Protein AF-A0A5C6DS64-F1 (afdb_monomer_lite)

pLDDT: mean 71.55, std 22.58, range [22.11, 98.44]

Structure (mmCIF, N/CA/C/O backbone):
data_AF-A0A5C6DS64-F1
#
_entry.id   AF-A0A5C6DS64-F1
#
loop_
_atom_site.group_PDB
_atom_site.id
_atom_site.type_symbol
_atom_site.label_atom_id
_atom_site.label_alt_id
_atom_site.label_comp_id
_atom_site.label_asym_id
_atom_site.label_entity_id
_atom_site.label_seq_id
_atom_site.pdbx_PDB_ins_code
_atom_site.Cartn_x
_atom_site.Cartn_y
_atom_site.Cartn_z
_atom_site.occupancy
_atom_site.B_iso_or_equiv
_atom_site.auth_seq_id
_atom_site.auth_comp_id
_atom_site.auth_asym_id
_atom_site.auth_atom_id
_atom_site.pdbx_PDB_model_num
ATOM 1 N N . MET A 1 1 ? 24.646 8.287 17.705 1.00 26.81 1 MET A N 1
ATOM 2 C CA . MET A 1 1 ? 24.052 6.933 17.695 1.00 26.81 1 MET A CA 1
ATOM 3 C C . MET A 1 1 ? 22.758 7.045 16.895 1.00 26.81 1 MET A C 1
ATOM 5 O O . MET A 1 1 ? 21.777 7.562 17.410 1.00 26.81 1 MET A O 1
ATOM 9 N N . LEU A 1 2 ? 22.841 6.797 15.583 1.00 22.11 2 LEU A N 1
ATOM 10 C CA . LEU A 1 2 ? 21.836 7.204 14.590 1.00 22.11 2 LEU A CA 1
ATOM 11 C C . LEU A 1 2 ? 20.547 6.375 14.724 1.00 22.11 2 LEU A C 1
ATOM 13 O O . LEU A 1 2 ? 20.576 5.158 14.557 1.00 22.11 2 LEU A O 1
ATOM 17 N N . LYS A 1 3 ? 19.440 7.054 15.051 1.00 24.09 3 LYS A N 1
ATOM 18 C CA . LYS A 1 3 ? 18.074 6.518 15.118 1.00 24.09 3 LYS A CA 1
ATOM 19 C C . LYS A 1 3 ? 17.528 6.384 13.687 1.00 24.09 3 LYS A C 1
ATOM 21 O O . LYS A 1 3 ? 17.493 7.371 12.959 1.00 24.09 3 LYS A O 1
ATOM 26 N N . GLN A 1 4 ? 17.140 5.172 13.287 1.00 25.50 4 GLN A N 1
ATOM 27 C CA . GLN A 1 4 ? 16.399 4.922 12.047 1.00 25.50 4 GLN A CA 1
ATOM 28 C C . GLN A 1 4 ? 14.941 5.350 12.243 1.00 25.50 4 GLN A C 1
ATOM 30 O O . GLN A 1 4 ? 14.260 4.845 13.134 1.00 25.50 4 GLN A O 1
ATOM 35 N N . LEU A 1 5 ? 14.501 6.294 11.412 1.00 25.36 5 LEU A N 1
ATOM 36 C CA . LEU A 1 5 ? 13.103 6.661 11.211 1.00 25.36 5 LEU A CA 1
ATOM 37 C C . LEU A 1 5 ? 12.323 5.417 10.762 1.00 25.36 5 LEU A C 1
ATOM 39 O O . LEU A 1 5 ? 12.672 4.804 9.756 1.00 25.36 5 LEU A O 1
ATOM 43 N N . ARG A 1 6 ? 11.285 5.039 11.510 1.00 25.94 6 ARG A N 1
ATOM 44 C CA . ARG A 1 6 ? 10.231 4.141 11.029 1.00 25.94 6 ARG A CA 1
ATOM 45 C C . ARG A 1 6 ? 9.114 5.036 10.503 1.00 25.94 6 ARG A C 1
ATOM 47 O O . ARG A 1 6 ? 8.417 5.658 11.295 1.00 25.94 6 ARG A O 1
ATOM 54 N N . LEU A 1 7 ? 9.030 5.159 9.184 1.00 25.12 7 LEU A N 1
ATOM 55 C CA . LEU A 1 7 ? 7.896 5.759 8.482 1.00 25.12 7 LEU A CA 1
ATOM 56 C C . LEU A 1 7 ? 6.871 4.648 8.198 1.00 25.12 7 LEU A C 1
ATOM 58 O O . LEU A 1 7 ? 7.298 3.538 7.866 1.00 25.12 7 LEU A O 1
ATOM 62 N N . PRO A 1 8 ? 5.558 4.902 8.324 1.00 28.59 8 PRO A N 1
ATOM 63 C CA . PRO A 1 8 ? 4.552 3.988 7.812 1.00 28.59 8 PRO A CA 1
ATOM 64 C C . PRO A 1 8 ? 4.560 4.013 6.279 1.00 28.59 8 PRO A C 1
ATOM 66 O O . PRO A 1 8 ? 4.861 5.027 5.644 1.00 28.59 8 PRO A O 1
ATOM 69 N N . PHE A 1 9 ? 4.275 2.845 5.719 1.00 32.62 9 PHE A N 1
ATOM 70 C CA . PHE A 1 9 ? 4.290 2.509 4.305 1.00 32.62 9 PHE A CA 1
ATOM 71 C C . PHE A 1 9 ? 3.453 3.481 3.464 1.00 32.62 9 PHE A C 1
ATOM 73 O O . PHE A 1 9 ? 2.228 3.425 3.475 1.00 32.62 9 PHE A O 1
ATOM 80 N N . ILE A 1 10 ? 4.127 4.301 2.657 1.00 26.20 10 ILE A N 1
ATOM 81 C CA . ILE A 1 10 ? 3.577 4.872 1.428 1.00 26.20 10 ILE A CA 1
ATOM 82 C C . ILE A 1 10 ? 4.550 4.534 0.310 1.00 26.20 10 ILE A C 1
ATOM 84 O O . ILE A 1 10 ? 5.751 4.747 0.439 1.00 26.20 10 ILE A O 1
ATOM 88 N N . HIS A 1 11 ? 3.998 3.989 -0.768 1.00 25.86 11 HIS A N 1
ATOM 89 C CA . HIS A 1 11 ? 4.636 3.728 -2.049 1.00 25.86 11 HIS A CA 1
ATOM 90 C C . HIS A 1 11 ? 5.784 4.698 -2.386 1.00 25.86 11 HIS A C 1
ATOM 92 O O . HIS A 1 11 ? 5.565 5.807 -2.873 1.00 25.86 11 HIS A O 1
ATOM 98 N N . SER A 1 12 ? 7.020 4.227 -2.242 1.00 23.14 12 SER A N 1
ATOM 99 C CA . SER A 1 12 ? 8.165 4.751 -2.982 1.00 23.14 12 SER A CA 1
ATOM 100 C C . SER A 1 12 ? 8.166 4.114 -4.374 1.00 23.14 12 SER A C 1
ATOM 102 O O . SER A 1 12 ? 8.811 3.092 -4.566 1.00 23.14 12 SER A O 1
ATOM 104 N N . LEU A 1 13 ? 7.379 4.662 -5.308 1.00 27.02 13 LEU A N 1
ATOM 105 C CA . LEU A 1 13 ? 7.592 4.706 -6.774 1.00 27.02 13 LEU A CA 1
ATOM 106 C C . LEU A 1 13 ? 6.246 4.919 -7.493 1.00 27.02 13 LEU A C 1
ATOM 108 O O . LEU A 1 13 ? 5.663 3.995 -8.047 1.00 27.02 13 LEU A O 1
ATOM 112 N N . VAL A 1 14 ? 5.782 6.165 -7.560 1.00 27.17 14 VAL A N 1
ATOM 113 C CA . VAL A 1 14 ? 5.001 6.632 -8.716 1.00 27.17 14 VAL A CA 1
ATOM 114 C C . VAL A 1 14 ? 5.534 8.005 -9.084 1.00 27.17 14 VAL A C 1
ATOM 116 O O . VAL A 1 14 ? 4.980 9.045 -8.749 1.00 27.17 14 VAL A O 1
ATOM 119 N N . VAL A 1 15 ? 6.651 8.006 -9.797 1.00 28.38 15 VAL A N 1
ATOM 120 C CA . VAL A 1 15 ? 6.951 9.107 -10.701 1.00 28.38 15 VAL A CA 1
ATOM 121 C C . VAL A 1 15 ? 6.879 8.483 -12.084 1.00 28.38 15 VAL A C 1
ATOM 123 O O . VAL A 1 15 ? 7.849 7.855 -12.482 1.00 28.38 15 VAL A O 1
ATOM 126 N N . VAL A 1 16 ? 5.698 8.536 -12.727 1.00 26.78 16 VAL A N 1
ATOM 127 C CA . VAL A 1 16 ? 5.498 8.520 -14.201 1.00 26.78 16 VAL A CA 1
ATOM 128 C C . VAL A 1 16 ? 4.014 8.619 -14.644 1.00 26.78 16 VAL A C 1
ATOM 130 O O . VAL A 1 16 ? 3.789 9.070 -15.760 1.00 26.78 16 VAL A O 1
ATOM 133 N N . SER A 1 17 ? 2.975 8.349 -13.837 1.00 27.80 17 SER A N 1
ATOM 134 C CA . SER A 1 17 ? 1.593 8.242 -14.396 1.00 27.80 17 SER A CA 1
ATOM 135 C C . SER A 1 17 ? 0.837 9.536 -14.769 1.00 27.80 17 SER A C 1
ATOM 137 O O . SER A 1 17 ? -0.282 9.462 -15.263 1.00 27.80 17 SER A O 1
ATOM 139 N N . ALA A 1 18 ? 1.375 10.743 -14.592 1.00 25.94 18 ALA A N 1
ATOM 140 C CA . ALA A 1 18 ? 0.542 11.955 -14.651 1.00 25.94 18 ALA A CA 1
ATOM 141 C C . ALA A 1 18 ? 0.577 12.759 -15.973 1.00 25.94 18 ALA A C 1
ATOM 143 O O . ALA A 1 18 ? 0.983 13.907 -15.880 1.00 25.94 18 ALA A O 1
ATOM 144 N N . LEU A 1 19 ? 0.228 12.268 -17.181 1.00 29.62 19 LEU A N 1
ATOM 145 C CA . LEU A 1 19 ? -0.082 13.173 -18.337 1.00 29.62 19 LEU A CA 1
ATOM 146 C C . LEU A 1 19 ? -0.591 12.485 -19.633 1.00 29.62 19 LEU A C 1
ATOM 148 O O . LEU A 1 19 ? 0.023 12.630 -20.685 1.00 29.62 19 LEU A O 1
ATOM 152 N N . LEU A 1 20 ? -1.730 11.779 -19.609 1.00 29.00 20 LEU A N 1
ATOM 153 C CA . LEU A 1 20 ? -2.397 11.341 -20.860 1.00 29.00 20 LEU A CA 1
ATOM 154 C C . LEU A 1 20 ? -3.898 11.680 -20.979 1.00 29.00 20 LEU A C 1
ATOM 156 O O . LEU A 1 20 ? -4.485 11.451 -22.031 1.00 29.00 20 LEU A O 1
ATOM 160 N N . SER A 1 21 ? -4.517 12.331 -19.990 1.00 29.27 21 SER A N 1
ATOM 161 C CA . SER A 1 21 ? -5.977 12.560 -19.990 1.00 29.27 21 SER A CA 1
ATOM 162 C C . SER A 1 21 ? -6.453 13.902 -20.580 1.00 29.27 21 SER A C 1
ATOM 164 O O . SER A 1 21 ? -7.607 14.267 -20.382 1.00 29.27 21 SER A O 1
ATOM 166 N N . SER A 1 22 ? -5.618 14.669 -21.297 1.00 25.83 22 SER A N 1
ATOM 167 C CA . SER A 1 22 ? -5.997 16.007 -21.806 1.00 25.83 22 SER A CA 1
ATOM 168 C C . SER A 1 22 ? -5.904 16.178 -23.328 1.00 25.83 22 SER A C 1
ATOM 170 O O . SER A 1 22 ? -5.452 17.219 -23.801 1.00 25.83 22 SER A O 1
ATOM 172 N N . LEU A 1 23 ? -6.342 15.186 -24.107 1.00 28.34 23 LEU A N 1
ATOM 173 C CA . LEU A 1 23 ? -6.502 15.299 -25.565 1.00 28.34 23 LEU A CA 1
ATOM 174 C C . LEU A 1 23 ? -7.840 14.684 -26.009 1.00 28.34 23 LEU A C 1
ATOM 176 O O . LEU A 1 23 ? -7.889 13.697 -26.731 1.00 28.34 23 LEU A O 1
ATOM 180 N N . SER A 1 24 ? -8.951 15.288 -25.585 1.00 29.66 24 SER A N 1
ATOM 181 C CA . SER A 1 24 ? -10.252 15.083 -26.232 1.00 29.66 24 SER A CA 1
ATOM 182 C C . SER A 1 24 ? -10.817 16.427 -26.677 1.00 29.66 24 SER A C 1
ATOM 184 O O . SER A 1 24 ? -11.444 17.126 -25.883 1.00 29.66 24 SER A O 1
ATOM 186 N N . ALA A 1 25 ? -10.533 16.789 -27.929 1.00 31.14 25 ALA A N 1
ATOM 187 C CA . ALA A 1 25 ? -11.379 17.564 -28.846 1.00 31.14 25 ALA A CA 1
ATOM 188 C C . ALA A 1 25 ? -10.500 18.320 -29.853 1.00 31.14 25 ALA A C 1
ATOM 190 O O . ALA A 1 25 ? -10.023 19.410 -29.555 1.00 31.14 25 ALA A O 1
ATOM 191 N N . ALA A 1 26 ? -10.304 17.740 -31.036 1.00 25.73 26 ALA A N 1
ATOM 192 C CA . ALA A 1 26 ? -10.333 18.429 -32.330 1.00 25.73 26 ALA A CA 1
ATOM 193 C C . ALA A 1 26 ? -10.011 17.421 -33.446 1.00 25.73 26 ALA A C 1
ATOM 195 O O . ALA A 1 26 ? -9.254 16.476 -33.247 1.00 25.73 26 ALA A O 1
ATOM 196 N N . GLU A 1 27 ? -10.661 17.625 -34.583 1.00 26.52 27 GLU A N 1
ATOM 197 C CA . GLU A 1 27 ? -10.796 16.746 -35.744 1.00 26.52 27 GLU A CA 1
ATOM 198 C C . GLU A 1 27 ? -9.467 16.412 -36.464 1.00 26.52 27 GLU A C 1
ATOM 200 O O . GLU A 1 27 ? -8.494 17.161 -36.406 1.00 26.52 27 GLU A O 1
ATOM 205 N N . GLU A 1 28 ? -9.450 15.275 -37.173 1.00 25.41 28 GLU A N 1
ATOM 206 C CA . GLU A 1 28 ? -8.403 14.850 -38.124 1.00 25.41 28 GLU A CA 1
ATOM 207 C C . GLU A 1 28 ? -8.199 15.859 -39.287 1.00 25.41 28 GLU A C 1
ATOM 209 O O . GLU A 1 28 ? -9.142 16.598 -39.580 1.00 25.41 28 GLU A O 1
ATOM 214 N N . PRO A 1 29 ? -7.074 15.852 -40.061 1.00 37.69 29 PRO A N 1
ATOM 215 C CA . PRO A 1 29 ? -5.994 14.848 -40.123 1.00 37.69 29 PRO A CA 1
ATOM 216 C C . PRO A 1 29 ? -4.531 15.393 -40.171 1.00 37.69 29 PRO A C 1
ATOM 218 O O . PRO A 1 29 ? -4.257 16.557 -40.448 1.00 37.69 29 PRO A O 1
ATOM 221 N N . THR A 1 30 ? -3.571 14.460 -40.040 1.00 34.72 30 THR A N 1
ATOM 222 C CA . THR A 1 30 ? -2.141 14.501 -40.464 1.00 34.72 30 THR A CA 1
ATOM 223 C C . THR A 1 30 ? -1.128 15.400 -39.727 1.00 34.72 30 THR A C 1
ATOM 225 O O . THR A 1 30 ? -0.769 16.463 -40.215 1.00 34.72 30 THR A O 1
ATOM 228 N N . GLN A 1 31 ? -0.539 14.888 -38.633 1.00 30.34 31 GLN A N 1
ATOM 229 C CA . GLN A 1 31 ? 0.902 14.967 -38.285 1.00 30.34 31 GLN A CA 1
ATOM 230 C C . GLN A 1 31 ? 1.143 14.222 -36.952 1.00 30.34 31 GLN A C 1
ATOM 232 O O . GLN A 1 31 ? 1.214 14.822 -35.883 1.00 30.34 31 GLN A O 1
ATOM 237 N N . ASN A 1 32 ? 1.231 12.890 -37.012 1.00 42.25 32 ASN A N 1
ATOM 238 C CA . ASN A 1 32 ? 1.582 12.053 -35.860 1.00 42.25 32 ASN A CA 1
ATOM 239 C C . ASN A 1 32 ? 3.104 11.881 -35.791 1.00 42.25 32 ASN A C 1
ATOM 241 O O . ASN A 1 32 ? 3.699 11.449 -36.772 1.00 42.25 32 ASN A O 1
ATOM 245 N N . ASP A 1 33 ? 3.685 12.320 -34.666 1.00 35.84 33 ASP A N 1
ATOM 246 C CA . ASP A 1 33 ? 4.921 11.849 -33.996 1.00 35.84 33 ASP A CA 1
ATOM 247 C C . ASP A 1 33 ? 5.597 12.990 -33.209 1.00 35.84 33 ASP A C 1
ATOM 249 O O . ASP A 1 33 ? 6.239 12.758 -32.189 1.00 35.84 33 ASP A O 1
ATOM 253 N N . ALA A 1 34 ? 5.428 14.255 -33.606 1.00 32.12 34 ALA A N 1
ATOM 254 C CA . ALA A 1 34 ? 6.157 15.374 -32.989 1.00 32.12 34 ALA A CA 1
ATOM 255 C C . ALA A 1 34 ? 5.542 15.894 -31.667 1.00 32.12 34 ALA A C 1
ATOM 257 O O . ALA A 1 34 ? 6.269 16.294 -30.753 1.00 32.12 34 ALA A O 1
ATOM 258 N N . SER A 1 35 ? 4.211 15.888 -31.540 1.00 34.09 35 SER A N 1
ATOM 259 C CA . SER A 1 35 ? 3.505 16.475 -30.387 1.00 34.09 35 SER A CA 1
ATOM 260 C C . SER A 1 35 ? 3.569 15.603 -29.127 1.00 34.09 35 SER A C 1
ATOM 262 O O . SER A 1 35 ? 3.767 16.126 -28.032 1.00 34.09 35 SER A O 1
ATOM 264 N N . VAL A 1 36 ? 3.506 14.275 -29.278 1.00 37.28 36 VAL A N 1
ATOM 265 C CA . VAL A 1 36 ? 3.628 13.306 -28.170 1.00 37.28 36 VAL A CA 1
ATOM 266 C C . VAL A 1 36 ? 5.056 13.288 -27.601 1.00 37.28 36 VAL A C 1
ATOM 268 O O . VAL A 1 36 ? 5.251 13.177 -26.392 1.00 37.28 36 VAL A O 1
ATOM 271 N N . ASN A 1 37 ? 6.064 13.497 -28.456 1.00 37.41 37 ASN A N 1
ATOM 272 C CA . ASN A 1 37 ? 7.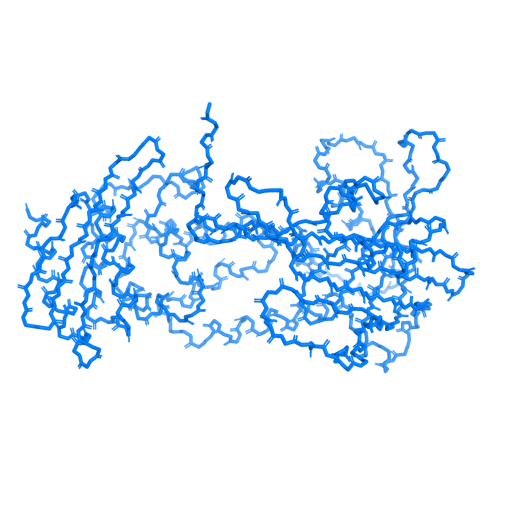478 13.499 -28.073 1.00 37.41 37 ASN A CA 1
ATOM 273 C C . ASN A 1 37 ? 7.903 14.727 -27.250 1.00 37.41 37 ASN A C 1
ATOM 275 O O . ASN A 1 37 ? 8.827 14.632 -26.445 1.00 37.41 37 ASN A O 1
ATOM 279 N N . THR A 1 38 ? 7.220 15.864 -27.407 1.00 37.16 38 THR A N 1
ATOM 280 C CA . THR A 1 38 ? 7.574 17.110 -26.705 1.00 37.16 38 THR A CA 1
ATOM 281 C C . THR A 1 38 ? 7.025 17.119 -25.273 1.00 37.16 38 THR A C 1
ATOM 283 O O . THR A 1 38 ? 7.745 17.466 -24.339 1.00 37.16 38 THR A O 1
ATOM 286 N N . ALA A 1 39 ? 5.798 16.625 -25.071 1.00 41.47 39 ALA A N 1
ATOM 287 C CA . ALA A 1 39 ? 5.172 16.543 -23.748 1.00 41.47 39 ALA A CA 1
ATOM 288 C C . ALA A 1 39 ? 5.870 15.532 -22.812 1.00 41.47 39 ALA A C 1
ATOM 290 O O . ALA A 1 39 ? 6.006 15.778 -21.614 1.00 41.47 39 ALA A O 1
ATOM 291 N N . LEU A 1 40 ? 6.366 14.412 -23.355 1.00 39.44 40 LEU A N 1
ATOM 292 C CA . LEU A 1 40 ? 7.119 13.416 -22.583 1.00 39.44 40 LEU A CA 1
ATOM 293 C C . LEU A 1 40 ? 8.515 13.937 -22.177 1.00 39.44 40 LEU A C 1
ATOM 295 O O . LEU A 1 40 ? 9.001 13.642 -21.085 1.00 39.44 40 LEU A O 1
ATOM 299 N N . ALA A 1 41 ? 9.140 14.746 -23.040 1.00 37.75 41 ALA A N 1
ATOM 300 C CA . ALA A 1 41 ? 10.457 15.340 -22.819 1.00 37.75 41 ALA A CA 1
ATOM 301 C C . ALA A 1 41 ? 10.448 16.463 -21.766 1.00 37.75 41 ALA A C 1
ATOM 303 O O . ALA A 1 41 ? 11.346 16.511 -20.927 1.00 37.75 41 ALA A O 1
ATOM 304 N N . GLU A 1 42 ? 9.435 17.338 -21.771 1.00 38.94 42 GLU A N 1
ATOM 305 C CA . GLU A 1 42 ? 9.283 18.406 -20.765 1.00 38.94 42 GLU A CA 1
ATOM 306 C C . GLU A 1 42 ? 9.062 17.838 -19.352 1.00 38.94 42 GLU A C 1
ATOM 308 O O . GLU A 1 42 ? 9.567 18.375 -18.367 1.00 38.94 42 GLU A O 1
ATOM 313 N N . LYS A 1 43 ? 8.392 16.688 -19.261 1.00 44.53 43 LYS A N 1
ATOM 314 C CA . LYS A 1 43 ? 8.054 16.012 -18.004 1.00 44.53 43 LYS A CA 1
ATOM 315 C C . LYS A 1 43 ? 9.239 15.266 -17.370 1.00 44.53 43 LYS A C 1
ATOM 317 O O . LYS A 1 43 ? 9.390 15.274 -16.151 1.00 44.53 43 LYS A O 1
ATOM 322 N N . LEU A 1 44 ? 10.125 14.679 -18.183 1.00 37.78 44 LEU A N 1
ATOM 323 C CA . LEU A 1 44 ? 11.382 14.057 -17.724 1.00 37.78 44 LEU A CA 1
ATOM 324 C C . LEU A 1 44 ? 12.348 15.082 -17.095 1.00 37.78 44 LEU A C 1
ATOM 326 O O . LEU A 1 44 ? 13.074 14.750 -16.157 1.00 37.78 44 LEU A O 1
ATOM 330 N N . VAL A 1 45 ? 12.320 16.340 -17.559 1.00 35.28 45 VAL A N 1
ATOM 331 C CA . VAL A 1 45 ? 13.083 17.456 -16.966 1.00 35.28 45 VAL A CA 1
ATOM 332 C C . VAL A 1 45 ? 12.578 17.782 -15.557 1.00 35.28 45 VAL A C 1
ATOM 334 O O . VAL A 1 45 ? 13.389 17.962 -14.649 1.00 35.28 45 VAL A O 1
ATOM 337 N N . GLU A 1 46 ? 11.262 17.771 -15.345 1.00 35.94 46 GLU A N 1
ATOM 338 C CA . GLU A 1 46 ? 10.624 17.996 -14.040 1.00 35.94 46 GLU A CA 1
ATOM 339 C C . GLU A 1 46 ? 10.960 16.898 -13.010 1.00 35.94 46 GLU A C 1
ATOM 341 O O . GLU A 1 46 ? 11.256 17.194 -11.852 1.00 35.94 46 GLU A O 1
ATOM 346 N N . MET A 1 47 ? 11.004 15.631 -13.440 1.00 35.06 47 MET A N 1
ATOM 347 C CA . MET A 1 47 ? 11.292 14.475 -12.576 1.00 35.06 47 MET A CA 1
ATOM 348 C C . MET A 1 47 ? 12.749 14.407 -12.080 1.00 35.06 47 MET A C 1
ATOM 350 O O . MET A 1 47 ? 13.037 13.732 -11.095 1.00 35.06 47 MET A O 1
ATOM 354 N N . SER A 1 48 ? 13.676 15.106 -12.742 1.00 32.41 48 SER A N 1
ATOM 355 C CA . SER A 1 48 ? 15.111 15.090 -12.417 1.00 32.41 48 SER A CA 1
ATOM 356 C C . SER A 1 48 ? 15.526 16.038 -11.273 1.00 32.41 48 SER A C 1
ATOM 358 O O . SER A 1 48 ? 16.714 16.166 -10.976 1.00 32.41 48 SER A O 1
ATOM 360 N N . GLY A 1 49 ? 14.574 16.712 -10.610 1.00 28.05 49 GLY A N 1
ATOM 361 C CA . GLY A 1 49 ? 14.853 17.598 -9.468 1.00 28.05 49 GLY A CA 1
ATOM 362 C C . GLY A 1 49 ? 15.596 18.894 -9.823 1.00 28.05 49 GLY A C 1
ATOM 363 O O . GLY A 1 49 ? 16.147 19.556 -8.943 1.00 28.05 49 GLY A O 1
ATOM 364 N N . GLY A 1 50 ? 15.621 19.281 -11.098 1.00 26.73 50 GLY A N 1
ATOM 365 C CA . GLY A 1 50 ? 16.194 20.540 -11.560 1.00 26.73 50 GLY A CA 1
ATOM 366 C C . GLY A 1 50 ? 15.107 21.576 -11.806 1.00 26.73 50 GLY A C 1
ATOM 367 O O . GLY A 1 50 ? 14.349 21.459 -12.763 1.00 26.73 50 GLY A O 1
ATOM 368 N N . GLY A 1 51 ? 15.061 22.631 -10.987 1.00 27.17 51 GLY A N 1
ATOM 369 C CA . GLY A 1 51 ? 14.282 23.826 -11.313 1.00 27.17 51 GLY A CA 1
ATOM 370 C C . GLY A 1 51 ? 14.564 24.270 -12.751 1.00 27.17 51 GLY A C 1
ATOM 371 O O . GLY A 1 51 ? 15.707 24.197 -13.201 1.00 27.17 51 GLY A O 1
ATOM 372 N N . THR A 1 52 ? 13.512 24.694 -13.456 1.00 31.92 52 THR A N 1
ATOM 373 C CA . THR A 1 52 ? 13.483 25.059 -14.880 1.00 31.92 52 THR A CA 1
ATOM 374 C C . THR A 1 52 ? 14.767 25.742 -15.362 1.00 31.92 52 THR A C 1
ATOM 376 O O . THR A 1 52 ? 14.882 26.971 -15.367 1.00 31.92 52 THR A O 1
ATOM 379 N N . LYS A 1 53 ? 15.736 24.954 -15.832 1.00 33.00 53 LYS A N 1
ATOM 380 C CA . LYS A 1 53 ? 16.743 25.421 -16.776 1.00 33.00 53 LYS A CA 1
ATOM 381 C C . LYS A 1 53 ? 16.207 25.092 -18.157 1.00 33.00 53 LYS A C 1
ATOM 383 O O . LYS A 1 53 ? 16.186 23.941 -18.574 1.00 33.00 53 LYS A O 1
ATOM 388 N N . LYS A 1 54 ? 15.754 26.135 -18.854 1.00 36.59 54 LYS A N 1
ATOM 389 C CA . LYS A 1 54 ? 15.514 26.109 -20.299 1.00 36.59 54 LYS A CA 1
ATOM 390 C C . LYS A 1 54 ? 16.693 25.415 -20.994 1.00 36.59 54 LYS A C 1
ATOM 392 O O . LYS A 1 54 ? 17.817 25.891 -20.843 1.00 36.59 54 LYS A O 1
ATOM 397 N N . GLY A 1 55 ? 16.434 24.371 -21.785 1.00 36.53 55 GLY A N 1
ATOM 398 C CA . GLY A 1 55 ? 17.379 23.954 -22.828 1.00 36.53 55 GLY A CA 1
ATOM 399 C C . GLY A 1 55 ? 17.650 22.463 -23.038 1.00 36.53 55 GLY A C 1
ATOM 400 O O . GLY A 1 55 ? 18.549 22.166 -23.818 1.00 36.53 55 GLY A O 1
ATOM 401 N N . HIS A 1 56 ? 16.930 21.530 -22.409 1.00 39.09 56 HIS A N 1
ATOM 402 C CA . HIS A 1 56 ? 17.138 20.094 -22.651 1.00 39.09 56 HIS A CA 1
ATOM 403 C C . HIS A 1 56 ? 15.908 19.478 -23.328 1.00 39.09 56 HIS A C 1
ATOM 405 O O . HIS A 1 56 ? 14.852 19.368 -22.714 1.00 39.09 56 HIS A O 1
ATOM 411 N N . SER A 1 57 ? 16.036 19.126 -24.612 1.00 39.41 57 SER A N 1
ATOM 412 C CA . SER A 1 57 ? 15.018 18.395 -25.374 1.00 39.41 57 SER A CA 1
ATOM 413 C C . SER A 1 57 ? 15.440 16.938 -25.522 1.00 39.41 57 SER A C 1
ATOM 415 O O . SER A 1 57 ? 16.479 16.656 -26.120 1.00 39.41 57 SER A O 1
ATOM 417 N N . TRP A 1 58 ? 14.621 16.022 -25.025 1.00 40.81 58 TRP A N 1
ATOM 418 C CA . TRP A 1 58 ? 14.773 14.591 -25.264 1.00 40.81 58 TRP A CA 1
ATOM 419 C C . TRP A 1 58 ? 14.016 14.215 -26.535 1.00 40.81 58 TRP A C 1
ATOM 421 O O . TRP A 1 58 ? 12.905 14.689 -26.753 1.00 40.81 58 TRP A O 1
ATOM 431 N N . THR A 1 59 ? 14.593 13.372 -27.388 1.00 43.75 59 THR A N 1
ATOM 432 C CA . THR A 1 59 ? 13.869 12.807 -28.538 1.00 43.75 59 THR A CA 1
ATOM 433 C C . THR A 1 59 ? 13.867 11.294 -28.418 1.00 43.75 59 THR A C 1
ATOM 435 O O . THR A 1 59 ? 14.929 10.667 -28.364 1.00 43.75 59 THR A O 1
ATOM 438 N N . LEU A 1 60 ? 12.674 10.702 -28.373 1.00 50.16 60 LEU A N 1
ATOM 439 C CA . LEU A 1 60 ? 12.511 9.262 -28.508 1.00 50.16 60 LEU A CA 1
ATOM 440 C C . LEU A 1 60 ? 12.944 8.875 -29.922 1.00 50.16 60 LEU A C 1
ATOM 442 O O . LEU A 1 60 ? 12.339 9.310 -30.899 1.00 50.16 60 LEU A O 1
ATOM 446 N N . LYS A 1 61 ? 14.017 8.093 -30.044 1.00 54.38 61 LYS A N 1
ATOM 447 C CA . LYS A 1 61 ? 14.550 7.745 -31.366 1.00 54.38 61 LYS A CA 1
ATOM 448 C C . LYS A 1 61 ? 14.031 6.417 -31.881 1.00 54.38 61 LYS A C 1
ATOM 450 O O . LYS A 1 61 ? 13.781 6.301 -33.077 1.00 54.38 61 LYS A O 1
ATOM 455 N N . ARG A 1 62 ? 13.976 5.392 -31.023 1.00 64.44 62 ARG A N 1
ATOM 456 C CA . ARG A 1 62 ? 13.735 4.006 -31.447 1.00 64.44 62 ARG A CA 1
ATOM 457 C C . ARG A 1 62 ? 13.107 3.169 -30.335 1.00 64.44 62 ARG A C 1
ATOM 459 O O . ARG A 1 62 ? 13.517 3.264 -29.176 1.00 64.44 62 ARG A O 1
ATOM 466 N N . HIS A 1 63 ? 12.178 2.303 -30.733 1.00 73.00 63 HIS A N 1
ATOM 467 C CA . HIS A 1 63 ? 11.643 1.228 -29.905 1.00 73.00 63 HIS A CA 1
ATOM 468 C C . HIS A 1 63 ? 12.399 -0.058 -30.199 1.00 73.00 63 HIS A C 1
ATOM 470 O O . HIS A 1 63 ? 12.536 -0.449 -31.359 1.00 73.00 63 HIS A O 1
ATOM 476 N N . TRP A 1 64 ? 12.853 -0.727 -29.149 1.00 80.25 64 TRP A N 1
ATOM 477 C CA . TRP A 1 64 ? 13.510 -2.020 -29.251 1.00 80.25 64 TRP A CA 1
ATOM 478 C C . TRP A 1 64 ? 12.675 -3.071 -28.542 1.00 80.25 64 TRP A C 1
ATOM 480 O O . TRP A 1 64 ? 12.169 -2.816 -27.454 1.00 80.25 64 TRP A O 1
ATOM 490 N N . VAL A 1 65 ? 12.542 -4.249 -29.133 1.00 81.81 65 VAL A N 1
ATOM 491 C CA . VAL A 1 65 ? 11.812 -5.382 -28.564 1.00 81.81 65 VAL A CA 1
ATOM 492 C C . VAL A 1 65 ? 12.676 -6.632 -28.599 1.00 81.81 65 VAL A C 1
ATOM 494 O O . VAL A 1 65 ? 13.475 -6.839 -29.515 1.00 81.81 65 VAL A O 1
ATOM 497 N N . GLY A 1 66 ? 12.532 -7.477 -27.590 1.00 85.94 66 GLY A N 1
ATOM 498 C CA . GLY A 1 66 ? 13.255 -8.736 -27.508 1.00 85.94 66 GLY A CA 1
ATOM 499 C C . GLY A 1 66 ? 12.890 -9.514 -26.259 1.00 85.94 66 GLY A C 1
ATOM 500 O O . GLY A 1 66 ? 12.004 -9.132 -25.500 1.00 85.94 66 GLY A O 1
ATOM 501 N N . GLU A 1 67 ? 13.586 -10.619 -26.038 1.00 85.19 67 GLU A N 1
ATOM 502 C CA . GLU A 1 67 ? 13.375 -11.461 -24.866 1.00 85.19 67 GLU A CA 1
ATOM 503 C C . GLU A 1 67 ? 14.660 -11.538 -24.058 1.00 85.19 67 GLU A C 1
ATOM 505 O O . GLU A 1 67 ? 15.727 -11.851 -24.591 1.00 85.19 67 GLU A O 1
ATOM 510 N N . LEU A 1 68 ? 14.551 -11.270 -22.759 1.00 82.88 68 LEU A N 1
ATOM 511 C CA . LEU A 1 68 ? 15.638 -11.524 -21.827 1.00 82.88 68 LEU A CA 1
ATOM 512 C C . LEU A 1 68 ? 15.500 -12.939 -21.285 1.00 82.88 68 LEU A C 1
ATOM 514 O O . LEU A 1 68 ? 14.452 -13.310 -20.752 1.00 82.88 68 LEU A O 1
ATOM 518 N N . LYS A 1 69 ? 16.569 -13.716 -21.406 1.00 84.25 69 LYS A N 1
ATOM 519 C CA . LYS A 1 69 ? 16.687 -15.047 -20.824 1.00 84.25 69 LYS A CA 1
ATOM 520 C C . LYS A 1 69 ? 17.287 -14.926 -19.438 1.00 84.25 69 LYS A C 1
ATOM 522 O O . LYS A 1 69 ? 18.267 -14.212 -19.244 1.00 84.25 69 LYS A O 1
ATOM 527 N N . GLU A 1 70 ? 16.702 -15.623 -18.480 1.00 80.44 70 GLU A N 1
ATOM 528 C CA . GLU A 1 70 ? 17.319 -15.831 -17.176 1.00 80.44 70 GLU A CA 1
ATOM 529 C C . GLU A 1 70 ? 18.534 -16.755 -17.332 1.00 80.44 70 GLU A C 1
ATOM 531 O O . GLU A 1 70 ? 18.414 -17.857 -17.863 1.00 80.44 70 GLU A O 1
ATOM 536 N N . VAL A 1 71 ? 19.717 -16.270 -16.944 1.00 70.62 71 VAL A N 1
ATOM 537 C CA . VAL A 1 71 ? 20.997 -16.978 -17.149 1.00 70.62 71 VAL A CA 1
ATOM 538 C C . VAL A 1 71 ? 21.584 -17.479 -15.830 1.00 70.62 71 VAL A C 1
ATOM 540 O O . VAL A 1 71 ? 22.363 -18.437 -15.797 1.00 70.62 71 VAL A O 1
ATOM 543 N N . VAL A 1 72 ? 21.230 -16.826 -14.721 1.00 69.12 72 VAL A N 1
ATOM 544 C CA . VAL A 1 72 ? 21.714 -17.168 -13.385 1.00 69.12 72 VAL A CA 1
ATOM 545 C C . VAL A 1 72 ? 20.627 -16.879 -12.366 1.00 69.12 72 VAL A C 1
ATOM 547 O O . VAL A 1 72 ? 20.143 -15.748 -12.303 1.00 69.12 72 VAL A O 1
ATOM 550 N N . THR A 1 73 ? 20.347 -17.882 -11.537 1.00 65.00 73 THR A N 1
ATOM 551 C CA . THR A 1 73 ? 19.611 -17.730 -10.285 1.00 65.00 73 THR A CA 1
ATOM 552 C C . THR A 1 73 ? 20.392 -18.474 -9.212 1.00 65.00 73 THR A C 1
ATOM 554 O O . THR A 1 73 ? 20.546 -19.690 -9.304 1.00 65.00 73 THR A O 1
ATOM 557 N N . THR A 1 74 ? 20.942 -17.759 -8.233 1.00 64.19 74 THR A N 1
ATOM 558 C CA . THR A 1 74 ? 21.544 -18.376 -7.039 1.00 64.19 74 THR A CA 1
ATOM 559 C C . THR A 1 74 ? 20.735 -17.974 -5.814 1.00 64.19 74 THR A C 1
ATOM 561 O O . THR A 1 74 ? 20.245 -16.848 -5.726 1.00 64.19 74 THR A O 1
ATOM 564 N N . GLY A 1 75 ? 20.537 -18.914 -4.891 1.00 50.59 75 GLY A N 1
ATOM 565 C CA . GLY A 1 75 ? 19.867 -18.675 -3.618 1.00 50.59 75 GLY A CA 1
ATOM 566 C C . GLY A 1 75 ? 20.701 -19.234 -2.477 1.00 50.59 75 GLY A C 1
ATOM 567 O O . GLY A 1 75 ? 21.213 -20.345 -2.573 1.00 50.59 75 GLY A O 1
ATOM 568 N N . GLY A 1 76 ? 20.835 -18.465 -1.404 1.00 40.56 76 GLY A N 1
ATOM 569 C CA . GLY A 1 76 ? 21.555 -18.863 -0.206 1.00 40.56 76 GLY A CA 1
ATOM 570 C C . GLY A 1 76 ? 20.848 -18.393 1.058 1.00 40.56 76 GLY A C 1
ATOM 571 O O . GLY A 1 76 ? 21.207 -17.350 1.583 1.00 40.56 76 GLY A O 1
ATOM 572 N N . TYR A 1 77 ? 19.873 -19.176 1.544 1.00 38.66 77 TYR A N 1
ATOM 573 C CA . TYR A 1 77 ? 19.735 -19.607 2.955 1.00 38.66 77 TYR A CA 1
ATOM 574 C C . TYR A 1 77 ? 18.544 -20.573 3.151 1.00 38.66 77 TYR A C 1
ATOM 576 O O . TYR A 1 77 ? 17.728 -20.419 4.053 1.00 38.66 77 TYR A O 1
ATOM 584 N N . GLN A 1 78 ? 18.435 -21.606 2.318 1.00 37.84 78 GLN A N 1
ATOM 5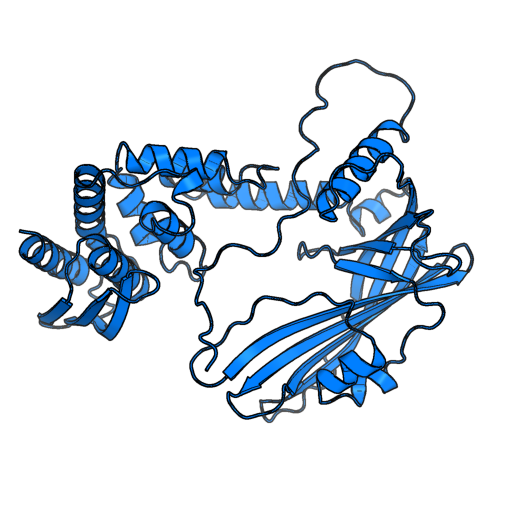85 C CA . GLN A 1 78 ? 17.876 -22.889 2.748 1.00 37.84 78 GLN A CA 1
ATOM 586 C C . GLN A 1 78 ? 18.786 -23.963 2.162 1.00 37.84 78 GLN A C 1
ATOM 588 O O . GLN A 1 78 ? 19.157 -23.871 0.995 1.00 37.84 78 GLN A O 1
ATOM 593 N N . GLU A 1 79 ? 19.218 -24.916 2.987 1.00 36.19 79 GLU A N 1
ATOM 594 C CA . GLU A 1 79 ? 19.976 -26.088 2.549 1.00 36.19 79 GLU A CA 1
ATOM 595 C C . GLU A 1 79 ? 19.160 -26.837 1.490 1.00 36.19 79 GLU A C 1
ATOM 597 O O . GLU A 1 79 ? 18.246 -27.601 1.787 1.00 36.19 79 GLU A O 1
ATOM 602 N N . GLY A 1 80 ? 19.451 -26.545 0.232 1.00 36.47 80 GLY A N 1
ATOM 603 C CA . GLY A 1 80 ? 18.784 -27.105 -0.923 1.00 36.47 80 GLY A CA 1
ATOM 604 C C . GLY A 1 80 ? 19.449 -26.528 -2.155 1.00 36.47 80 GLY A C 1
ATOM 605 O O . GLY A 1 80 ? 19.321 -25.338 -2.436 1.00 36.47 80 GLY A O 1
ATOM 606 N N . GLU A 1 81 ? 20.205 -27.359 -2.868 1.00 34.34 81 GLU A N 1
ATOM 607 C CA . GLU A 1 81 ? 20.695 -27.019 -4.198 1.00 34.34 81 GLU A CA 1
ATOM 608 C C . GLU A 1 81 ? 19.486 -26.733 -5.093 1.00 34.34 81 GLU A C 1
ATOM 610 O O . GLU A 1 81 ? 18.796 -27.645 -5.550 1.00 34.34 81 GLU A O 1
ATOM 615 N N . PHE A 1 82 ? 19.210 -25.458 -5.353 1.00 40.19 82 PHE A N 1
ATOM 616 C CA . PHE A 1 82 ? 18.348 -25.101 -6.464 1.00 40.19 82 PHE A CA 1
ATOM 617 C C . PHE A 1 82 ? 19.181 -25.211 -7.735 1.00 40.19 82 PHE A C 1
ATOM 619 O O . PHE A 1 82 ? 20.023 -24.366 -8.039 1.00 40.19 82 PHE A O 1
ATOM 626 N N . LEU A 1 83 ? 18.943 -26.292 -8.477 1.00 41.34 83 LEU A N 1
ATOM 627 C CA . LEU A 1 83 ? 19.278 -26.371 -9.893 1.00 41.34 83 LEU A CA 1
ATOM 628 C C . LEU A 1 83 ? 18.711 -25.121 -10.575 1.00 41.34 83 LEU A C 1
ATOM 630 O O . LEU A 1 83 ? 17.575 -24.750 -10.284 1.00 41.34 83 LEU A O 1
ATOM 634 N N . ALA A 1 84 ? 19.488 -24.482 -11.457 1.00 43.03 84 ALA A N 1
ATOM 635 C CA . ALA A 1 84 ? 19.030 -23.376 -12.296 1.00 43.03 84 ALA A CA 1
ATOM 636 C C . ALA A 1 84 ? 17.683 -23.752 -12.940 1.00 43.03 84 ALA A C 1
ATOM 638 O O . ALA A 1 84 ? 17.640 -24.532 -13.891 1.00 43.03 84 ALA A O 1
ATOM 639 N N . SER A 1 85 ? 16.577 -23.290 -12.353 1.00 42.81 85 SER A N 1
ATOM 640 C CA . SER A 1 85 ? 15.250 -23.759 -12.729 1.00 42.81 85 SER A CA 1
ATOM 641 C C . SER A 1 85 ? 14.730 -22.901 -13.871 1.00 42.81 85 SER A C 1
ATOM 643 O O . SER A 1 85 ? 14.387 -21.738 -13.663 1.00 42.81 85 SER A O 1
ATOM 645 N N . ASP A 1 86 ? 14.649 -23.541 -15.034 1.00 49.97 86 ASP A N 1
ATOM 646 C CA . ASP A 1 86 ? 13.914 -23.183 -16.243 1.00 49.97 86 ASP A CA 1
ATOM 647 C C . ASP A 1 86 ? 14.333 -21.894 -16.962 1.00 49.97 86 ASP A C 1
ATOM 649 O O . ASP A 1 86 ? 14.382 -20.808 -16.398 1.00 49.97 86 ASP A O 1
ATOM 653 N N . ASN A 1 87 ? 14.564 -22.030 -18.274 1.00 58.12 87 ASN A N 1
ATOM 654 C CA . ASN A 1 87 ? 14.821 -20.978 -19.263 1.00 58.12 87 ASN A CA 1
ATOM 655 C C . ASN A 1 87 ? 13.658 -19.964 -19.359 1.00 58.12 87 ASN A C 1
ATOM 657 O O . ASN A 1 87 ? 13.014 -19.842 -20.403 1.00 58.12 87 ASN A O 1
ATOM 661 N N . LYS A 1 88 ? 13.347 -19.240 -18.282 1.00 71.94 88 LYS A N 1
ATOM 662 C CA . LYS A 1 88 ? 12.302 -18.222 -18.275 1.00 71.94 88 LYS A CA 1
ATOM 663 C C . LYS A 1 88 ? 12.742 -17.071 -19.169 1.00 71.94 88 LYS A C 1
ATOM 665 O O . LYS A 1 88 ? 13.733 -16.388 -18.911 1.00 71.94 88 LYS A O 1
ATOM 670 N N . THR A 1 89 ? 11.989 -16.872 -20.241 1.00 76.00 89 THR A N 1
ATOM 671 C CA . THR A 1 89 ? 12.102 -15.724 -21.136 1.00 76.00 89 THR A CA 1
ATOM 672 C C . THR A 1 89 ? 11.125 -14.648 -20.691 1.00 76.00 89 THR A C 1
ATOM 674 O O . THR A 1 89 ? 9.942 -14.921 -20.505 1.00 76.00 89 THR A O 1
ATOM 677 N N . THR A 1 90 ? 11.610 -13.421 -20.524 1.00 74.00 90 THR A N 1
ATOM 678 C CA . THR A 1 90 ? 10.773 -12.248 -20.240 1.00 74.00 90 THR A CA 1
ATOM 679 C C . THR A 1 90 ? 10.731 -11.362 -21.486 1.00 74.00 90 THR A C 1
ATOM 681 O O . THR A 1 90 ? 11.805 -10.935 -21.921 1.00 74.00 90 THR A O 1
ATOM 684 N N . PRO A 1 91 ? 9.555 -11.074 -22.073 1.00 74.31 91 PRO A N 1
ATOM 685 C CA . PRO A 1 91 ? 9.455 -10.093 -23.146 1.00 74.31 91 PRO A CA 1
ATOM 686 C C . PRO A 1 91 ? 9.785 -8.699 -22.601 1.00 74.31 91 PRO A C 1
ATOM 688 O O . PRO A 1 91 ? 9.333 -8.314 -21.521 1.00 74.31 91 PRO A O 1
ATOM 691 N N . VAL A 1 92 ? 10.604 -7.952 -23.336 1.00 72.50 92 VAL A N 1
ATOM 692 C CA . VAL A 1 92 ? 11.064 -6.618 -22.945 1.00 72.50 92 VAL A CA 1
ATOM 693 C C . VAL A 1 92 ? 10.953 -5.661 -24.117 1.00 72.50 92 VAL A C 1
ATOM 695 O O . VAL A 1 92 ? 11.317 -5.996 -25.247 1.00 72.50 92 VAL A O 1
ATOM 698 N N . ARG A 1 93 ? 10.497 -4.443 -23.813 1.00 70.44 93 ARG A N 1
ATOM 699 C CA . ARG A 1 93 ? 10.539 -3.296 -24.710 1.00 70.44 93 ARG A CA 1
ATOM 700 C C . ARG A 1 93 ? 11.433 -2.212 -24.110 1.00 70.44 93 ARG A C 1
ATOM 702 O O . ARG A 1 93 ? 11.282 -1.832 -22.953 1.00 70.44 93 ARG A O 1
ATOM 709 N N . LEU A 1 94 ? 12.372 -1.702 -24.898 1.00 69.88 94 LEU A N 1
ATOM 710 C CA . LEU A 1 94 ? 13.272 -0.623 -24.505 1.00 69.88 94 LEU A CA 1
ATOM 711 C C . LEU A 1 94 ? 13.014 0.610 -25.370 1.00 69.88 94 LEU A C 1
ATOM 713 O O . LEU A 1 94 ? 13.151 0.565 -26.593 1.00 69.88 94 LEU A O 1
ATOM 717 N N . ASN A 1 95 ? 12.688 1.720 -24.715 1.00 66.38 95 ASN A N 1
ATOM 718 C CA . ASN A 1 95 ? 12.558 3.028 -25.341 1.00 66.38 95 ASN A CA 1
ATOM 719 C C . ASN A 1 95 ? 13.869 3.785 -25.123 1.00 66.38 95 ASN A C 1
ATOM 721 O O . ASN A 1 95 ? 14.191 4.165 -23.996 1.00 66.38 95 ASN A O 1
ATOM 725 N N . VAL A 1 96 ? 14.655 3.955 -26.187 1.00 61.06 96 VAL A N 1
ATOM 726 C CA . VAL A 1 96 ? 15.942 4.660 -26.107 1.00 61.06 96 VAL A CA 1
ATOM 727 C C . VAL A 1 96 ? 15.718 6.141 -26.393 1.00 61.06 96 VAL A C 1
ATOM 729 O O . VAL A 1 96 ? 15.233 6.508 -27.470 1.00 61.06 96 VAL A O 1
ATOM 732 N N . PHE A 1 97 ? 16.103 6.978 -25.431 1.00 57.44 97 PHE A N 1
ATOM 733 C CA . PHE A 1 97 ? 16.080 8.428 -25.557 1.00 57.44 97 PHE A CA 1
ATOM 734 C C . PHE A 1 97 ? 17.493 8.927 -25.858 1.00 57.44 97 PHE A C 1
ATOM 736 O O . PHE A 1 97 ? 18.472 8.442 -25.289 1.00 57.44 97 PHE A O 1
ATOM 743 N N . ASP A 1 98 ? 17.600 9.873 -26.786 1.00 52.75 98 ASP A N 1
ATOM 744 C CA . ASP A 1 98 ? 18.852 10.589 -27.021 1.00 52.75 98 ASP A CA 1
ATOM 745 C C . ASP A 1 98 ? 18.894 11.829 -26.131 1.00 52.75 98 ASP A C 1
ATOM 747 O O . ASP A 1 98 ? 17.924 12.594 -26.073 1.00 52.75 98 ASP A O 1
ATOM 751 N N . GLU A 1 99 ? 20.025 12.015 -25.461 1.00 42.81 99 GLU A N 1
ATOM 752 C CA . GLU A 1 99 ? 20.317 13.200 -24.686 1.00 42.81 99 GLU A CA 1
ATOM 753 C C . GLU A 1 99 ? 21.588 13.859 -25.217 1.00 42.81 99 GLU A C 1
ATOM 755 O O . GLU A 1 99 ? 22.698 13.340 -25.088 1.00 42.81 99 GLU A O 1
ATOM 760 N N . SER A 1 100 ? 21.459 15.080 -25.728 1.00 40.06 100 SER A N 1
ATOM 761 C CA . SER A 1 100 ? 22.608 15.960 -25.933 1.00 40.06 100 SER A CA 1
ATOM 762 C C . SER A 1 100 ? 23.052 16.595 -24.600 1.00 40.06 100 SER A C 1
ATOM 764 O O . SER A 1 100 ? 23.173 17.821 -24.514 1.00 40.06 100 SER A O 1
ATOM 766 N N . LEU A 1 101 ? 23.237 15.814 -23.525 1.00 37.00 101 LEU A N 1
ATOM 767 C CA . LEU A 1 101 ? 23.660 16.363 -22.232 1.00 37.00 101 LEU A CA 1
ATOM 768 C C . LEU A 1 101 ? 25.174 16.529 -22.153 1.00 37.00 101 LEU A C 1
ATOM 770 O O . LEU A 1 101 ? 25.940 15.588 -21.953 1.00 37.00 101 LEU A O 1
ATOM 774 N N . GLY A 1 102 ? 25.599 17.789 -22.192 1.00 31.78 102 GLY A N 1
ATOM 775 C CA . GLY A 1 102 ? 26.912 18.231 -21.741 1.00 31.78 102 GLY A CA 1
ATOM 776 C C . GLY A 1 102 ? 27.057 18.191 -20.216 1.00 31.78 102 GLY A C 1
ATOM 777 O O . GLY A 1 102 ? 27.330 19.221 -19.606 1.00 31.78 102 GLY A O 1
ATOM 778 N N . PHE A 1 103 ? 26.919 17.018 -19.592 1.00 29.67 103 PHE A N 1
ATOM 779 C CA . PHE A 1 103 ? 27.425 16.788 -18.236 1.00 29.67 103 PHE A CA 1
ATOM 780 C C . PHE A 1 103 ? 28.792 16.109 -18.312 1.00 29.67 103 PHE A C 1
ATOM 782 O O . PHE A 1 103 ? 28.905 14.900 -18.491 1.00 29.67 103 PHE A O 1
ATOM 789 N N . GLY A 1 104 ? 29.844 16.915 -18.159 1.00 35.41 104 GLY A N 1
ATOM 790 C CA . GLY A 1 104 ? 31.201 16.431 -17.913 1.00 35.41 104 GLY A CA 1
ATOM 791 C C . GLY A 1 104 ? 31.832 15.661 -19.074 1.00 35.41 104 GLY A C 1
ATOM 792 O O . GLY A 1 104 ? 32.117 14.480 -18.935 1.00 35.41 104 GLY A O 1
ATOM 793 N N . GLY A 1 105 ? 32.095 16.338 -20.196 1.00 30.34 105 GLY A N 1
ATOM 794 C CA . GLY A 1 105 ? 33.204 16.023 -21.114 1.00 30.34 105 GLY A CA 1
ATOM 795 C C . GLY A 1 105 ? 33.258 14.653 -21.815 1.00 30.34 105 GLY A C 1
ATOM 796 O O . GLY A 1 105 ? 34.192 14.443 -22.584 1.00 30.34 105 GLY A O 1
ATOM 797 N N . SER A 1 106 ? 32.312 13.734 -21.609 1.00 34.69 106 SER A N 1
ATOM 798 C CA . SER A 1 106 ? 32.296 12.423 -22.275 1.00 34.69 106 SER A CA 1
ATOM 799 C C . SER A 1 106 ? 31.279 12.389 -23.416 1.00 34.69 106 SER A C 1
ATOM 801 O O . SER A 1 106 ? 30.108 12.699 -23.202 1.00 34.69 106 SER A O 1
ATOM 803 N N . LYS A 1 107 ? 31.739 11.998 -24.609 1.00 39.59 107 LYS A N 1
ATOM 804 C CA . LYS A 1 107 ? 30.929 11.766 -25.813 1.00 39.59 107 LYS A CA 1
ATOM 805 C C . LYS A 1 107 ? 29.888 10.663 -25.545 1.00 39.59 107 LYS A C 1
ATOM 807 O O . LYS A 1 107 ? 30.265 9.595 -25.088 1.00 39.59 107 LYS A O 1
ATOM 812 N N . GLU A 1 108 ? 28.622 10.966 -25.839 1.00 41.56 108 GLU A N 1
ATOM 813 C CA . GLU A 1 108 ? 27.456 10.063 -25.921 1.00 41.56 108 GLU A CA 1
ATOM 814 C C . GLU A 1 108 ? 27.092 9.270 -24.645 1.00 41.56 108 GLU A C 1
ATOM 816 O O . GLU A 1 108 ? 27.623 8.198 -24.361 1.00 41.56 108 GLU A O 1
ATOM 821 N N . ARG A 1 109 ? 26.103 9.767 -23.887 1.00 48.53 109 ARG A N 1
ATOM 822 C CA . ARG A 1 109 ? 25.420 9.001 -22.831 1.00 48.53 109 ARG A CA 1
ATOM 823 C C . ARG A 1 109 ? 23.988 8.721 -23.277 1.00 48.53 109 ARG A C 1
ATOM 825 O O . ARG A 1 109 ? 23.149 9.608 -23.220 1.00 48.53 109 ARG A O 1
ATOM 832 N N . TYR A 1 110 ? 23.709 7.497 -23.719 1.00 50.56 110 TYR A N 1
ATOM 833 C CA . TYR A 1 110 ? 22.334 7.062 -23.967 1.00 50.56 110 TYR A CA 1
ATOM 834 C C . TYR A 1 110 ? 21.714 6.577 -22.649 1.00 50.56 110 TYR A C 1
ATOM 836 O O . TYR A 1 110 ? 22.274 5.708 -21.972 1.00 50.56 110 TYR A O 1
ATOM 844 N N . ALA A 1 111 ? 20.551 7.120 -22.296 1.00 53.34 111 ALA A N 1
ATOM 845 C CA . ALA A 1 111 ? 19.697 6.597 -21.236 1.00 53.34 111 ALA A CA 1
ATOM 846 C C . ALA A 1 111 ? 18.446 5.993 -21.880 1.00 53.34 111 ALA A C 1
ATOM 848 O O . ALA A 1 111 ? 17.868 6.566 -22.805 1.00 53.34 111 ALA A O 1
ATOM 849 N N . ALA A 1 112 ? 18.031 4.815 -21.422 1.00 56.19 112 ALA A N 1
ATOM 850 C CA . ALA A 1 112 ? 16.863 4.148 -21.975 1.00 56.19 112 ALA A CA 1
ATOM 851 C C . ALA A 1 112 ? 15.878 3.764 -20.874 1.00 56.19 112 ALA A C 1
ATOM 853 O O . ALA A 1 112 ? 16.269 3.291 -19.806 1.00 56.19 112 ALA A O 1
ATOM 854 N N . LEU A 1 113 ? 14.590 3.962 -21.143 1.00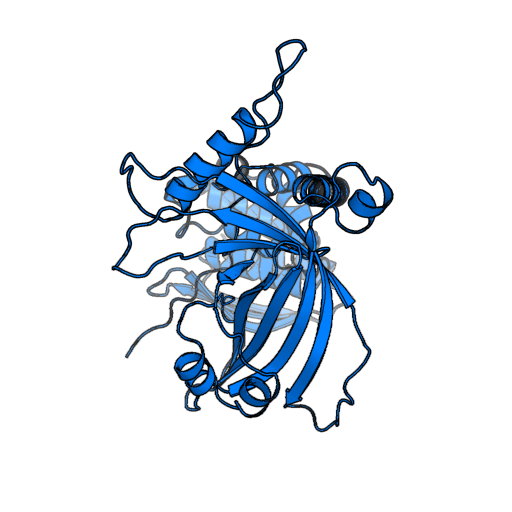 52.66 113 LEU A N 1
ATOM 855 C CA . LEU A 1 113 ? 13.515 3.522 -20.264 1.00 52.66 113 LEU A CA 1
ATOM 856 C C . LEU A 1 113 ? 13.118 2.104 -20.662 1.00 52.66 113 LEU A C 1
ATOM 858 O O . LEU A 1 113 ? 12.721 1.858 -21.805 1.00 52.66 113 LEU A O 1
ATOM 862 N N . ILE A 1 114 ? 13.227 1.172 -19.723 1.00 54.12 114 ILE A N 1
ATOM 863 C CA . ILE A 1 114 ? 12.790 -0.206 -19.928 1.00 54.12 114 ILE A CA 1
ATOM 864 C C . ILE A 1 114 ? 11.321 -0.301 -19.518 1.00 54.12 114 ILE A C 1
ATOM 866 O O . ILE A 1 114 ? 10.999 -0.051 -18.358 1.00 54.12 114 ILE A O 1
ATOM 870 N N . ALA A 1 115 ? 10.461 -0.727 -20.440 1.00 51.47 115 ALA A N 1
ATOM 871 C CA . ALA A 1 115 ? 9.134 -1.241 -20.126 1.00 51.47 115 ALA A CA 1
ATOM 872 C C . ALA A 1 115 ? 9.204 -2.777 -20.105 1.00 51.47 115 ALA A C 1
ATOM 874 O O . ALA A 1 115 ? 9.666 -3.410 -21.061 1.00 51.47 115 ALA A O 1
ATOM 875 N N . MET A 1 116 ? 8.806 -3.387 -18.990 1.00 50.25 116 MET A N 1
ATOM 876 C CA . MET A 1 116 ? 8.782 -4.842 -18.844 1.00 50.25 116 MET A CA 1
ATOM 877 C C . MET A 1 116 ? 7.365 -5.335 -18.620 1.00 50.25 116 MET A C 1
ATOM 879 O O . MET A 1 116 ? 6.693 -4.872 -17.697 1.00 50.25 116 MET A O 1
ATOM 883 N N . GLY A 1 117 ? 7.004 -6.371 -19.375 1.00 41.22 117 GLY A N 1
ATOM 884 C CA . GLY A 1 117 ? 5.730 -7.051 -19.221 1.00 41.22 117 GLY A CA 1
ATOM 885 C C . GLY A 1 117 ? 5.481 -7.563 -17.799 1.00 41.22 117 GLY A C 1
ATOM 886 O O . GLY A 1 117 ? 6.372 -8.105 -17.133 1.00 41.22 117 GLY A O 1
ATOM 887 N N . ASN A 1 118 ? 4.226 -7.406 -17.378 1.00 31.11 118 ASN A N 1
ATOM 888 C CA . ASN A 1 118 ? 3.542 -7.977 -16.211 1.00 31.11 118 ASN A CA 1
ATOM 889 C C . ASN A 1 118 ? 3.922 -7.514 -14.794 1.00 31.11 118 ASN A C 1
ATOM 891 O O . ASN A 1 118 ? 3.346 -8.051 -13.849 1.00 31.11 118 ASN A O 1
ATOM 895 N N . ARG A 1 119 ? 4.844 -6.562 -14.571 1.00 36.66 119 ARG A N 1
ATOM 896 C CA . ARG A 1 119 ? 5.150 -6.110 -13.185 1.00 36.66 119 ARG A CA 1
ATOM 897 C C . ARG A 1 119 ? 5.332 -4.607 -12.962 1.00 36.66 119 ARG A C 1
ATOM 899 O O . ARG A 1 119 ? 5.741 -4.234 -11.871 1.00 36.66 119 ARG A O 1
ATOM 906 N N . GLY A 1 120 ? 5.067 -3.745 -13.945 1.00 35.97 120 GLY A N 1
ATOM 907 C CA . GLY A 1 120 ? 5.022 -2.286 -13.729 1.00 35.97 120 GLY A CA 1
ATOM 908 C C . GLY A 1 120 ? 6.337 -1.613 -13.292 1.00 35.97 120 GLY A C 1
ATOM 909 O O . GLY A 1 120 ? 6.356 -0.411 -13.054 1.00 35.97 120 GLY A O 1
ATOM 910 N N . PHE A 1 121 ? 7.458 -2.336 -13.206 1.00 41.91 121 PHE A N 1
ATOM 911 C CA . PHE A 1 121 ? 8.752 -1.735 -12.884 1.00 41.91 121 PHE A CA 1
ATOM 912 C C . PHE A 1 121 ? 9.358 -1.097 -14.136 1.00 41.91 121 PHE A C 1
ATOM 914 O O . PHE A 1 121 ? 10.017 -1.778 -14.927 1.00 41.91 121 PHE A O 1
ATOM 921 N N . SER A 1 122 ? 9.192 0.217 -14.292 1.00 48.72 122 SER A N 1
ATOM 922 C CA . SER A 1 122 ? 10.041 0.994 -15.192 1.00 48.72 122 SER A CA 1
ATOM 923 C C . SER A 1 122 ? 11.415 1.162 -14.546 1.00 48.72 122 SER A C 1
ATOM 925 O O . SER A 1 122 ? 11.566 1.892 -13.567 1.00 48.72 122 SER A O 1
ATOM 927 N N . THR A 1 123 ? 12.429 0.471 -15.064 1.00 59.62 123 THR A N 1
ATOM 928 C CA . THR A 1 123 ? 13.822 0.696 -14.648 1.00 59.62 123 THR A CA 1
ATOM 929 C C . THR A 1 123 ? 14.576 1.440 -15.735 1.00 59.62 123 THR A C 1
ATOM 931 O O . THR A 1 123 ? 14.356 1.197 -16.922 1.00 59.62 123 THR A O 1
ATOM 934 N N . PHE A 1 124 ? 15.500 2.310 -15.342 1.00 65.75 124 PHE A N 1
ATOM 935 C CA . PHE A 1 124 ? 16.424 2.931 -16.281 1.00 65.75 124 PHE A CA 1
ATOM 936 C C . PHE A 1 124 ? 17.519 1.933 -16.660 1.00 65.75 124 PHE A C 1
ATOM 938 O O . PHE A 1 124 ? 18.139 1.323 -15.790 1.00 65.75 124 PHE A O 1
ATOM 945 N N . ALA A 1 125 ? 17.747 1.763 -17.961 1.00 71.38 125 ALA A N 1
ATOM 946 C CA . ALA A 1 125 ? 18.940 1.115 -18.477 1.00 71.38 125 ALA A CA 1
ATOM 947 C C . ALA A 1 125 ? 19.983 2.177 -18.799 1.00 71.38 125 ALA A C 1
ATOM 949 O O . ALA A 1 125 ? 19.688 3.168 -19.474 1.00 71.38 125 ALA A O 1
ATOM 950 N N . MET A 1 126 ? 21.218 1.930 -18.388 1.00 74.31 126 MET A N 1
ATOM 951 C CA . MET A 1 126 ? 22.333 2.784 -18.767 1.00 74.31 126 MET A CA 1
ATOM 952 C C . MET A 1 126 ? 23.141 2.175 -19.895 1.00 74.31 126 MET A C 1
ATOM 954 O O . MET A 1 126 ? 23.443 0.978 -19.886 1.00 74.31 126 MET A O 1
ATOM 958 N N . HIS A 1 127 ? 23.555 3.016 -20.833 1.00 77.25 127 HIS A N 1
ATOM 959 C CA . HIS A 1 127 ? 24.503 2.596 -21.844 1.00 77.25 127 HIS A CA 1
ATOM 960 C C . HIS A 1 127 ? 25.878 2.302 -21.235 1.00 77.25 127 HIS A C 1
ATOM 962 O O . HIS A 1 127 ? 26.422 3.110 -20.477 1.00 77.25 127 HIS A O 1
ATOM 968 N N . ARG A 1 128 ? 26.467 1.164 -21.608 1.00 78.38 128 ARG A N 1
ATOM 969 C CA . ARG A 1 128 ? 27.894 0.880 -21.422 1.00 78.38 128 ARG A CA 1
ATOM 970 C C . ARG A 1 128 ? 28.442 0.322 -22.723 1.00 78.38 128 ARG A C 1
ATOM 972 O O . ARG A 1 128 ? 27.845 -0.587 -23.282 1.00 78.38 128 ARG A O 1
ATOM 979 N N . GLU A 1 129 ? 29.610 0.795 -23.150 1.00 78.50 129 GLU A N 1
ATOM 980 C CA . GLU A 1 129 ? 30.287 0.245 -24.333 1.00 78.50 129 GLU A CA 1
ATOM 981 C C . GLU A 1 129 ? 30.518 -1.265 -24.179 1.00 78.50 129 GLU A C 1
ATOM 983 O O . GLU A 1 129 ? 30.226 -2.046 -25.081 1.00 78.50 129 GLU A O 1
ATOM 988 N N . THR A 1 130 ? 30.962 -1.686 -22.991 1.00 83.25 130 THR A N 1
ATOM 989 C CA . THR A 1 130 ? 31.134 -3.096 -22.626 1.00 83.25 130 THR A CA 1
ATOM 990 C C . THR A 1 130 ? 30.257 -3.440 -21.425 1.00 83.25 130 THR A C 1
ATOM 992 O O . THR A 1 130 ? 30.335 -2.789 -20.379 1.00 83.25 130 THR A O 1
ATOM 995 N N . LEU A 1 131 ? 29.420 -4.469 -21.579 1.00 84.12 131 LEU A N 1
ATOM 996 C CA . LEU A 1 131 ? 28.605 -5.015 -20.493 1.00 84.12 131 LEU A CA 1
ATOM 997 C C . LEU A 1 131 ? 29.425 -5.987 -19.631 1.00 84.12 131 LEU A C 1
ATOM 999 O O . LEU A 1 131 ? 30.214 -6.747 -20.201 1.00 84.12 131 LEU A O 1
ATOM 1003 N N . PRO A 1 132 ? 29.207 -6.018 -18.301 1.00 80.38 132 PRO A N 1
ATOM 1004 C CA . PRO A 1 132 ? 29.743 -7.066 -17.434 1.00 80.38 132 PRO A CA 1
ATOM 1005 C C . PRO A 1 132 ? 29.394 -8.472 -17.932 1.00 80.38 132 PRO A C 1
ATOM 1007 O O . PRO A 1 132 ? 28.368 -8.682 -18.589 1.00 80.38 132 PRO A O 1
ATOM 1010 N N . THR A 1 133 ? 30.239 -9.448 -17.616 1.00 75.81 133 THR A N 1
ATOM 1011 C CA . THR A 1 133 ? 29.987 -10.854 -17.935 1.00 75.81 133 THR A CA 1
ATOM 1012 C C . THR A 1 133 ? 29.287 -11.565 -16.782 1.00 75.81 133 THR A C 1
ATOM 1014 O O . THR A 1 133 ? 29.362 -11.155 -15.625 1.00 75.81 133 THR A O 1
ATOM 1017 N N . ASN A 1 134 ? 28.616 -12.680 -17.085 1.00 66.38 134 ASN A N 1
ATOM 1018 C CA . ASN A 1 134 ? 27.952 -13.498 -16.065 1.00 66.38 134 ASN A CA 1
ATOM 1019 C C . ASN A 1 134 ? 28.921 -14.024 -14.997 1.00 66.38 134 ASN A C 1
ATOM 1021 O O . ASN A 1 134 ? 28.502 -14.231 -13.861 1.00 66.38 134 ASN A O 1
ATOM 1025 N N . THR A 1 135 ? 30.197 -14.210 -15.347 1.00 67.00 135 THR A N 1
ATOM 1026 C CA . THR A 1 135 ? 31.252 -14.604 -14.407 1.00 67.00 135 THR A CA 1
ATOM 1027 C C . THR A 1 135 ? 31.502 -13.506 -13.374 1.00 67.00 135 THR A C 1
ATOM 1029 O O . THR A 1 135 ? 31.421 -13.784 -12.183 1.00 67.00 135 THR A O 1
ATOM 1032 N N . ASP A 1 136 ? 31.662 -12.252 -13.815 1.00 68.44 136 ASP A N 1
ATOM 1033 C CA . ASP A 1 136 ? 31.912 -11.099 -12.929 1.00 68.44 136 ASP A CA 1
ATOM 1034 C C . ASP A 1 136 ? 30.815 -10.941 -11.857 1.00 68.44 136 ASP A C 1
ATOM 1036 O O . ASP A 1 136 ? 31.069 -10.559 -10.717 1.00 68.44 136 ASP A O 1
ATOM 1040 N N . MET A 1 137 ? 29.570 -11.268 -12.218 1.00 71.38 137 MET A N 1
ATOM 1041 C CA . MET A 1 137 ? 28.416 -11.150 -11.324 1.00 71.38 137 MET A CA 1
ATOM 1042 C C . MET A 1 137 ? 28.254 -12.348 -10.379 1.00 71.38 137 MET A C 1
ATOM 1044 O O . MET A 1 137 ? 27.809 -12.163 -9.250 1.00 71.38 137 MET A O 1
ATOM 1048 N N . ARG A 1 138 ? 28.593 -13.571 -10.814 1.00 65.50 138 ARG A N 1
ATOM 1049 C CA . ARG A 1 138 ? 28.444 -14.797 -10.003 1.00 65.50 138 ARG A CA 1
ATOM 1050 C C . ARG A 1 138 ? 29.397 -14.845 -8.816 1.00 65.50 138 ARG A C 1
ATOM 1052 O O . ARG A 1 138 ? 29.013 -15.350 -7.767 1.00 65.50 138 ARG A O 1
ATOM 1059 N N . ASP A 1 139 ? 30.599 -14.310 -8.984 1.00 66.38 139 ASP A N 1
ATOM 1060 C CA . ASP A 1 139 ? 31.655 -14.397 -7.972 1.00 66.38 139 ASP A CA 1
ATOM 1061 C C . ASP A 1 139 ? 31.509 -13.326 -6.869 1.00 66.38 139 ASP A C 1
ATOM 1063 O O . ASP A 1 139 ? 32.281 -13.277 -5.909 1.00 66.38 139 ASP A O 1
ATOM 1067 N N . SER A 1 140 ? 30.488 -12.471 -6.975 1.00 68.19 140 SER A N 1
ATOM 1068 C CA . SER A 1 140 ? 30.218 -11.395 -6.028 1.00 68.19 140 SER A CA 1
ATOM 1069 C C . SER A 1 140 ? 29.274 -11.830 -4.900 1.00 68.19 140 SER A C 1
ATOM 1071 O O . SER A 1 140 ? 28.055 -11.808 -5.041 1.00 68.19 140 SER A O 1
ATOM 1073 N N . GLU A 1 141 ? 29.827 -12.150 -3.727 1.00 68.19 141 GLU A N 1
ATOM 1074 C CA . GLU A 1 141 ? 29.042 -12.501 -2.522 1.00 68.19 141 GLU A CA 1
ATOM 1075 C C . GLU A 1 141 ? 28.619 -11.282 -1.674 1.00 68.19 141 GLU A C 1
ATOM 1077 O O . GLU A 1 141 ? 27.817 -11.387 -0.739 1.00 68.19 141 GLU A O 1
ATOM 1082 N N . LYS A 1 142 ? 29.195 -10.107 -1.957 1.00 72.62 142 LYS A N 1
ATOM 1083 C CA . LYS A 1 142 ? 29.025 -8.884 -1.161 1.00 72.62 142 LYS A CA 1
ATOM 1084 C C . LYS A 1 142 ? 28.540 -7.740 -2.033 1.00 72.62 142 LYS A C 1
ATOM 1086 O O . LYS A 1 142 ? 29.162 -7.419 -3.039 1.00 72.62 142 LYS A O 1
ATOM 1091 N N . VAL A 1 143 ? 27.503 -7.047 -1.568 1.00 72.19 143 VAL A N 1
ATOM 1092 C CA . VAL A 1 143 ? 26.944 -5.868 -2.252 1.00 72.19 143 VAL A CA 1
ATOM 1093 C C . VAL A 1 143 ? 27.991 -4.782 -2.471 1.00 72.19 143 VAL A C 1
ATOM 1095 O O . VAL A 1 143 ? 28.020 -4.171 -3.529 1.00 72.19 143 VAL A O 1
ATOM 1098 N N . ASP A 1 144 ? 28.888 -4.568 -1.506 1.00 76.81 144 ASP A N 1
ATOM 1099 C CA . ASP A 1 144 ? 29.923 -3.536 -1.627 1.00 76.81 144 ASP A CA 1
ATOM 1100 C C . ASP A 1 144 ? 30.926 -3.840 -2.757 1.00 76.81 144 ASP A C 1
ATOM 1102 O O . ASP A 1 144 ? 31.453 -2.908 -3.358 1.00 76.81 144 ASP A O 1
ATOM 1106 N N . ALA A 1 145 ? 31.162 -5.120 -3.082 1.00 75.25 145 ALA A N 1
ATOM 1107 C CA . ALA A 1 145 ? 31.986 -5.505 -4.231 1.00 75.25 145 ALA A CA 1
ATOM 1108 C C . ALA A 1 145 ? 31.266 -5.176 -5.548 1.00 75.25 145 ALA A C 1
ATOM 1110 O O . ALA A 1 145 ? 31.823 -4.503 -6.407 1.00 75.25 145 ALA A O 1
ATOM 1111 N N . ILE A 1 146 ? 29.977 -5.517 -5.637 1.00 75.12 146 ILE A N 1
ATOM 1112 C CA . ILE A 1 146 ? 29.121 -5.182 -6.785 1.00 75.12 146 ILE A CA 1
ATOM 1113 C C . ILE A 1 146 ? 29.043 -3.669 -7.005 1.00 75.12 146 ILE A C 1
ATOM 1115 O O . ILE A 1 146 ? 29.146 -3.195 -8.134 1.00 75.12 146 ILE A O 1
ATOM 1119 N N . LEU A 1 147 ? 28.900 -2.887 -5.934 1.00 74.44 147 LEU A N 1
ATOM 1120 C CA . LEU A 1 147 ? 28.891 -1.426 -6.013 1.00 74.44 147 LEU A CA 1
ATOM 1121 C C . LEU A 1 147 ? 30.240 -0.858 -6.462 1.00 74.44 147 LEU A C 1
ATOM 1123 O O . LEU A 1 147 ? 30.261 0.116 -7.213 1.00 74.44 147 LEU A O 1
ATOM 1127 N N . ALA A 1 148 ? 31.355 -1.452 -6.031 1.00 75.75 148 ALA A N 1
ATOM 1128 C CA . ALA A 1 148 ? 32.684 -1.046 -6.478 1.00 75.75 148 ALA A CA 1
ATOM 1129 C C . ALA A 1 148 ? 32.891 -1.325 -7.977 1.00 75.75 148 ALA A C 1
ATOM 1131 O O . ALA A 1 148 ? 33.416 -0.466 -8.687 1.00 75.75 148 ALA A O 1
ATOM 1132 N N . ASP A 1 149 ? 32.426 -2.478 -8.461 1.00 70.38 149 ASP A N 1
ATOM 1133 C CA . ASP A 1 149 ? 32.629 -2.916 -9.846 1.00 70.38 149 ASP A CA 1
ATOM 1134 C C . ASP A 1 149 ? 31.651 -2.257 -10.830 1.00 70.38 149 ASP A C 1
ATOM 1136 O O . ASP A 1 149 ? 31.987 -1.971 -11.987 1.00 70.38 149 ASP A O 1
ATOM 1140 N N . PHE A 1 150 ? 30.418 -2.000 -10.387 1.00 72.06 150 PHE A N 1
ATOM 1141 C CA . PHE A 1 150 ? 29.326 -1.567 -11.259 1.00 72.06 150 PHE A CA 1
ATOM 1142 C C . PHE A 1 150 ? 28.824 -0.146 -10.993 1.00 72.06 150 PHE A C 1
ATOM 1144 O O . PHE A 1 150 ? 28.102 0.412 -11.824 1.00 72.06 150 PHE A O 1
ATOM 1151 N N . GLY A 1 151 ? 29.250 0.465 -9.889 1.00 69.19 151 GLY A N 1
ATOM 1152 C CA . GLY A 1 151 ? 28.924 1.834 -9.516 1.00 69.19 151 GLY A CA 1
ATOM 1153 C C . GLY A 1 151 ? 27.547 2.003 -8.867 1.00 69.19 151 GLY A C 1
ATOM 1154 O O . GLY A 1 151 ? 26.698 1.111 -8.852 1.00 69.19 151 GLY A O 1
ATOM 1155 N N . ASN A 1 152 ? 27.319 3.216 -8.360 1.00 66.75 152 ASN A N 1
ATOM 1156 C CA . ASN A 1 152 ? 26.134 3.594 -7.574 1.00 66.75 152 ASN A CA 1
ATOM 1157 C C . ASN A 1 152 ? 24.868 3.842 -8.413 1.00 66.75 152 ASN A C 1
ATOM 1159 O O . ASN A 1 152 ? 23.869 4.335 -7.901 1.00 66.75 152 ASN A O 1
ATOM 1163 N N . GLN A 1 153 ? 24.908 3.576 -9.716 1.00 60.62 153 GLN A N 1
ATOM 1164 C CA . GLN A 1 153 ? 23.774 3.804 -10.604 1.00 60.62 153 GLN A CA 1
ATOM 1165 C C . GLN A 1 153 ? 22.905 2.540 -10.663 1.00 60.62 153 GLN A C 1
ATOM 1167 O O . GLN A 1 153 ? 22.962 1.767 -11.621 1.00 60.62 153 GLN A O 1
ATOM 1172 N N . HIS A 1 154 ? 22.129 2.337 -9.600 1.00 64.06 154 HIS A N 1
ATOM 1173 C CA . HIS A 1 154 ? 21.192 1.229 -9.421 1.00 64.06 154 HIS A CA 1
ATOM 1174 C C . HIS A 1 154 ? 19.869 1.722 -8.834 1.00 64.06 154 HIS A C 1
ATOM 1176 O O . HIS A 1 154 ? 19.799 2.783 -8.214 1.00 64.06 154 HIS A O 1
ATOM 1182 N N . GLY A 1 155 ? 18.810 0.945 -9.043 1.00 60.66 155 GLY A N 1
ATOM 1183 C CA . GLY A 1 155 ? 17.589 1.058 -8.256 1.00 60.66 155 GLY A CA 1
ATOM 1184 C C . GLY A 1 155 ? 17.726 0.252 -6.970 1.00 60.66 155 GLY A C 1
ATOM 1185 O O . GLY A 1 155 ? 18.439 -0.751 -6.940 1.00 60.66 155 GLY A O 1
ATOM 1186 N N . PHE A 1 156 ? 17.019 0.667 -5.929 1.00 63.97 156 PHE A N 1
ATOM 1187 C CA . PHE A 1 156 ? 16.844 -0.127 -4.722 1.00 63.97 156 PHE A CA 1
ATOM 1188 C C . PHE A 1 156 ? 15.371 -0.128 -4.330 1.00 63.97 156 PHE A C 1
ATOM 1190 O O . PHE A 1 156 ? 14.640 0.811 -4.646 1.00 63.97 156 PHE A O 1
ATOM 1197 N N . THR A 1 157 ? 14.926 -1.188 -3.669 1.00 62.53 157 THR A N 1
ATOM 1198 C CA . THR A 1 157 ? 13.637 -1.173 -2.968 1.00 62.53 157 THR A CA 1
ATOM 1199 C C . THR A 1 157 ? 13.841 -0.725 -1.533 1.00 62.53 157 THR A C 1
ATOM 1201 O O . THR A 1 157 ? 14.908 -0.953 -0.958 1.00 62.53 157 THR A O 1
ATOM 1204 N N . ASP A 1 158 ? 12.796 -0.176 -0.921 1.00 59.53 158 ASP A N 1
ATOM 1205 C CA . ASP A 1 158 ? 12.792 0.047 0.521 1.00 59.53 158 ASP A CA 1
ATOM 1206 C C . ASP A 1 158 ? 13.077 -1.255 1.277 1.00 59.53 158 ASP A C 1
ATOM 1208 O O . ASP A 1 158 ? 12.801 -2.355 0.790 1.00 59.53 158 ASP A O 1
ATOM 1212 N N . GLY A 1 159 ? 13.691 -1.130 2.453 1.00 68.38 159 GLY A N 1
ATOM 1213 C CA . GLY A 1 159 ? 14.064 -2.286 3.254 1.00 68.38 159 GLY A CA 1
ATOM 1214 C C . GLY A 1 159 ? 12.911 -2.821 4.099 1.00 68.38 159 GLY A C 1
ATOM 1215 O O . GLY A 1 159 ? 12.263 -2.058 4.809 1.00 68.38 159 GLY A O 1
ATOM 1216 N N . TRP A 1 160 ? 12.705 -4.137 4.094 1.00 65.06 160 TRP A N 1
ATOM 1217 C CA . TRP A 1 160 ? 11.745 -4.858 4.934 1.00 65.06 160 TRP A CA 1
ATOM 1218 C C . TRP A 1 160 ? 12.448 -5.873 5.834 1.00 65.06 160 TRP A C 1
ATOM 1220 O O . TRP A 1 160 ? 13.512 -6.386 5.513 1.00 65.06 160 TRP A O 1
ATOM 1230 N N . GLY A 1 161 ? 11.865 -6.199 6.981 1.00 65.44 161 GLY A N 1
ATOM 1231 C CA . GLY A 1 161 ? 12.438 -7.181 7.901 1.00 65.44 161 GLY A CA 1
ATOM 1232 C C . GLY A 1 161 ? 12.034 -6.923 9.344 1.00 65.44 161 GLY A C 1
ATOM 1233 O O . GLY A 1 161 ? 11.661 -5.810 9.713 1.00 65.44 161 GLY A O 1
ATOM 1234 N N . LEU A 1 162 ? 12.093 -7.970 10.167 1.00 54.66 162 LEU A N 1
ATOM 1235 C CA . LEU A 1 162 ? 11.763 -7.910 11.589 1.00 54.66 162 LEU A CA 1
ATOM 1236 C C . LEU A 1 162 ? 12.982 -8.297 12.433 1.00 54.66 162 LEU A C 1
ATOM 1238 O O . LEU A 1 162 ? 13.710 -9.241 12.129 1.00 54.66 162 LEU A O 1
ATOM 1242 N N . GLY A 1 163 ? 13.179 -7.581 13.541 1.00 66.50 163 GLY A N 1
ATOM 1243 C CA . GLY A 1 163 ? 14.211 -7.902 14.527 1.00 66.50 163 GLY A CA 1
ATOM 1244 C C . GLY A 1 163 ? 15.632 -7.587 14.053 1.00 66.50 163 GLY A C 1
ATOM 1245 O O . GLY A 1 163 ? 16.006 -6.421 13.933 1.00 66.50 163 GLY A O 1
ATOM 1246 N N . GLU A 1 164 ? 16.453 -8.623 13.876 1.00 76.81 164 GLU A N 1
ATOM 1247 C CA . GLU A 1 164 ? 17.903 -8.490 13.669 1.00 76.81 164 GLU A CA 1
ATOM 1248 C C . GLU A 1 164 ? 18.338 -8.467 12.203 1.00 76.81 164 GLU A C 1
ATOM 1250 O O . GLU A 1 164 ? 19.514 -8.198 11.943 1.00 76.81 164 GLU A O 1
ATOM 1255 N N . VAL A 1 165 ? 17.429 -8.753 11.264 1.00 77.88 165 VAL A N 1
ATOM 1256 C CA . VAL A 1 165 ? 17.726 -8.866 9.831 1.00 77.88 165 VAL A CA 1
ATOM 1257 C C . VAL A 1 165 ? 16.847 -7.905 9.041 1.00 77.88 165 VAL A C 1
ATOM 1259 O O . VAL A 1 165 ? 15.623 -7.953 9.129 1.00 77.88 165 VAL A O 1
ATOM 1262 N N . MET A 1 166 ? 17.492 -7.038 8.266 1.00 79.75 166 MET A N 1
ATOM 1263 C CA . MET A 1 166 ? 16.852 -6.205 7.253 1.00 79.75 166 MET A CA 1
ATOM 1264 C C . MET A 1 166 ? 17.127 -6.798 5.880 1.00 79.75 166 MET A C 1
ATOM 1266 O O . MET A 1 166 ? 18.248 -7.231 5.627 1.00 79.75 166 MET A O 1
ATOM 1270 N N . HIS A 1 167 ? 16.136 -6.759 5.006 1.00 80.69 167 HIS A N 1
ATOM 1271 C CA . HIS A 1 167 ? 16.184 -7.194 3.621 1.00 80.69 167 HIS A CA 1
ATOM 1272 C C . HIS A 1 167 ? 15.820 -6.036 2.705 1.00 80.69 167 HIS A C 1
ATOM 1274 O O . HIS A 1 167 ? 15.061 -5.163 3.101 1.0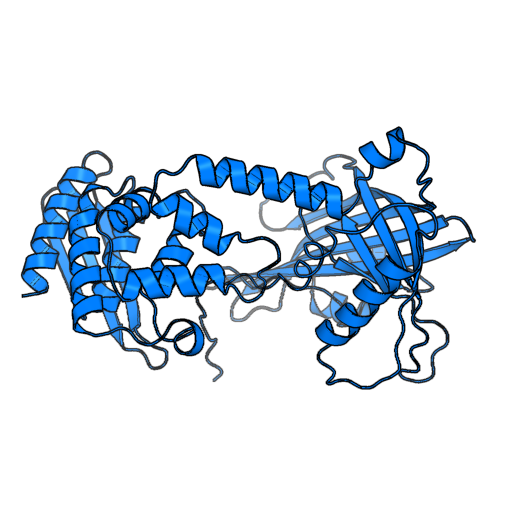0 80.69 167 HIS A O 1
ATOM 1280 N N . TRP A 1 168 ? 16.374 -6.002 1.507 1.00 81.00 168 TRP A N 1
ATOM 1281 C CA . TRP A 1 168 ? 15.961 -5.111 0.426 1.00 81.00 168 TRP A CA 1
ATOM 1282 C C . TRP A 1 168 ? 16.469 -5.692 -0.886 1.00 81.00 168 TRP A C 1
ATOM 1284 O O . TRP A 1 168 ? 17.053 -6.777 -0.914 1.00 81.00 168 TRP A O 1
ATOM 1294 N N . THR A 1 169 ? 16.265 -4.988 -1.990 1.00 81.12 169 THR A N 1
ATOM 1295 C CA . THR A 1 169 ? 16.794 -5.401 -3.286 1.00 81.12 169 THR A CA 1
ATOM 1296 C C . THR A 1 169 ? 17.577 -4.279 -3.930 1.00 81.12 169 THR A C 1
ATOM 1298 O O . THR A 1 169 ? 17.265 -3.109 -3.732 1.00 81.12 169 THR A O 1
ATOM 1301 N N . GLU A 1 170 ? 18.600 -4.662 -4.685 1.00 82.94 170 GLU A N 1
ATOM 1302 C CA . GLU A 1 170 ? 19.456 -3.792 -5.481 1.00 82.94 170 GLU A CA 1
ATOM 1303 C C . GLU A 1 170 ? 19.368 -4.249 -6.941 1.00 82.94 170 GLU A C 1
ATOM 1305 O O . GLU A 1 170 ? 19.472 -5.443 -7.234 1.00 82.94 170 GLU A O 1
ATOM 1310 N N . GLY A 1 171 ? 19.151 -3.323 -7.872 1.00 83.00 171 GLY A N 1
ATOM 1311 C CA . GLY A 1 171 ? 18.889 -3.640 -9.272 1.00 83.00 171 GLY A CA 1
ATOM 1312 C C . GLY A 1 171 ? 19.657 -2.749 -10.236 1.00 83.00 171 GLY A C 1
ATOM 1313 O O . GLY A 1 171 ? 19.532 -1.528 -10.206 1.00 83.00 171 GLY A O 1
ATOM 1314 N N . TRP A 1 172 ? 20.379 -3.361 -11.166 1.00 84.31 172 TRP A N 1
ATOM 1315 C CA . TRP A 1 172 ? 21.100 -2.685 -12.232 1.00 84.31 172 TRP A CA 1
ATOM 1316 C C . TRP A 1 172 ? 20.556 -3.126 -13.583 1.00 84.31 172 TRP A C 1
ATOM 1318 O O . TRP A 1 172 ? 20.156 -4.275 -13.794 1.00 84.31 172 TRP A O 1
ATOM 1328 N N . SER A 1 173 ? 20.521 -2.197 -14.528 1.00 82.88 173 SER A N 1
ATOM 1329 C CA . SER A 1 173 ? 20.149 -2.493 -15.903 1.00 82.88 173 SER A CA 1
ATOM 1330 C C . SER A 1 173 ? 21.056 -1.731 -16.853 1.00 82.88 173 SER A C 1
ATOM 1332 O O . SER A 1 173 ? 21.249 -0.522 -16.725 1.00 82.88 173 SER A O 1
ATOM 1334 N N . TRP A 1 174 ? 21.602 -2.449 -17.824 1.00 84.81 174 TRP A N 1
ATOM 1335 C CA . TRP A 1 174 ? 22.518 -1.912 -18.815 1.00 84.81 174 TRP A CA 1
ATOM 1336 C C . TRP A 1 174 ? 22.142 -2.362 -20.214 1.00 84.81 174 TRP A C 1
ATOM 1338 O O . TRP A 1 174 ? 21.521 -3.409 -20.408 1.00 84.81 174 TRP A O 1
ATOM 1348 N N . PHE A 1 175 ? 22.584 -1.589 -21.196 1.00 85.50 175 PHE A N 1
ATOM 1349 C CA . PHE A 1 175 ? 22.557 -2.000 -22.590 1.00 85.50 175 PHE A CA 1
ATOM 1350 C C . PHE A 1 175 ? 23.810 -1.529 -23.326 1.00 85.50 175 PHE A C 1
ATOM 1352 O O . PHE A 1 175 ? 24.462 -0.566 -22.924 1.00 85.50 175 PHE A O 1
ATOM 1359 N N . THR A 1 176 ? 24.137 -2.221 -24.409 1.00 84.50 176 THR A N 1
ATOM 1360 C CA . THR A 1 176 ? 25.161 -1.816 -25.374 1.00 84.50 176 THR A CA 1
ATOM 1361 C C . THR A 1 176 ? 24.604 -1.954 -26.784 1.00 84.50 176 THR A C 1
ATOM 1363 O O . THR A 1 176 ? 23.769 -2.828 -27.051 1.00 84.50 176 THR A O 1
ATOM 1366 N N . ILE A 1 177 ? 25.044 -1.080 -27.682 1.00 82.50 177 ILE A N 1
ATOM 1367 C CA . ILE A 1 177 ? 24.705 -1.151 -29.101 1.00 82.50 177 ILE A CA 1
ATOM 1368 C C . ILE A 1 177 ? 25.660 -2.154 -29.746 1.00 82.50 177 ILE A C 1
ATOM 1370 O O . ILE A 1 177 ? 26.868 -1.933 -29.772 1.00 82.50 177 ILE A O 1
ATOM 1374 N N . VAL A 1 178 ? 25.121 -3.267 -30.244 1.00 82.12 178 VAL A N 1
ATOM 1375 C CA . VAL A 1 178 ? 25.917 -4.301 -30.926 1.00 82.12 178 VAL A CA 1
ATOM 1376 C C . VAL A 1 178 ? 26.140 -3.889 -32.375 1.00 82.12 178 VAL A C 1
ATOM 1378 O O . VAL A 1 178 ? 27.261 -3.934 -32.877 1.00 82.12 178 VAL A O 1
ATOM 1381 N N . ASP A 1 179 ? 25.068 -3.437 -33.026 1.00 80.44 179 ASP A N 1
ATOM 1382 C CA . ASP A 1 179 ? 25.083 -2.851 -34.359 1.00 80.44 179 ASP A CA 1
ATOM 1383 C C . ASP A 1 179 ? 23.876 -1.908 -34.555 1.00 80.44 179 ASP A C 1
ATOM 1385 O O . ASP A 1 179 ? 23.162 -1.564 -33.612 1.00 80.44 179 ASP A O 1
ATOM 1389 N N . LYS A 1 180 ? 23.651 -1.447 -35.791 1.00 74.75 180 LYS A N 1
ATOM 1390 C CA . LYS A 1 180 ? 22.584 -0.488 -36.126 1.00 74.75 180 LYS A CA 1
ATOM 1391 C C . LYS A 1 180 ? 21.156 -0.991 -35.857 1.00 74.75 180 LYS A C 1
ATOM 1393 O O . LYS A 1 180 ? 20.276 -0.145 -35.678 1.00 74.75 180 LYS A O 1
ATOM 1398 N N . ASP A 1 181 ? 20.945 -2.306 -35.836 1.00 78.88 181 ASP A N 1
ATOM 1399 C CA . ASP A 1 181 ? 19.640 -2.973 -35.779 1.00 78.88 181 ASP A CA 1
ATOM 1400 C C . ASP A 1 181 ? 19.533 -3.941 -34.585 1.00 78.88 181 ASP A C 1
ATOM 1402 O O . ASP A 1 181 ? 18.492 -4.582 -34.399 1.00 78.88 181 ASP A O 1
ATOM 1406 N N . GLN A 1 182 ? 20.563 -4.005 -33.729 1.00 83.25 182 GLN A N 1
ATOM 1407 C CA . GLN A 1 182 ? 20.592 -4.844 -32.534 1.00 83.25 182 GLN A CA 1
ATOM 1408 C C . GLN A 1 182 ? 21.252 -4.166 -31.322 1.00 83.25 182 GLN A C 1
ATOM 1410 O O . GLN A 1 182 ? 22.358 -3.627 -31.390 1.00 83.25 182 GLN A O 1
ATOM 1415 N N . ILE A 1 183 ? 20.607 -4.300 -30.162 1.00 86.00 183 ILE A N 1
ATOM 1416 C CA . ILE A 1 183 ? 21.199 -3.990 -28.856 1.00 86.00 183 ILE A CA 1
ATOM 1417 C C . ILE A 1 183 ? 21.280 -5.250 -27.999 1.00 86.00 183 ILE A C 1
ATOM 1419 O O . ILE A 1 183 ? 20.427 -6.134 -28.083 1.00 86.00 183 ILE A O 1
ATOM 1423 N N . ARG A 1 184 ? 22.289 -5.318 -27.135 1.00 87.88 184 ARG A N 1
ATOM 1424 C CA . ARG A 1 184 ? 22.398 -6.330 -26.081 1.00 87.88 184 ARG A CA 1
ATOM 1425 C C . ARG A 1 184 ? 22.038 -5.675 -24.762 1.00 87.88 184 ARG A C 1
ATOM 1427 O O . ARG A 1 184 ? 22.499 -4.575 -24.470 1.00 87.88 184 ARG A O 1
ATOM 1434 N N . MET A 1 185 ? 21.229 -6.353 -23.966 1.00 87.31 185 MET A N 1
ATOM 1435 C CA . MET A 1 185 ? 20.740 -5.862 -22.689 1.00 87.31 185 MET A CA 1
ATOM 1436 C C . MET A 1 185 ? 21.084 -6.849 -21.584 1.00 87.31 185 MET A C 1
ATOM 1438 O O . MET A 1 185 ? 20.964 -8.062 -21.761 1.00 87.31 185 MET A O 1
ATOM 1442 N N . LEU A 1 186 ? 21.475 -6.304 -20.437 1.00 86.81 186 LEU A N 1
ATOM 1443 C CA . LEU A 1 186 ? 21.800 -7.055 -19.240 1.00 86.81 186 LEU A CA 1
ATOM 1444 C C . LEU A 1 186 ? 21.088 -6.440 -18.039 1.00 86.81 186 LEU A C 1
ATOM 1446 O O . LEU A 1 186 ? 21.168 -5.234 -17.809 1.00 86.81 186 LEU A O 1
ATOM 1450 N N . ARG A 1 187 ? 20.409 -7.273 -17.257 1.00 84.56 187 ARG A N 1
ATOM 1451 C CA . ARG A 1 187 ? 19.825 -6.896 -15.973 1.00 84.56 187 ARG A CA 1
ATOM 1452 C C . ARG A 1 187 ? 20.386 -7.777 -14.884 1.00 84.56 187 ARG A C 1
ATOM 1454 O O . ARG A 1 187 ? 20.467 -8.994 -15.037 1.00 84.56 187 ARG A O 1
ATOM 1461 N N . PHE A 1 188 ? 20.706 -7.133 -13.782 1.00 83.75 188 PHE A N 1
ATOM 1462 C CA . PHE A 1 188 ? 21.236 -7.757 -12.596 1.00 83.75 188 PHE A CA 1
ATOM 1463 C C . PHE A 1 188 ? 20.382 -7.327 -11.410 1.00 83.75 188 PHE A C 1
ATOM 1465 O O . PHE A 1 188 ? 20.127 -6.139 -11.227 1.00 83.75 188 PHE A O 1
ATOM 1472 N N . PHE A 1 189 ? 19.905 -8.285 -10.631 1.00 84.69 189 PHE A N 1
ATOM 1473 C CA . PHE A 1 189 ? 19.087 -8.034 -9.457 1.00 84.69 189 PHE A CA 1
ATOM 1474 C C . PHE A 1 189 ? 19.607 -8.871 -8.297 1.00 84.69 189 PHE A C 1
ATOM 1476 O O . PHE A 1 189 ? 19.774 -10.082 -8.429 1.00 84.69 189 PHE A O 1
ATOM 1483 N N . ALA A 1 190 ? 19.850 -8.220 -7.169 1.00 82.19 190 ALA A N 1
ATOM 1484 C CA . ALA A 1 190 ? 20.326 -8.836 -5.948 1.00 82.19 190 ALA A CA 1
ATOM 1485 C C . ALA A 1 190 ? 19.314 -8.596 -4.827 1.00 82.19 190 ALA A C 1
ATOM 1487 O O . ALA A 1 190 ? 18.974 -7.455 -4.523 1.00 82.19 190 ALA A O 1
ATOM 1488 N N . HIS A 1 191 ? 18.856 -9.665 -4.185 1.00 84.06 191 HIS A N 1
ATOM 1489 C CA . HIS A 1 191 ? 18.227 -9.577 -2.876 1.00 84.06 191 HIS A CA 1
ATOM 1490 C C . HIS A 1 191 ? 19.323 -9.505 -1.823 1.00 84.06 191 HIS A C 1
ATOM 1492 O O . HIS A 1 191 ? 20.232 -10.337 -1.805 1.00 84.06 191 HIS A O 1
ATOM 1498 N N . VAL A 1 192 ? 19.233 -8.515 -0.952 1.00 84.56 192 VAL A N 1
ATOM 1499 C CA . VAL A 1 192 ? 20.259 -8.193 0.025 1.00 84.56 192 VAL A CA 1
ATOM 1500 C C . VAL A 1 192 ? 19.695 -8.359 1.418 1.00 84.56 192 VAL A C 1
ATOM 1502 O O . VAL A 1 192 ? 18.619 -7.839 1.700 1.00 84.56 192 VAL A O 1
ATOM 1505 N N . SER A 1 193 ? 20.459 -8.985 2.310 1.00 85.38 193 SER A N 1
ATOM 1506 C CA . SER A 1 193 ? 20.216 -8.926 3.746 1.00 85.38 193 SER A CA 1
ATOM 1507 C C . SER A 1 193 ? 21.340 -8.219 4.493 1.00 85.38 193 SER A C 1
ATOM 1509 O O . SER A 1 193 ? 22.512 -8.212 4.107 1.00 85.38 193 SER A O 1
ATOM 1511 N N . LYS A 1 194 ? 20.992 -7.622 5.630 1.00 84.62 194 LYS A N 1
ATOM 1512 C CA . LYS A 1 194 ? 21.946 -7.100 6.604 1.00 84.62 194 LYS A CA 1
ATOM 1513 C C . LYS A 1 194 ? 21.490 -7.434 8.007 1.00 84.62 194 LYS A C 1
ATOM 1515 O O . LYS A 1 194 ? 20.428 -6.996 8.448 1.00 84.62 194 LYS A O 1
ATOM 1520 N N . LYS A 1 195 ? 22.356 -8.138 8.735 1.00 86.19 195 LYS A N 1
ATOM 1521 C CA . LYS A 1 195 ? 22.220 -8.298 10.186 1.00 86.19 195 LYS A CA 1
ATOM 1522 C C . LYS A 1 195 ? 22.884 -7.121 10.900 1.00 86.19 195 LYS A C 1
ATOM 1524 O O . LYS A 1 195 ? 23.874 -6.594 10.396 1.00 86.19 195 LYS A O 1
ATOM 1529 N N . LYS A 1 196 ? 22.364 -6.717 12.065 1.00 76.50 196 LYS A N 1
ATOM 1530 C CA . LYS A 1 196 ? 22.744 -5.490 12.811 1.00 76.50 196 LYS A CA 1
ATOM 1531 C C . LYS A 1 196 ? 24.260 -5.240 12.958 1.00 76.50 196 LYS A C 1
ATOM 1533 O O . LYS A 1 196 ? 24.676 -4.087 13.005 1.00 76.50 196 LYS A O 1
ATOM 1538 N N . GLU A 1 197 ? 25.075 -6.295 12.956 1.00 80.38 197 GLU A N 1
ATOM 1539 C CA . GLU A 1 197 ? 26.540 -6.238 13.109 1.00 80.38 197 GLU A CA 1
ATOM 1540 C C . GLU A 1 197 ? 27.305 -7.041 12.041 1.00 80.38 197 GLU A C 1
ATOM 1542 O O . GLU A 1 197 ? 28.493 -7.320 12.190 1.00 80.38 197 GLU A O 1
ATOM 1547 N N . LYS A 1 198 ? 26.637 -7.434 10.951 1.00 81.62 198 LYS A N 1
ATOM 1548 C CA . LYS A 1 198 ? 27.269 -8.154 9.838 1.00 81.62 198 LYS A CA 1
ATOM 1549 C C . LYS A 1 198 ? 27.308 -7.283 8.580 1.00 81.62 198 LYS A C 1
ATOM 1551 O O . LYS A 1 198 ? 26.454 -6.406 8.415 1.00 81.62 198 LYS A O 1
ATOM 1556 N N . PRO A 1 199 ? 28.296 -7.497 7.691 1.00 81.12 199 PRO A N 1
ATOM 1557 C CA . PRO A 1 199 ? 28.289 -6.864 6.378 1.00 81.12 199 PRO A CA 1
ATOM 1558 C C . PRO A 1 199 ? 27.024 -7.245 5.599 1.00 81.12 199 PRO A C 1
ATOM 1560 O O . PRO A 1 199 ? 26.399 -8.268 5.882 1.00 81.12 199 PRO A O 1
ATOM 1563 N N . LYS A 1 200 ? 26.661 -6.411 4.619 1.00 85.12 200 LYS A N 1
ATOM 1564 C CA . LYS A 1 200 ? 25.575 -6.702 3.676 1.00 85.12 200 LYS A CA 1
ATOM 1565 C C . LYS A 1 200 ? 25.905 -7.986 2.912 1.00 85.12 200 LYS A C 1
ATOM 1567 O O . LYS A 1 200 ? 27.026 -8.124 2.420 1.00 85.12 200 LYS A O 1
ATOM 1572 N N . GLN A 1 201 ? 24.947 -8.894 2.811 1.00 83.62 201 GLN A N 1
ATOM 1573 C CA . GLN A 1 201 ? 25.082 -10.158 2.094 1.00 83.62 201 GLN A CA 1
ATOM 1574 C C . GLN A 1 201 ? 24.066 -10.213 0.963 1.00 83.62 201 GLN A C 1
ATOM 1576 O O . GLN A 1 201 ? 22.977 -9.661 1.090 1.00 83.62 201 GLN A O 1
ATOM 1581 N N . ILE A 1 202 ? 24.437 -10.854 -0.140 1.00 80.94 202 ILE A N 1
ATOM 1582 C CA . ILE A 1 202 ? 23.514 -11.134 -1.237 1.00 80.94 202 ILE A CA 1
ATOM 1583 C C . ILE A 1 202 ? 22.908 -12.507 -0.972 1.00 80.94 202 ILE A C 1
ATOM 1585 O O . ILE A 1 202 ? 23.619 -13.508 -0.987 1.00 80.94 202 ILE A O 1
ATOM 1589 N N . ASP A 1 203 ? 21.607 -12.541 -0.702 1.00 76.62 203 ASP A N 1
ATOM 1590 C CA . ASP A 1 203 ? 20.888 -13.788 -0.425 1.00 76.62 203 ASP A CA 1
ATOM 1591 C C . ASP A 1 203 ? 20.462 -14.471 -1.725 1.00 76.62 203 ASP A C 1
ATOM 1593 O O . ASP A 1 203 ? 20.479 -15.697 -1.838 1.00 76.62 203 ASP A O 1
ATOM 1597 N N . HIS A 1 204 ? 20.055 -13.662 -2.707 1.00 77.38 204 HIS A N 1
ATOM 1598 C CA . HIS A 1 204 ? 19.605 -14.135 -4.007 1.00 77.38 204 HIS A CA 1
ATOM 1599 C C . HIS A 1 204 ? 20.117 -13.236 -5.111 1.00 77.38 204 HIS A C 1
ATOM 1601 O O . HIS A 1 204 ? 20.161 -12.016 -4.964 1.00 77.38 204 HIS A O 1
ATOM 1607 N N . LEU A 1 205 ? 20.438 -13.844 -6.242 1.00 78.62 205 LEU A N 1
ATOM 1608 C CA . LEU A 1 205 ? 20.948 -13.146 -7.406 1.00 78.62 205 LEU A CA 1
ATOM 1609 C C . LEU A 1 205 ? 20.209 -13.631 -8.639 1.00 78.62 205 LEU A C 1
ATOM 1611 O O . LEU A 1 205 ? 20.037 -14.831 -8.830 1.00 78.62 205 LEU A O 1
ATOM 1615 N N . LEU A 1 206 ? 19.783 -12.683 -9.462 1.00 80.62 206 LEU A N 1
ATOM 1616 C CA . LEU A 1 206 ? 19.039 -12.904 -10.688 1.00 80.62 206 LEU A CA 1
ATOM 1617 C C . LEU A 1 206 ? 19.707 -12.116 -11.814 1.00 80.62 206 LEU A C 1
ATOM 1619 O O . LEU A 1 206 ? 19.733 -10.883 -11.795 1.00 80.62 206 LEU A O 1
ATOM 1623 N N . VAL A 1 207 ? 20.210 -12.830 -12.819 1.00 82.69 207 VAL A N 1
ATOM 1624 C CA . VAL A 1 207 ? 20.797 -12.224 -14.020 1.00 82.69 207 VAL A CA 1
ATOM 1625 C C . VAL A 1 207 ? 19.949 -12.565 -15.233 1.00 82.69 207 VAL A C 1
ATOM 1627 O O . VAL A 1 207 ? 19.679 -13.737 -15.512 1.00 82.69 207 VAL A O 1
ATOM 1630 N N . ARG A 1 208 ? 19.562 -11.534 -15.985 1.00 85.44 208 ARG A N 1
ATOM 1631 C CA . ARG A 1 208 ? 18.822 -11.669 -17.238 1.00 85.44 208 ARG A CA 1
ATOM 1632 C C . ARG A 1 208 ? 19.544 -10.975 -18.370 1.00 85.44 208 ARG A C 1
ATOM 1634 O O . ARG A 1 208 ? 19.910 -9.811 -18.251 1.00 85.44 208 ARG A O 1
ATOM 1641 N N . GLU A 1 209 ? 19.683 -11.668 -19.485 1.00 87.81 209 GLU A N 1
ATOM 1642 C CA . GLU A 1 209 ? 20.419 -11.178 -20.640 1.00 87.81 209 GLU A CA 1
ATOM 1643 C C . GLU A 1 209 ? 19.663 -11.487 -21.929 1.00 87.81 209 GLU A C 1
ATOM 1645 O O . GLU A 1 209 ? 19.028 -12.535 -22.062 1.00 87.81 209 GLU A O 1
ATOM 1650 N N . GLY A 1 210 ? 19.730 -10.586 -22.902 1.00 88.81 210 GLY A N 1
ATOM 1651 C CA . GLY A 1 210 ? 19.142 -10.830 -24.208 1.00 88.81 210 GLY A CA 1
ATOM 1652 C C . GLY A 1 210 ? 19.563 -9.813 -25.250 1.00 88.81 210 GLY A C 1
ATOM 1653 O O . GLY A 1 210 ? 20.216 -8.812 -24.954 1.00 88.81 210 GLY A O 1
ATOM 1654 N N . PHE A 1 211 ? 19.158 -10.090 -26.483 1.00 89.69 211 PHE A N 1
ATOM 1655 C CA . PHE A 1 211 ? 19.318 -9.184 -27.609 1.00 89.69 211 PHE A CA 1
ATOM 1656 C C . PHE A 1 211 ? 17.949 -8.646 -27.998 1.00 89.69 211 PHE A C 1
ATOM 1658 O O . PHE A 1 211 ? 16.979 -9.402 -28.087 1.00 89.69 211 PHE A O 1
ATOM 1665 N N . LEU A 1 212 ? 17.876 -7.339 -28.210 1.00 88.44 212 LEU A N 1
ATOM 1666 C CA . LEU A 1 212 ? 16.679 -6.663 -28.672 1.00 88.44 212 LEU A CA 1
ATOM 1667 C C . LEU A 1 212 ? 16.949 -6.134 -30.075 1.00 88.44 212 LEU A C 1
ATOM 1669 O O . LEU A 1 212 ? 18.063 -5.720 -30.403 1.00 88.44 212 LEU A O 1
ATOM 1673 N N . ARG A 1 213 ? 15.909 -6.145 -30.895 1.00 86.25 213 ARG A N 1
ATOM 1674 C CA . ARG A 1 213 ? 15.896 -5.602 -32.253 1.00 86.25 213 ARG A CA 1
ATOM 1675 C C . ARG A 1 213 ? 14.942 -4.425 -32.325 1.00 86.25 213 ARG A C 1
ATOM 1677 O O . ARG A 1 213 ? 14.138 -4.238 -31.416 1.00 86.25 213 ARG A O 1
ATOM 1684 N N . LEU A 1 214 ? 14.991 -3.666 -33.410 1.00 80.31 214 LEU A N 1
ATOM 1685 C CA . LEU A 1 214 ? 13.989 -2.633 -33.652 1.00 80.31 214 LEU A CA 1
ATOM 1686 C C . LEU A 1 214 ? 12.584 -3.237 -33.720 1.00 80.31 214 LEU A C 1
ATOM 1688 O O . LEU A 1 214 ? 12.388 -4.325 -34.271 1.00 80.31 214 LEU A O 1
ATOM 1692 N N . SER A 1 215 ? 11.639 -2.529 -33.108 1.00 79.75 215 SER A N 1
ATOM 1693 C CA . SER A 1 215 ? 10.220 -2.858 -33.159 1.00 79.75 215 SER A CA 1
ATOM 1694 C C . SER A 1 215 ? 9.666 -2.535 -34.547 1.00 79.75 215 SER A C 1
ATOM 1696 O O . SER A 1 215 ? 10.007 -1.491 -35.105 1.00 79.75 215 SER A O 1
ATOM 1698 N N . ASP A 1 216 ? 8.815 -3.406 -35.084 1.00 79.81 216 ASP A N 1
ATOM 1699 C CA . ASP A 1 216 ? 7.973 -3.106 -36.239 1.00 79.81 216 ASP A CA 1
ATOM 1700 C C . ASP A 1 216 ? 6.595 -2.644 -35.735 1.00 79.81 216 ASP A C 1
ATOM 1702 O O . ASP A 1 216 ? 5.782 -3.469 -35.310 1.00 79.81 216 ASP A O 1
ATOM 1706 N N . PRO A 1 217 ? 6.300 -1.331 -35.760 1.00 66.75 217 PRO A N 1
ATOM 1707 C CA . PRO A 1 217 ? 5.030 -0.811 -35.263 1.00 66.75 217 PRO A CA 1
ATOM 1708 C C . PRO A 1 217 ? 3.831 -1.230 -36.128 1.00 66.75 217 PRO A C 1
ATOM 1710 O O . PRO A 1 217 ? 2.692 -1.039 -35.706 1.00 66.75 217 PRO A O 1
ATOM 1713 N N . SER A 1 218 ? 4.063 -1.780 -37.326 1.00 72.56 218 SER A N 1
ATOM 1714 C CA . SER A 1 218 ? 3.007 -2.251 -38.226 1.00 72.56 218 SER A CA 1
ATOM 1715 C C . SER A 1 218 ? 2.623 -3.722 -38.014 1.00 72.56 218 SER A C 1
ATOM 1717 O O . SER A 1 218 ? 1.579 -4.155 -38.508 1.00 72.56 218 SER A O 1
ATOM 1719 N N . ASP A 1 219 ? 3.409 -4.486 -37.245 1.00 78.94 219 ASP A N 1
ATOM 1720 C CA . ASP A 1 219 ? 3.121 -5.889 -36.938 1.00 78.94 219 ASP A CA 1
ATOM 1721 C C . ASP A 1 219 ? 2.189 -6.018 -35.717 1.00 78.94 219 ASP A C 1
ATOM 1723 O O . ASP A 1 219 ? 2.585 -5.882 -34.556 1.00 78.94 219 ASP A O 1
ATOM 1727 N N . ALA A 1 220 ? 0.923 -6.355 -35.975 1.00 75.81 220 ALA A N 1
ATOM 1728 C CA . ALA A 1 220 ? -0.077 -6.590 -34.934 1.00 75.81 220 ALA A CA 1
ATOM 1729 C C . ALA A 1 220 ? 0.275 -7.765 -33.996 1.00 75.81 220 ALA A C 1
ATOM 1731 O O . ALA A 1 220 ? -0.091 -7.752 -32.818 1.00 75.81 220 ALA A O 1
ATOM 1732 N N . GLY A 1 221 ? 0.989 -8.784 -34.490 1.00 79.38 221 GLY A N 1
ATOM 1733 C CA . GLY A 1 221 ? 1.476 -9.891 -33.667 1.00 79.38 221 GLY A CA 1
ATOM 1734 C C . GLY A 1 221 ? 2.573 -9.445 -32.702 1.00 79.38 221 GLY A C 1
ATOM 1735 O O . GLY A 1 221 ? 2.632 -9.915 -31.562 1.00 79.38 221 GLY A O 1
ATOM 1736 N N . GLU A 1 222 ? 3.399 -8.490 -33.128 1.00 75.88 222 GLU A N 1
ATOM 1737 C CA . GLU A 1 222 ? 4.434 -7.883 -32.300 1.00 75.88 222 GLU A CA 1
ATOM 1738 C C . GLU A 1 222 ? 3.845 -6.989 -31.209 1.00 75.88 222 GLU A C 1
ATOM 1740 O O . GLU A 1 222 ? 4.232 -7.129 -30.051 1.00 75.88 222 GLU A O 1
ATOM 1745 N N . LEU A 1 223 ? 2.860 -6.146 -31.538 1.00 68.56 223 LEU A N 1
ATOM 1746 C CA . LEU A 1 223 ? 2.147 -5.324 -30.552 1.00 68.56 223 LEU A CA 1
ATOM 1747 C C . LEU A 1 223 ? 1.474 -6.170 -29.466 1.00 68.56 223 LEU A C 1
ATOM 1749 O O . LEU A 1 223 ? 1.433 -5.763 -28.311 1.00 68.56 223 LEU A O 1
ATOM 1753 N N . LYS A 1 224 ? 0.999 -7.371 -29.812 1.00 74.38 224 LYS A N 1
ATOM 1754 C CA . LYS A 1 224 ? 0.443 -8.315 -28.836 1.00 74.38 224 LYS A CA 1
ATOM 1755 C C . LYS A 1 224 ? 1.514 -8.968 -27.954 1.00 74.38 224 LYS A C 1
ATOM 1757 O O . LYS A 1 224 ? 1.259 -9.241 -26.787 1.00 74.38 224 LYS A O 1
ATOM 1762 N N . ARG A 1 225 ? 2.695 -9.272 -28.504 1.00 75.50 225 ARG A N 1
ATOM 1763 C CA . ARG A 1 225 ? 3.796 -9.931 -27.768 1.00 75.50 225 ARG A CA 1
ATOM 1764 C C . ARG A 1 225 ? 4.608 -8.951 -26.917 1.00 75.50 225 ARG A C 1
ATOM 1766 O O . ARG A 1 225 ? 5.172 -9.350 -25.902 1.00 75.50 225 ARG A O 1
ATOM 1773 N N . PHE A 1 226 ? 4.663 -7.693 -27.341 1.00 73.56 226 PHE A N 1
ATOM 1774 C CA . PHE A 1 226 ? 5.343 -6.586 -26.681 1.00 73.56 226 PHE A CA 1
ATOM 1775 C C . PHE A 1 226 ? 4.366 -5.403 -26.620 1.00 73.56 226 PHE A C 1
ATOM 1777 O O . PHE A 1 226 ? 4.436 -4.510 -27.470 1.00 73.56 226 PHE A O 1
ATOM 1784 N N . PRO A 1 227 ? 3.412 -5.399 -25.676 1.00 62.97 227 PRO A N 1
ATOM 1785 C CA . PRO A 1 227 ? 2.435 -4.321 -25.564 1.00 62.97 227 PRO A CA 1
ATOM 1786 C C . PRO A 1 227 ? 3.100 -2.965 -25.285 1.00 62.97 227 PRO A C 1
ATOM 1788 O O . PRO A 1 227 ? 4.258 -2.856 -24.865 1.00 62.97 227 PRO A O 1
ATOM 1791 N N . LEU A 1 228 ? 2.411 -1.885 -25.659 1.00 61.16 228 LEU A N 1
ATOM 1792 C CA . LEU A 1 228 ? 2.847 -0.525 -25.332 1.00 61.16 228 LEU A CA 1
ATOM 1793 C C . LEU A 1 228 ? 2.631 -0.288 -23.839 1.00 61.16 228 LEU A C 1
ATOM 1795 O O . LEU A 1 228 ? 1.665 -0.790 -23.275 1.00 61.16 228 LEU A O 1
ATOM 1799 N N . ALA A 1 229 ? 3.487 0.530 -23.223 1.00 57.50 229 ALA A N 1
ATOM 1800 C CA . ALA A 1 229 ? 3.338 0.889 -21.813 1.00 57.50 229 ALA A CA 1
ATOM 1801 C C . ALA A 1 229 ? 1.952 1.494 -21.512 1.00 57.50 229 ALA A C 1
ATOM 1803 O O . ALA A 1 229 ? 1.414 1.266 -20.439 1.00 57.50 229 ALA A O 1
ATOM 1804 N N . SER A 1 230 ? 1.350 2.208 -22.473 1.00 60.09 230 SER A N 1
ATOM 1805 C CA . SER A 1 230 ? -0.022 2.719 -22.363 1.00 60.09 230 SER A CA 1
ATOM 1806 C C . SER A 1 230 ? -1.071 1.604 -22.335 1.00 60.09 230 SER A C 1
ATOM 1808 O O . SER A 1 230 ? -1.981 1.658 -21.526 1.00 60.09 230 SER A O 1
ATOM 1810 N N . THR A 1 231 ? -0.925 0.564 -23.162 1.00 63.62 231 THR A N 1
ATOM 1811 C CA . THR A 1 231 ? -1.845 -0.584 -23.170 1.00 63.62 231 THR A CA 1
ATOM 1812 C C . THR A 1 231 ? -1.739 -1.389 -21.875 1.00 63.62 231 THR A C 1
ATOM 1814 O O . THR A 1 231 ? -2.755 -1.796 -21.329 1.00 63.62 231 THR A O 1
ATOM 1817 N N . GLU A 1 232 ? -0.526 -1.572 -21.348 1.00 63.72 232 GLU A N 1
ATOM 1818 C CA . GLU A 1 232 ? -0.316 -2.231 -20.051 1.00 63.72 232 GLU A CA 1
ATOM 1819 C C . GLU A 1 232 ? -0.854 -1.401 -18.874 1.00 63.72 232 GLU A C 1
ATOM 1821 O O . GLU A 1 232 ? -1.268 -1.966 -17.862 1.00 63.72 232 GLU A O 1
ATOM 1826 N N . GLU A 1 233 ? -0.821 -0.069 -18.974 1.00 64.69 233 GLU A N 1
ATOM 1827 C CA . GLU A 1 233 ? -1.425 0.826 -17.983 1.00 64.69 233 GLU A CA 1
ATOM 1828 C C . GLU A 1 233 ? -2.949 0.737 -18.027 1.00 64.69 233 GLU A C 1
ATOM 1830 O O . GLU A 1 233 ? -3.567 0.586 -16.980 1.00 64.69 233 GLU A O 1
ATOM 1835 N N . ASP A 1 234 ? -3.543 0.757 -19.222 1.00 73.06 234 ASP A N 1
ATOM 1836 C CA . ASP A 1 234 ? -4.989 0.620 -19.401 1.00 73.06 234 ASP A CA 1
ATOM 1837 C C . ASP A 1 234 ? -5.478 -0.741 -18.883 1.00 73.06 234 ASP A C 1
ATOM 1839 O O . ASP A 1 234 ? -6.477 -0.817 -18.171 1.00 73.06 234 ASP A O 1
ATOM 1843 N N . GLU A 1 235 ? -4.767 -1.832 -19.191 1.00 75.88 235 GLU A N 1
ATOM 1844 C CA . GLU A 1 235 ? -5.070 -3.168 -18.663 1.00 75.88 235 GLU A CA 1
ATOM 1845 C C . GLU A 1 235 ? -4.968 -3.207 -17.135 1.00 75.88 235 GLU A C 1
ATOM 1847 O O . GLU A 1 235 ? -5.891 -3.687 -16.476 1.00 75.88 235 GLU A O 1
ATOM 1852 N N . ARG A 1 236 ? -3.907 -2.634 -16.556 1.00 75.12 236 ARG A N 1
ATOM 1853 C CA . ARG A 1 236 ? -3.749 -2.558 -15.097 1.00 75.12 236 ARG A CA 1
ATOM 1854 C C . ARG A 1 236 ? -4.833 -1.708 -14.448 1.00 75.12 236 ARG A C 1
ATOM 1856 O O . ARG A 1 236 ? -5.360 -2.094 -13.410 1.00 75.12 236 ARG A O 1
ATOM 1863 N N . GLN A 1 237 ? -5.180 -0.572 -15.042 1.00 80.19 237 GLN A N 1
ATOM 1864 C CA . GLN A 1 237 ? -6.244 0.279 -14.529 1.00 80.19 237 GLN A CA 1
ATOM 1865 C C . GLN A 1 237 ? -7.588 -0.445 -14.598 1.00 80.19 237 GLN A C 1
ATOM 1867 O O . GLN A 1 237 ? -8.350 -0.385 -13.643 1.00 80.19 237 GLN A O 1
ATOM 1872 N N . ASN A 1 238 ? -7.853 -1.199 -15.668 1.00 84.62 238 ASN A N 1
ATOM 1873 C CA . ASN A 1 238 ? -9.048 -2.036 -15.763 1.00 84.62 238 ASN A CA 1
ATOM 1874 C C . ASN A 1 238 ? -9.074 -3.131 -14.681 1.00 84.62 238 ASN A C 1
ATOM 1876 O O . ASN A 1 238 ? -10.136 -3.408 -14.125 1.00 84.62 238 ASN A O 1
ATOM 1880 N N . GLU A 1 239 ? -7.932 -3.751 -14.361 1.00 86.19 239 GLU A N 1
ATOM 1881 C CA . GLU A 1 239 ? -7.821 -4.721 -13.262 1.00 86.19 239 GLU A CA 1
ATOM 1882 C C . GLU A 1 239 ? -8.081 -4.074 -11.895 1.00 86.19 239 GLU A C 1
ATOM 1884 O O . GLU A 1 239 ? -8.816 -4.638 -11.081 1.00 86.19 239 GLU A O 1
ATOM 1889 N N . ILE A 1 240 ? -7.524 -2.882 -11.655 1.00 86.44 240 ILE A N 1
ATOM 1890 C CA . ILE A 1 240 ? -7.749 -2.104 -10.431 1.00 86.44 240 ILE A CA 1
ATOM 1891 C C . ILE A 1 240 ? -9.221 -1.696 -10.323 1.00 86.44 240 ILE A C 1
ATOM 1893 O O . ILE A 1 240 ? -9.860 -1.986 -9.317 1.00 86.44 240 ILE A O 1
ATOM 1897 N N . ASP A 1 241 ? -9.799 -1.119 -11.376 1.00 88.19 241 ASP A N 1
ATOM 1898 C CA . ASP A 1 241 ? -11.203 -0.707 -11.415 1.00 88.19 241 ASP A CA 1
ATOM 1899 C C . ASP A 1 241 ? -12.147 -1.897 -11.177 1.00 88.19 241 ASP A C 1
ATOM 1901 O O . ASP A 1 241 ? -13.168 -1.765 -10.493 1.00 88.19 241 ASP A O 1
ATOM 1905 N N . ALA A 1 242 ? -11.810 -3.070 -11.726 1.00 90.81 242 ALA A N 1
ATOM 1906 C CA . ALA A 1 242 ? -12.553 -4.304 -11.506 1.00 90.81 242 ALA A CA 1
ATOM 1907 C C . ALA A 1 242 ? -12.440 -4.795 -10.056 1.00 90.81 242 ALA A C 1
ATOM 1909 O O . ALA A 1 242 ? -13.451 -5.221 -9.494 1.00 90.81 242 ALA A O 1
ATOM 1910 N N . LYS A 1 243 ? -11.251 -4.713 -9.442 1.00 89.81 243 LYS A N 1
ATOM 1911 C CA . LYS A 1 243 ? -11.036 -5.041 -8.025 1.00 89.81 243 LYS A CA 1
ATOM 1912 C C . LYS A 1 243 ? -11.813 -4.081 -7.121 1.00 89.81 243 LYS A C 1
ATOM 1914 O O . LYS A 1 243 ? -12.596 -4.535 -6.290 1.00 89.81 243 LYS A O 1
ATOM 1919 N N . ASP A 1 244 ? -11.698 -2.775 -7.345 1.00 91.75 244 ASP A N 1
ATOM 1920 C CA . ASP A 1 244 ? -12.401 -1.739 -6.582 1.00 91.75 244 ASP A CA 1
ATOM 1921 C C . ASP A 1 244 ? -13.925 -1.915 -6.664 1.00 91.75 244 ASP A C 1
ATOM 1923 O O . ASP A 1 244 ? -14.648 -1.731 -5.680 1.00 91.75 244 ASP A O 1
ATOM 1927 N N . ALA A 1 245 ? -14.439 -2.326 -7.829 1.00 94.00 245 ALA A N 1
ATOM 1928 C CA . ALA A 1 245 ? -15.861 -2.584 -8.033 1.00 94.00 245 ALA A CA 1
ATOM 1929 C C . ALA A 1 245 ? -16.418 -3.737 -7.174 1.00 94.00 245 ALA A C 1
ATOM 1931 O O . ALA A 1 245 ? -17.633 -3.780 -6.958 1.00 94.00 245 ALA A O 1
ATOM 1932 N N . LEU A 1 246 ? -15.576 -4.640 -6.654 1.00 93.19 246 LEU A N 1
ATOM 1933 C CA . LEU A 1 246 ? -16.006 -5.717 -5.753 1.00 93.19 246 LEU A CA 1
ATOM 1934 C C . LEU A 1 246 ? -16.440 -5.194 -4.380 1.00 93.19 246 LEU A C 1
ATOM 1936 O O . LEU A 1 246 ? -17.267 -5.821 -3.718 1.00 93.19 246 LEU A O 1
ATOM 1940 N N . HIS A 1 247 ? -15.938 -4.031 -3.969 1.00 94.19 247 HIS A N 1
ATOM 1941 C CA . HIS A 1 247 ? -16.282 -3.434 -2.685 1.00 94.19 247 HIS A CA 1
ATOM 1942 C C . HIS A 1 247 ? -17.570 -2.606 -2.808 1.00 94.19 247 HIS A C 1
ATOM 1944 O O . HIS A 1 247 ? -17.802 -1.982 -3.846 1.00 94.19 247 HIS A O 1
ATOM 1950 N N . PRO A 1 248 ? -18.456 -2.597 -1.800 1.00 96.69 248 PRO A N 1
ATOM 1951 C CA . PRO A 1 248 ? -19.623 -1.716 -1.774 1.00 96.69 248 PRO A CA 1
ATOM 1952 C C . PRO A 1 248 ? -19.243 -0.251 -1.485 1.00 96.69 248 PRO A C 1
ATOM 1954 O O . PRO A 1 248 ? -18.124 0.062 -1.082 1.00 96.69 248 PRO A O 1
ATOM 1957 N N . GLU A 1 249 ? -20.193 0.666 -1.689 1.00 96.88 249 GLU A N 1
ATOM 1958 C CA . GLU A 1 249 ? -20.072 2.026 -1.149 1.00 96.88 249 GLU A CA 1
ATOM 1959 C C . GLU A 1 249 ? -20.220 2.001 0.384 1.00 96.88 249 GLU A C 1
ATOM 1961 O O . GLU A 1 249 ? -21.044 1.231 0.887 1.00 96.88 249 GLU A O 1
ATOM 1966 N N . PRO A 1 250 ? -19.502 2.855 1.137 1.00 97.44 250 PRO A N 1
ATOM 1967 C CA . PRO A 1 250 ? -18.618 3.930 0.665 1.00 97.44 250 PRO A CA 1
ATOM 1968 C C . PRO A 1 250 ? -17.149 3.528 0.411 1.00 97.44 250 PRO A C 1
ATOM 1970 O O . PRO A 1 250 ? -16.390 4.358 -0.090 1.00 97.44 250 PRO A O 1
ATOM 1973 N N . LEU A 1 251 ? -16.717 2.302 0.740 1.00 96.44 251 LEU A N 1
ATOM 1974 C CA . LEU A 1 251 ? -15.314 1.881 0.579 1.00 96.44 251 LEU A CA 1
ATOM 1975 C C . LEU A 1 251 ? -14.836 1.970 -0.876 1.00 96.44 251 LEU A C 1
ATOM 1977 O O . LEU A 1 251 ? -13.737 2.459 -1.132 1.00 96.44 251 LEU A O 1
ATOM 1981 N N . ARG A 1 252 ? -15.685 1.589 -1.837 1.00 96.75 252 ARG A N 1
ATOM 1982 C CA . ARG A 1 252 ? -15.390 1.706 -3.274 1.00 96.75 252 ARG A CA 1
ATOM 1983 C C . ARG A 1 252 ? -14.981 3.118 -3.686 1.00 96.75 252 ARG A C 1
ATOM 1985 O O . ARG A 1 252 ? -14.017 3.273 -4.429 1.00 96.75 252 ARG A O 1
ATOM 1992 N N . SER A 1 253 ? -15.704 4.143 -3.235 1.00 96.56 253 SER A N 1
ATOM 1993 C CA . SER A 1 253 ? -15.370 5.532 -3.567 1.00 96.56 253 SER A CA 1
ATOM 1994 C C . SER A 1 253 ? -13.999 5.938 -3.028 1.00 96.56 253 SER A C 1
ATOM 1996 O O . SER A 1 253 ? -13.273 6.665 -3.702 1.00 96.56 253 SER A O 1
ATOM 1998 N N . LEU A 1 254 ? -13.626 5.453 -1.840 1.00 95.81 254 LEU A N 1
ATOM 1999 C CA . LEU A 1 254 ? -12.314 5.722 -1.254 1.00 95.81 254 LEU A CA 1
ATOM 2000 C C . LEU A 1 254 ? -11.185 5.036 -2.038 1.00 95.81 254 LEU A C 1
ATOM 2002 O O . LEU A 1 254 ? -10.181 5.686 -2.319 1.00 95.81 254 LEU A O 1
ATOM 2006 N N . LEU A 1 255 ? -11.382 3.778 -2.451 1.00 94.31 255 LEU A N 1
ATOM 2007 C CA . LEU A 1 255 ? -10.431 3.033 -3.290 1.00 94.31 255 LEU A CA 1
ATOM 2008 C C . LEU A 1 255 ? -10.242 3.694 -4.663 1.00 94.31 255 LEU A C 1
ATOM 2010 O O . LEU A 1 255 ? -9.126 3.966 -5.095 1.00 94.31 255 LEU A O 1
ATOM 2014 N N . LYS A 1 256 ? -11.336 4.104 -5.311 1.00 94.62 256 LYS A N 1
ATOM 2015 C CA . LYS A 1 256 ? -11.249 4.854 -6.573 1.00 94.62 256 LYS A CA 1
ATOM 2016 C C . LYS A 1 256 ? -10.504 6.179 -6.422 1.00 94.62 256 LYS A C 1
ATOM 2018 O O . LYS A 1 256 ? -9.811 6.615 -7.341 1.00 94.62 256 LYS A O 1
ATOM 2023 N N . ALA A 1 257 ? -10.640 6.833 -5.270 1.00 94.06 257 ALA A N 1
ATOM 2024 C CA . ALA A 1 257 ? -9.899 8.048 -4.973 1.00 94.06 257 ALA A CA 1
ATOM 2025 C C . ALA A 1 257 ? -8.395 7.770 -4.779 1.00 94.06 257 ALA A C 1
ATOM 2027 O O . ALA A 1 257 ? -7.586 8.559 -5.263 1.00 94.06 257 ALA A O 1
ATOM 2028 N N . SER A 1 258 ? -8.007 6.656 -4.137 1.00 90.75 258 SER A N 1
ATOM 2029 C CA . SER A 1 258 ? -6.594 6.242 -4.020 1.00 90.75 258 SER A CA 1
ATOM 2030 C C . SER A 1 258 ? -5.985 5.791 -5.344 1.00 90.75 258 SER A C 1
ATOM 2032 O O . SER A 1 258 ? -4.795 5.997 -5.563 1.00 90.75 258 SER A O 1
ATOM 2034 N N . HIS A 1 259 ? -6.795 5.232 -6.241 1.00 89.12 259 HIS A N 1
ATOM 2035 C CA . HIS A 1 259 ? -6.372 4.731 -7.549 1.00 89.12 259 HIS A CA 1
ATOM 2036 C C . HIS A 1 259 ? -6.677 5.686 -8.706 1.00 89.12 259 HIS A C 1
ATOM 2038 O O . HIS A 1 259 ? -6.715 5.264 -9.861 1.00 89.12 259 HIS A O 1
ATOM 2044 N N . THR A 1 260 ? -6.918 6.971 -8.425 1.00 85.75 260 THR A N 1
ATOM 2045 C CA . THR A 1 260 ? -7.275 7.935 -9.471 1.00 85.75 260 THR A CA 1
ATOM 2046 C C . THR A 1 260 ? -6.145 8.042 -10.512 1.00 85.75 260 THR A C 1
ATOM 2048 O O . THR A 1 260 ? -5.028 8.443 -10.163 1.00 85.75 260 THR A O 1
ATOM 2051 N N . PRO A 1 261 ? -6.411 7.731 -11.799 1.00 79.88 261 PRO A N 1
ATOM 2052 C CA . PRO A 1 261 ? -5.378 7.710 -12.828 1.00 79.88 261 PRO A CA 1
ATOM 2053 C C . PRO A 1 261 ? -4.672 9.058 -12.968 1.00 79.88 261 PRO A C 1
ATOM 2055 O O . PRO A 1 261 ? -5.304 10.106 -13.122 1.00 79.88 261 PRO A O 1
ATOM 2058 N N . GLY A 1 262 ? -3.341 9.027 -12.939 1.00 73.94 262 GLY A N 1
ATOM 2059 C CA . GLY A 1 262 ? -2.506 10.216 -13.100 1.00 73.94 262 GLY A CA 1
ATOM 2060 C C . GLY A 1 262 ? -2.522 11.203 -11.931 1.00 73.94 262 GLY A C 1
ATOM 2061 O O . GLY A 1 262 ? -1.925 12.274 -12.050 1.00 73.94 262 GLY A O 1
ATOM 2062 N N . ASP A 1 263 ? -3.127 10.856 -10.795 1.00 74.56 263 ASP A N 1
ATOM 2063 C CA . ASP A 1 263 ? -3.089 11.666 -9.578 1.00 74.56 263 ASP A CA 1
ATOM 2064 C C . ASP A 1 263 ? -1.899 11.286 -8.683 1.00 74.56 263 ASP A C 1
ATOM 2066 O O . ASP A 1 263 ? -2.049 10.787 -7.571 1.00 74.56 263 ASP A O 1
ATOM 2070 N N . SER A 1 264 ? -0.679 11.536 -9.168 1.00 71.25 264 SER A N 1
ATOM 2071 C CA . SER A 1 264 ? 0.559 11.215 -8.431 1.00 71.25 264 SER A CA 1
ATOM 2072 C C . SER A 1 264 ? 0.693 11.953 -7.094 1.00 71.25 264 SER A C 1
ATOM 2074 O O . SER A 1 264 ? 1.462 11.543 -6.233 1.00 71.25 264 SER A O 1
ATOM 2076 N N . GLU A 1 265 ? -0.040 13.055 -6.925 1.00 75.31 265 GLU A N 1
ATOM 2077 C CA . GLU A 1 265 ? -0.087 13.835 -5.684 1.00 75.31 265 GLU A CA 1
ATOM 2078 C C . GLU A 1 265 ? -1.195 13.378 -4.728 1.00 75.31 265 GLU A C 1
ATOM 2080 O O . GLU A 1 265 ? -1.333 13.966 -3.652 1.00 75.31 265 GLU A O 1
ATOM 2085 N N . LEU A 1 266 ? -1.970 12.353 -5.107 1.00 84.62 266 LEU A N 1
ATOM 2086 C CA . LEU A 1 266 ? -3.059 11.766 -4.325 1.00 84.62 266 LEU A CA 1
ATOM 2087 C C . LEU A 1 266 ? -4.116 12.802 -3.899 1.00 84.62 266 LEU A C 1
ATOM 2089 O O . LEU A 1 266 ? -4.685 12.719 -2.811 1.00 84.62 266 LEU A O 1
ATOM 2093 N N . LYS A 1 267 ? -4.383 13.817 -4.729 1.00 88.75 267 LYS A N 1
ATOM 2094 C CA . LYS A 1 267 ? -5.333 14.901 -4.433 1.00 88.75 267 LYS A CA 1
ATOM 2095 C C . LYS A 1 267 ? -6.753 14.390 -4.208 1.00 88.75 267 LYS A C 1
ATOM 2097 O O . LYS A 1 267 ? -7.404 14.841 -3.266 1.00 88.75 267 LYS A O 1
ATOM 2102 N N . ALA A 1 268 ? -7.235 13.483 -5.055 1.00 90.94 268 ALA A N 1
ATOM 2103 C CA . ALA A 1 268 ? -8.553 12.871 -4.936 1.00 90.94 268 ALA A CA 1
ATOM 2104 C C . ALA A 1 268 ? -8.653 12.076 -3.631 1.00 90.94 268 ALA A C 1
ATOM 2106 O O . ALA A 1 268 ? -9.601 12.250 -2.864 1.00 90.94 268 ALA A O 1
ATOM 2107 N N . TYR A 1 269 ? -7.627 11.282 -3.331 1.00 93.62 269 TYR A N 1
ATOM 2108 C CA . TYR A 1 269 ? -7.550 10.503 -2.103 1.00 93.62 269 TYR A CA 1
ATOM 2109 C C . TYR A 1 269 ? -7.521 11.379 -0.847 1.00 93.62 269 TYR A C 1
ATOM 2111 O O . TYR A 1 269 ? -8.314 11.186 0.073 1.00 93.62 269 TYR A O 1
ATOM 2119 N N . PHE A 1 270 ? -6.676 12.412 -0.822 1.00 93.75 270 PHE A N 1
ATOM 2120 C CA . PHE A 1 270 ? -6.608 13.354 0.293 1.00 93.75 270 PHE A CA 1
ATOM 2121 C C . PHE A 1 270 ? -7.899 14.156 0.469 1.00 93.75 270 PHE A C 1
ATOM 2123 O O . PHE A 1 270 ? -8.271 14.460 1.603 1.00 93.75 270 PHE A O 1
ATOM 2130 N N . ALA A 1 271 ? -8.615 14.464 -0.616 1.00 93.94 271 ALA A N 1
ATOM 2131 C CA . ALA A 1 271 ? -9.943 15.062 -0.533 1.00 93.94 271 ALA A CA 1
ATOM 2132 C C . ALA A 1 271 ? -10.963 14.098 0.099 1.00 93.94 271 ALA A C 1
ATOM 2134 O O . ALA A 1 271 ? -11.707 14.512 0.989 1.00 93.94 271 ALA A O 1
ATOM 2135 N N . ALA A 1 272 ? -10.957 12.818 -0.289 1.00 95.81 272 ALA A N 1
ATOM 2136 C CA . ALA A 1 272 ? -11.826 11.793 0.295 1.00 95.81 272 ALA A CA 1
ATOM 2137 C C . ALA A 1 272 ? -11.530 11.564 1.791 1.00 95.81 272 ALA A C 1
ATOM 2139 O O . ALA A 1 272 ? -12.451 11.526 2.609 1.00 95.81 272 ALA A O 1
ATOM 2140 N N . ILE A 1 273 ? -10.249 11.508 2.178 1.00 94.88 273 ILE A N 1
ATOM 2141 C CA . ILE A 1 273 ? -9.834 11.435 3.588 1.00 94.88 273 ILE A CA 1
ATOM 2142 C C . ILE A 1 273 ? -10.326 12.664 4.355 1.00 94.88 273 ILE A C 1
ATOM 2144 O O . ILE A 1 273 ? -10.884 12.532 5.443 1.00 94.88 273 ILE A O 1
ATOM 2148 N N . ARG A 1 274 ? -10.156 13.870 3.799 1.00 94.06 274 ARG A N 1
ATOM 2149 C CA . ARG A 1 274 ? -10.609 15.108 4.448 1.00 94.06 274 ARG A CA 1
ATOM 2150 C C . ARG A 1 274 ? -12.123 15.111 4.655 1.00 94.06 274 ARG A C 1
ATOM 2152 O O . ARG A 1 274 ? -12.577 15.435 5.748 1.00 94.06 274 ARG A O 1
ATOM 2159 N N . GLN A 1 275 ? -12.887 14.673 3.656 1.00 95.31 275 GLN A N 1
ATOM 2160 C CA . GLN A 1 275 ? -14.335 14.521 3.771 1.00 95.31 275 GLN A CA 1
ATOM 2161 C C . GLN A 1 275 ? -14.712 13.551 4.901 1.00 95.31 275 GLN A C 1
ATOM 2163 O O . GLN A 1 275 ? -15.590 13.861 5.705 1.00 95.31 275 GLN A O 1
ATOM 2168 N N . PHE A 1 276 ? -14.020 12.414 5.019 1.00 96.44 276 PHE A N 1
ATOM 2169 C CA . PHE A 1 276 ? -14.213 11.503 6.149 1.00 96.44 276 PHE A CA 1
ATOM 2170 C C . PHE A 1 276 ? -13.876 12.164 7.495 1.00 96.44 276 PHE A C 1
ATOM 2172 O O . PHE A 1 276 ? -14.606 11.980 8.464 1.00 96.44 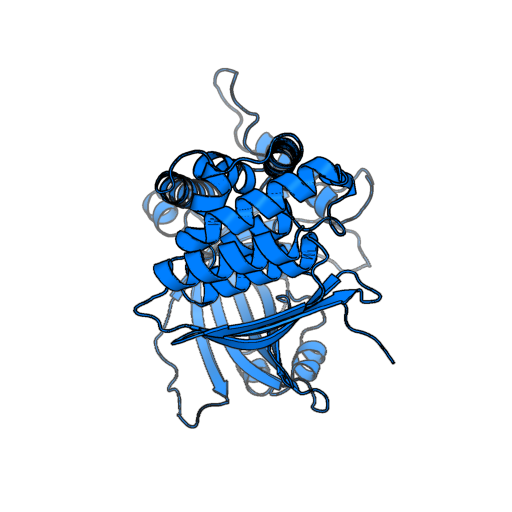276 PHE A O 1
ATOM 2179 N N . ARG A 1 277 ? -12.808 12.969 7.583 1.00 94.81 277 ARG A N 1
ATOM 2180 C CA . ARG A 1 277 ? -12.452 13.676 8.829 1.00 94.81 277 ARG A CA 1
ATOM 2181 C C . ARG A 1 277 ? -13.493 14.708 9.248 1.00 94.81 277 ARG A C 1
ATOM 2183 O O . ARG A 1 277 ? -13.709 14.922 10.439 1.00 94.81 277 ARG A O 1
ATOM 2190 N N . GLU A 1 278 ? -14.132 15.355 8.283 1.00 95.25 278 GLU A N 1
ATOM 2191 C CA . GLU A 1 278 ? -15.222 16.300 8.527 1.00 95.25 278 GLU A CA 1
ATOM 2192 C C . GLU A 1 278 ? -16.514 15.575 8.933 1.00 95.25 278 GLU A C 1
ATOM 2194 O O . GLU A 1 278 ? -17.246 16.036 9.819 1.00 95.25 278 GLU A O 1
ATOM 2199 N N . GLN A 1 279 ? -16.769 14.411 8.332 1.00 97.06 279 GLN A N 1
ATOM 2200 C CA . GLN A 1 279 ? -17.958 13.603 8.567 1.00 97.06 279 GLN A CA 1
ATOM 2201 C C . GLN A 1 279 ? -17.614 12.103 8.617 1.00 97.06 279 GLN A C 1
ATOM 2203 O O . GLN A 1 279 ? -17.757 11.401 7.609 1.00 97.06 279 GLN A O 1
ATOM 2208 N N . PRO A 1 280 ? -17.196 11.592 9.792 1.00 97.62 280 PRO A N 1
ATOM 2209 C CA . PRO A 1 280 ? -16.888 10.179 9.961 1.00 97.62 280 PRO A CA 1
ATOM 2210 C C . PRO A 1 280 ? -18.077 9.294 9.581 1.00 97.62 280 PRO A C 1
ATOM 2212 O O . PRO A 1 280 ? -19.224 9.580 9.930 1.00 97.62 280 PRO A O 1
ATOM 2215 N N . ASN A 1 281 ? -17.805 8.214 8.852 1.00 98.06 281 ASN A N 1
ATOM 2216 C CA . ASN A 1 281 ? -18.828 7.332 8.301 1.00 98.06 281 ASN A CA 1
ATOM 2217 C C . ASN A 1 281 ? -18.727 5.932 8.926 1.00 98.06 281 ASN A C 1
ATOM 2219 O O . ASN A 1 281 ? -17.712 5.256 8.776 1.00 98.06 281 ASN A O 1
ATOM 2223 N N . ALA A 1 282 ? -19.789 5.501 9.613 1.00 98.25 282 ALA A N 1
ATOM 2224 C CA . ALA A 1 282 ? -19.839 4.208 10.297 1.00 98.25 282 ALA A CA 1
ATOM 2225 C C . ALA A 1 282 ? -19.757 3.023 9.325 1.00 98.25 282 ALA A C 1
ATOM 2227 O O . ALA A 1 282 ? -19.022 2.073 9.566 1.00 98.25 282 ALA A O 1
ATOM 2228 N N . GLU A 1 283 ? -20.473 3.105 8.203 1.00 98.31 283 GLU A N 1
ATOM 2229 C CA . GLU A 1 283 ? -20.498 2.042 7.198 1.00 98.31 283 GLU A CA 1
ATOM 2230 C C . GLU A 1 283 ? -19.123 1.866 6.544 1.00 98.31 283 GLU A C 1
ATOM 2232 O O . GLU A 1 283 ? -18.676 0.738 6.356 1.00 98.31 283 GLU A O 1
ATOM 2237 N N . LEU A 1 284 ? -18.405 2.968 6.285 1.00 98.06 284 LEU A N 1
ATOM 2238 C CA . LEU A 1 284 ? -17.021 2.902 5.806 1.00 98.06 284 LEU A CA 1
ATOM 2239 C C . LEU A 1 284 ? -16.126 2.136 6.782 1.00 98.06 284 LEU A C 1
ATOM 2241 O O . LEU A 1 284 ? -15.345 1.292 6.360 1.00 98.06 284 LEU A O 1
ATOM 2245 N N . LEU A 1 285 ? -16.231 2.429 8.080 1.00 98.12 285 LEU A N 1
ATOM 2246 C CA . LEU A 1 285 ? -15.394 1.796 9.098 1.00 98.12 285 LEU A CA 1
ATOM 2247 C C . LEU A 1 285 ? -15.750 0.319 9.298 1.00 98.12 285 LEU A C 1
ATOM 2249 O O . LEU A 1 285 ? -14.840 -0.490 9.443 1.00 98.12 285 LEU A O 1
ATOM 2253 N N . ASN A 1 286 ? -17.031 -0.053 9.216 1.00 97.88 286 ASN A N 1
ATOM 2254 C CA . ASN A 1 286 ? -17.454 -1.457 9.213 1.00 97.88 286 ASN A CA 1
ATOM 2255 C C . ASN A 1 286 ? -16.820 -2.226 8.047 1.00 97.88 286 ASN A C 1
ATOM 2257 O O . ASN A 1 286 ? -16.261 -3.305 8.239 1.00 97.88 286 ASN A O 1
ATOM 2261 N N . GLN A 1 287 ? -16.888 -1.652 6.841 1.00 96.81 287 GLN A N 1
ATOM 2262 C CA . GLN A 1 287 ? -16.299 -2.240 5.638 1.00 96.81 287 GLN A CA 1
ATOM 2263 C C . GLN A 1 287 ? -14.773 -2.299 5.728 1.00 96.81 287 GLN A C 1
ATOM 2265 O O . GLN A 1 287 ? -14.181 -3.288 5.315 1.00 96.81 287 GLN A O 1
ATOM 2270 N N . LEU A 1 288 ? -14.127 -1.274 6.284 1.00 95.19 288 LEU A N 1
ATOM 2271 C CA . LEU A 1 288 ? -12.676 -1.242 6.421 1.00 95.19 288 LEU A CA 1
ATOM 2272 C C . LEU A 1 288 ? -12.187 -2.295 7.422 1.00 95.19 288 LEU A C 1
ATOM 2274 O O . LEU A 1 288 ? -11.323 -3.090 7.077 1.00 95.19 288 LEU A O 1
ATOM 2278 N N . VAL A 1 289 ? -12.789 -2.366 8.615 1.00 96.38 289 VAL A N 1
ATOM 2279 C CA . VAL A 1 289 ? -12.430 -3.348 9.658 1.00 96.38 289 VAL A CA 1
ATOM 2280 C C . VAL A 1 289 ? -12.621 -4.789 9.183 1.00 96.38 289 VAL A C 1
ATOM 2282 O O . VAL A 1 289 ? -11.833 -5.662 9.538 1.00 96.38 289 VAL A O 1
ATOM 2285 N N . ALA A 1 290 ? -13.626 -5.047 8.345 1.00 94.88 290 ALA A N 1
ATOM 2286 C CA . ALA A 1 290 ? -13.823 -6.359 7.738 1.00 94.88 290 ALA A CA 1
ATOM 2287 C C . ALA A 1 290 ? -12.672 -6.776 6.798 1.00 94.88 290 ALA A C 1
ATOM 2289 O O . ALA A 1 290 ? -12.466 -7.975 6.606 1.00 94.88 290 ALA A O 1
ATOM 2290 N N . ASN A 1 291 ? -11.924 -5.816 6.242 1.00 92.38 291 ASN A N 1
ATOM 2291 C CA . ASN A 1 291 ? -10.937 -6.048 5.184 1.00 92.38 291 ASN A CA 1
ATOM 2292 C C . ASN A 1 291 ? -9.488 -5.677 5.573 1.00 92.38 291 ASN A C 1
ATOM 2294 O O . ASN A 1 291 ? -8.593 -5.808 4.742 1.00 92.38 291 ASN A O 1
ATOM 2298 N N . LEU A 1 292 ? -9.226 -5.245 6.818 1.00 88.69 292 LEU A N 1
ATOM 2299 C CA . LEU A 1 292 ? -7.887 -4.817 7.271 1.00 88.69 292 LEU A CA 1
ATOM 2300 C C . LEU A 1 292 ? -6.793 -5.868 7.005 1.00 88.69 292 LEU A C 1
ATOM 2302 O O . LEU A 1 292 ? -5.715 -5.519 6.539 1.00 88.69 292 LEU A O 1
ATOM 2306 N N . ASP A 1 293 ? -7.096 -7.150 7.216 1.00 81.25 293 ASP A N 1
ATOM 2307 C CA . ASP A 1 293 ? -6.181 -8.275 6.974 1.00 81.25 293 ASP A CA 1
ATOM 2308 C C . ASP A 1 293 ? -6.564 -9.086 5.719 1.00 81.25 293 ASP A C 1
ATOM 2310 O O . ASP A 1 293 ? -6.579 -10.318 5.707 1.00 81.25 293 ASP A O 1
ATOM 2314 N N . GLU A 1 294 ? -6.849 -8.425 4.596 1.00 71.56 294 GLU A N 1
ATOM 2315 C CA . GLU A 1 294 ? -6.986 -9.108 3.295 1.00 71.56 294 GLU A CA 1
ATOM 2316 C C . GLU A 1 294 ? -5.644 -9.645 2.738 1.00 71.56 294 GLU A C 1
ATOM 2318 O O . GLU A 1 294 ? -5.510 -9.932 1.547 1.00 71.56 294 GLU A O 1
ATOM 2323 N N . ARG A 1 295 ? -4.620 -9.822 3.591 1.00 65.00 295 ARG A N 1
ATOM 2324 C CA . ARG A 1 295 ? -3.245 -10.227 3.229 1.00 65.00 295 ARG A CA 1
ATOM 2325 C C . ARG A 1 295 ? -2.535 -9.245 2.295 1.00 65.00 295 ARG A C 1
ATOM 2327 O O . ARG A 1 295 ? -1.527 -9.591 1.675 1.00 65.00 295 ARG A O 1
ATOM 2334 N N . THR A 1 296 ? -3.053 -8.027 2.202 1.00 67.75 296 THR A N 1
ATOM 2335 C CA . THR A 1 296 ? -2.426 -6.896 1.523 1.00 67.75 296 THR A CA 1
ATOM 2336 C C . THR A 1 296 ? -2.305 -5.751 2.523 1.00 67.75 296 THR A C 1
ATOM 2338 O O . THR A 1 296 ? -3.144 -5.617 3.406 1.00 67.75 296 THR A O 1
ATOM 2341 N N . CYS A 1 297 ? -1.277 -4.912 2.393 1.00 73.62 297 CYS A N 1
ATOM 2342 C CA . CYS A 1 297 ? -1.108 -3.743 3.268 1.00 73.62 297 CYS A CA 1
ATOM 2343 C C . CYS A 1 297 ? -2.003 -2.554 2.864 1.00 73.62 297 CYS A C 1
ATOM 2345 O O . CYS A 1 297 ? -1.815 -1.447 3.358 1.00 73.62 297 CYS A O 1
ATOM 2347 N N . GLU A 1 298 ? -2.918 -2.744 1.911 1.00 83.06 298 GLU A N 1
ATOM 2348 C CA . GLU A 1 298 ? -3.703 -1.666 1.309 1.00 83.06 298 GLU A CA 1
ATOM 2349 C C . GLU A 1 298 ? -4.703 -1.070 2.303 1.00 83.06 298 GLU A C 1
ATOM 2351 O O . GLU A 1 298 ? -4.675 0.133 2.556 1.00 83.06 298 GLU A O 1
ATOM 2356 N N . PHE A 1 299 ? -5.543 -1.908 2.917 1.00 87.81 299 PHE A N 1
ATOM 2357 C CA . PHE A 1 299 ? -6.563 -1.448 3.863 1.00 87.81 299 PHE A CA 1
ATOM 2358 C C . PHE A 1 299 ? -5.967 -0.930 5.170 1.00 87.81 299 PHE A C 1
ATOM 2360 O O . PHE A 1 299 ? -6.473 0.054 5.708 1.00 87.81 299 PHE A O 1
ATOM 2367 N N . ASP A 1 300 ? -4.869 -1.527 5.635 1.00 83.50 300 ASP A N 1
ATOM 2368 C CA . ASP A 1 300 ? -4.096 -1.010 6.767 1.00 83.50 300 ASP A CA 1
ATOM 2369 C C . ASP A 1 300 ? -3.542 0.392 6.457 1.00 83.50 300 ASP A C 1
ATOM 2371 O O . ASP A 1 300 ? -3.793 1.347 7.191 1.00 83.50 300 ASP A O 1
ATOM 2375 N N . GLY A 1 301 ? -2.931 0.575 5.278 1.00 83.94 301 GLY A N 1
ATOM 2376 C CA . GLY A 1 301 ? -2.478 1.886 4.806 1.00 83.94 301 GLY A CA 1
ATOM 2377 C C . GLY A 1 301 ? -3.610 2.914 4.678 1.00 83.94 301 GLY A C 1
ATOM 2378 O O . GLY A 1 301 ? -3.420 4.092 4.995 1.00 83.94 301 GLY A O 1
ATOM 2379 N N . ILE A 1 302 ? -4.807 2.487 4.262 1.00 90.81 302 ILE A N 1
ATOM 2380 C CA . ILE A 1 302 ? -5.996 3.348 4.222 1.00 90.81 302 ILE A CA 1
ATOM 2381 C C . ILE A 1 302 ? -6.424 3.758 5.631 1.00 90.81 302 ILE A C 1
ATOM 2383 O O . ILE A 1 302 ? -6.643 4.946 5.883 1.00 90.81 302 ILE A O 1
ATOM 2387 N N . ALA A 1 303 ? -6.518 2.807 6.558 1.00 90.56 303 ALA A N 1
ATOM 2388 C CA . ALA A 1 303 ? -6.890 3.078 7.940 1.00 90.56 303 ALA A CA 1
ATOM 2389 C C . ALA A 1 303 ? -5.890 4.030 8.612 1.00 90.56 303 ALA A C 1
ATOM 2391 O O . ALA A 1 303 ? -6.291 5.022 9.231 1.00 90.56 303 ALA A O 1
ATOM 2392 N N . ASP A 1 304 ? -4.596 3.811 8.393 1.00 85.56 304 ASP A N 1
ATOM 2393 C CA . ASP A 1 304 ? -3.534 4.700 8.848 1.00 85.56 304 ASP A CA 1
ATOM 2394 C C . ASP A 1 304 ? -3.630 6.101 8.236 1.00 85.56 304 ASP A C 1
ATOM 2396 O O . ASP A 1 304 ? -3.405 7.080 8.941 1.00 85.56 304 ASP A O 1
ATOM 2400 N N . CYS A 1 305 ? -4.022 6.252 6.969 1.00 87.75 305 CYS A N 1
ATOM 2401 C CA . CYS A 1 305 ? -4.228 7.576 6.373 1.00 87.75 305 CYS A CA 1
ATOM 2402 C C . CYS A 1 305 ? -5.466 8.295 6.934 1.00 87.75 305 CYS A C 1
ATOM 2404 O O . CYS A 1 305 ? -5.440 9.512 7.152 1.00 87.75 305 CYS A O 1
ATOM 2406 N N . LEU A 1 306 ? -6.559 7.564 7.181 1.00 92.00 306 LEU A N 1
ATOM 2407 C CA . LEU A 1 306 ? -7.773 8.141 7.762 1.00 92.00 306 LEU A CA 1
ATOM 2408 C C . LEU A 1 306 ? -7.474 8.702 9.156 1.00 92.00 306 LEU A C 1
ATOM 2410 O O . LEU A 1 306 ? -7.784 9.866 9.434 1.00 92.00 306 LEU A O 1
ATOM 2414 N N . PHE A 1 307 ? -6.809 7.911 9.999 1.00 90.19 307 PHE A N 1
ATOM 2415 C CA . PHE A 1 307 ? -6.597 8.205 11.415 1.00 90.19 307 PHE A CA 1
ATOM 2416 C C . PHE A 1 307 ? -5.281 8.933 11.719 1.00 90.19 307 PHE A C 1
ATOM 2418 O O . PHE A 1 307 ? -5.293 9.898 12.482 1.00 90.19 307 PHE A O 1
ATOM 2425 N N . GLY A 1 308 ? -4.176 8.546 11.085 1.00 79.06 308 GLY A N 1
ATOM 2426 C CA . GLY A 1 308 ? -2.842 9.101 11.308 1.00 79.06 308 GLY A CA 1
ATOM 2427 C C . GLY A 1 308 ? -2.721 10.548 10.836 1.00 79.06 308 GLY A C 1
ATOM 2428 O O . GLY A 1 308 ? -3.096 10.902 9.717 1.00 79.06 308 GLY A O 1
ATOM 2429 N N . SER A 1 309 ? -2.224 11.431 11.703 1.00 60.78 309 SER A N 1
ATOM 2430 C CA . SER A 1 309 ? -2.223 12.871 11.430 1.00 60.78 309 SER A CA 1
ATOM 2431 C C . SER A 1 309 ? -0.868 13.408 10.961 1.00 60.78 309 SER A C 1
ATOM 2433 O O . SER A 1 309 ? -0.829 14.246 10.070 1.00 60.78 309 SER A O 1
ATOM 2435 N N . GLU A 1 310 ? 0.250 12.899 11.478 1.00 67.44 310 GLU A N 1
ATOM 2436 C CA . GLU A 1 310 ? 1.500 13.672 11.464 1.00 67.44 310 GLU A CA 1
ATOM 2437 C C . GLU A 1 310 ? 2.174 13.814 10.086 1.00 67.44 310 GLU A C 1
ATOM 2439 O O . GLU A 1 310 ? 2.740 14.866 9.797 1.00 67.44 310 GLU A O 1
ATOM 2444 N N . VAL A 1 311 ? 2.114 12.799 9.216 1.00 67.38 311 VAL A N 1
ATOM 2445 C CA . VAL A 1 311 ? 2.907 12.787 7.965 1.00 67.38 311 VAL A CA 1
ATOM 2446 C C . VAL A 1 311 ? 2.236 13.556 6.818 1.00 67.38 311 VAL A C 1
ATOM 2448 O O . VAL A 1 311 ? 2.930 14.069 5.945 1.00 67.38 311 VAL A O 1
ATOM 2451 N N . PHE A 1 312 ? 0.903 13.675 6.827 1.00 76.38 312 PHE A N 1
ATOM 2452 C CA . PHE A 1 312 ? 0.127 14.290 5.734 1.00 76.38 312 PHE A CA 1
ATOM 2453 C C . PHE A 1 312 ? -0.722 15.475 6.183 1.00 76.38 312 PHE A C 1
ATOM 2455 O O . PHE A 1 312 ? -1.577 15.942 5.432 1.00 76.38 312 PHE A O 1
ATOM 2462 N N . GLU A 1 313 ? -0.529 15.950 7.412 1.00 81.00 313 GLU A N 1
ATOM 2463 C CA . GLU A 1 313 ? -1.332 16.994 8.052 1.00 81.00 313 GLU A CA 1
ATOM 2464 C C . GLU A 1 313 ? -1.435 18.285 7.223 1.00 81.00 313 GLU A C 1
ATOM 2466 O O . GLU A 1 313 ? -2.465 18.959 7.253 1.00 81.00 313 GLU A O 1
ATOM 2471 N N . ASP A 1 314 ? -0.400 18.610 6.450 1.00 82.19 314 ASP A N 1
ATOM 2472 C CA . ASP A 1 314 ? -0.357 19.729 5.508 1.00 82.19 314 ASP A CA 1
ATOM 2473 C C . ASP A 1 314 ? -1.286 19.531 4.297 1.00 82.19 314 ASP A C 1
ATOM 2475 O O . ASP A 1 314 ? -1.882 20.494 3.809 1.00 82.19 314 ASP A O 1
ATOM 2479 N N . LYS A 1 315 ? -1.455 18.285 3.840 1.00 84.56 315 LYS A N 1
ATOM 2480 C CA . LYS A 1 315 ? -2.307 17.915 2.701 1.00 84.56 315 LYS A CA 1
ATOM 2481 C C . LYS A 1 315 ? -3.755 17.627 3.106 1.00 84.56 315 LYS A C 1
ATOM 2483 O O . LYS A 1 315 ? -4.675 18.070 2.418 1.00 84.56 315 LYS A O 1
ATOM 2488 N N . ILE A 1 316 ? -3.991 16.912 4.208 1.00 86.44 316 ILE A N 1
ATOM 2489 C CA . ILE A 1 316 ? -5.344 16.493 4.638 1.00 86.44 316 ILE A CA 1
ATOM 2490 C C . ILE A 1 316 ? -5.955 17.396 5.713 1.00 86.44 316 ILE A C 1
ATOM 2492 O O . ILE A 1 316 ? -7.176 17.434 5.843 1.00 86.44 316 ILE A O 1
ATOM 2496 N N . GLY A 1 317 ? -5.138 18.164 6.435 1.00 85.25 317 GLY A N 1
ATOM 2497 C CA . GLY A 1 317 ? -5.570 18.984 7.563 1.00 85.25 317 GLY A CA 1
ATOM 2498 C C . GLY A 1 317 ? -5.581 18.225 8.893 1.00 85.25 317 GLY A C 1
ATOM 2499 O O . GLY A 1 317 ? -5.737 17.002 8.958 1.00 85.25 317 GLY A O 1
ATOM 2500 N N . LYS A 1 318 ? -5.429 18.978 9.987 1.00 89.06 318 LYS A N 1
ATOM 2501 C CA . LYS A 1 318 ? -5.505 18.445 11.353 1.00 89.06 318 LYS A CA 1
ATOM 2502 C C . LYS A 1 318 ? -6.900 17.923 11.660 1.00 89.06 318 LYS A C 1
ATOM 2504 O O . LYS A 1 318 ? -7.900 18.510 11.250 1.00 89.06 318 LYS A O 1
ATOM 2509 N N . TRP A 1 319 ? -6.960 16.866 12.461 1.00 92.25 319 TRP A N 1
ATOM 2510 C CA . TRP A 1 319 ? -8.217 16.417 13.037 1.00 92.25 319 TRP A CA 1
ATOM 2511 C C . TRP A 1 319 ? -8.859 17.513 13.890 1.00 92.25 319 TRP A C 1
ATOM 2513 O O . TRP A 1 319 ? -8.218 18.106 14.761 1.00 92.25 319 TRP A O 1
ATOM 2523 N N . ASN A 1 320 ? -10.160 17.722 13.694 1.00 93.31 320 ASN A N 1
ATOM 2524 C CA . ASN A 1 320 ? -10.979 18.317 14.737 1.00 93.31 320 ASN A CA 1
ATOM 2525 C C . ASN A 1 320 ? -11.086 17.294 15.893 1.00 93.31 320 ASN A C 1
ATOM 2527 O O . ASN A 1 320 ? -11.503 16.163 15.632 1.00 93.31 320 ASN A O 1
ATOM 2531 N N . PRO A 1 321 ? -10.743 17.651 17.148 1.00 93.31 321 PRO A N 1
ATOM 2532 C CA . PRO A 1 321 ? -10.746 16.705 18.268 1.00 93.31 321 PRO A CA 1
ATOM 2533 C C . PRO A 1 321 ? -12.087 15.999 18.510 1.00 93.31 321 PRO A C 1
ATOM 2535 O O . PRO A 1 321 ? -12.101 14.818 18.859 1.00 93.31 321 PRO A O 1
ATOM 2538 N N . ASP A 1 322 ? -13.212 16.687 18.299 1.00 95.88 322 ASP A N 1
ATOM 2539 C CA . ASP A 1 322 ? -14.544 16.099 18.477 1.00 95.88 322 ASP A CA 1
ATOM 2540 C C . ASP A 1 322 ? -14.851 15.089 17.369 1.00 95.88 322 ASP A C 1
ATOM 2542 O O . ASP A 1 322 ? -15.399 14.020 17.641 1.00 95.88 322 ASP A O 1
ATOM 2546 N N . LYS A 1 323 ? -14.426 15.387 16.135 1.00 97.12 323 LYS A N 1
ATOM 2547 C CA . LYS A 1 323 ? -14.565 14.478 14.990 1.00 97.12 323 LYS A CA 1
ATOM 2548 C C . LYS A 1 323 ? -13.647 13.271 15.077 1.00 97.12 323 LYS A C 1
ATOM 2550 O O . LYS A 1 323 ? -14.085 12.170 14.764 1.00 97.12 323 LYS A O 1
ATOM 2555 N N . LEU A 1 324 ? -12.427 13.440 15.582 1.00 94.88 324 LEU A N 1
ATOM 2556 C CA . LEU A 1 324 ? -11.545 12.311 15.870 1.00 94.88 324 LEU A CA 1
ATOM 2557 C C . LEU A 1 324 ? -12.164 11.399 16.931 1.00 94.88 324 LEU A C 1
ATOM 2559 O O . LEU A 1 324 ? -12.211 10.186 16.760 1.00 94.88 324 LEU A O 1
ATOM 2563 N N . ARG A 1 325 ? -12.709 11.977 18.009 1.00 94.81 325 ARG A N 1
ATOM 2564 C CA . ARG A 1 325 ? -13.406 11.204 19.044 1.00 94.81 325 ARG A CA 1
ATOM 2565 C C . ARG A 1 325 ? -14.628 10.470 18.485 1.00 94.81 325 ARG A C 1
ATOM 2567 O O . ARG A 1 325 ? -14.872 9.334 18.886 1.00 94.81 325 ARG A O 1
ATOM 2574 N N . GLU A 1 326 ? -15.393 11.105 17.599 1.00 97.56 326 GLU A N 1
ATOM 2575 C CA . GLU A 1 326 ? -16.512 10.486 16.876 1.00 97.56 326 GLU A CA 1
ATOM 2576 C C . GLU A 1 326 ? -16.030 9.308 16.014 1.00 97.56 326 GLU A C 1
ATOM 2578 O O . GLU A 1 326 ? -16.536 8.200 16.174 1.00 97.56 326 GLU A O 1
ATOM 2583 N N . ALA A 1 327 ? -14.996 9.505 15.192 1.00 97.62 327 ALA A N 1
ATOM 2584 C CA . ALA A 1 327 ? -14.410 8.461 14.353 1.00 97.62 327 ALA A CA 1
ATOM 2585 C C . ALA A 1 327 ? -13.873 7.276 15.172 1.00 97.62 327 ALA A C 1
ATOM 2587 O O . ALA A 1 327 ? -14.153 6.130 14.834 1.00 97.62 327 ALA A O 1
ATOM 2588 N N . CYS A 1 328 ? -13.172 7.528 16.285 1.00 96.88 328 CYS A N 1
ATOM 2589 C CA . CYS A 1 328 ? -12.695 6.472 17.182 1.00 96.88 328 CYS A CA 1
ATOM 2590 C C . CYS A 1 328 ? -13.848 5.661 17.781 1.00 96.88 328 CYS A C 1
ATOM 2592 O O . CYS A 1 328 ? -13.755 4.441 17.862 1.00 96.88 328 CYS A O 1
ATOM 2594 N N . LYS A 1 329 ? -14.952 6.312 18.177 1.00 97.88 329 LYS A N 1
ATOM 2595 C CA . LYS A 1 329 ? -16.142 5.596 18.658 1.00 97.88 329 LYS A CA 1
ATOM 2596 C C . LYS A 1 329 ? -16.734 4.714 17.567 1.00 97.88 329 LYS A C 1
ATOM 2598 O O . LYS A 1 329 ? -17.025 3.559 17.838 1.00 97.88 329 LYS A O 1
ATOM 2603 N N . LEU A 1 330 ? -16.870 5.229 16.347 1.00 98.44 330 LEU A N 1
ATOM 2604 C CA . LEU A 1 330 ? -17.374 4.439 15.223 1.00 98.44 330 LEU A CA 1
ATOM 2605 C C . LEU A 1 330 ? -16.445 3.264 14.876 1.00 98.44 330 LEU A C 1
ATOM 2607 O O . LEU A 1 330 ? -16.935 2.181 14.580 1.00 98.44 330 LEU A O 1
ATOM 2611 N N . LEU A 1 331 ? -15.124 3.441 14.968 1.00 98.06 331 LEU A N 1
ATOM 2612 C CA . LEU A 1 331 ? -14.159 2.357 14.757 1.00 98.06 331 LEU A CA 1
ATOM 2613 C C . LEU A 1 331 ? -14.277 1.276 15.843 1.00 98.06 331 LEU A C 1
ATOM 2615 O O . LEU A 1 331 ? -14.205 0.090 15.538 1.00 98.06 331 LEU A O 1
ATOM 2619 N N . ILE A 1 332 ? -14.513 1.672 17.097 1.00 98.12 332 ILE A N 1
ATOM 2620 C CA . ILE A 1 332 ? -14.802 0.732 18.187 1.00 98.12 332 ILE A CA 1
ATOM 2621 C C . ILE A 1 332 ? -16.096 -0.040 17.906 1.00 98.12 332 ILE A C 1
ATOM 2623 O O . ILE A 1 332 ? -16.116 -1.263 18.030 1.00 98.12 332 ILE A O 1
ATOM 2627 N N . GLU A 1 333 ? -17.161 0.650 17.493 1.00 98.38 333 GLU A N 1
ATOM 2628 C CA . GLU A 1 333 ? -18.440 0.026 17.119 1.00 98.38 333 GLU A CA 1
ATOM 2629 C C . GLU A 1 333 ? -18.298 -0.957 15.944 1.00 98.38 333 GLU A C 1
ATOM 2631 O O . GLU A 1 333 ? -19.049 -1.928 15.877 1.00 98.38 333 GLU A O 1
ATOM 2636 N N . ALA A 1 334 ? -17.311 -0.753 15.066 1.00 98.31 334 ALA A N 1
ATOM 2637 C CA . ALA A 1 334 ? -17.028 -1.612 13.919 1.00 98.31 334 ALA A CA 1
ATOM 2638 C C . ALA A 1 334 ? -16.287 -2.919 14.269 1.00 98.31 334 ALA A C 1
ATOM 2640 O O . ALA A 1 334 ? -16.263 -3.835 13.449 1.00 98.31 334 ALA A O 1
ATOM 2641 N N . LEU A 1 335 ? -15.714 -3.066 15.472 1.00 97.69 335 LEU A N 1
ATOM 2642 C CA . LEU A 1 335 ? -14.924 -4.251 15.860 1.00 97.69 335 LEU A CA 1
ATOM 2643 C C . LEU A 1 335 ? -15.618 -5.615 15.654 1.00 97.69 335 LEU A C 1
ATOM 2645 O O . LEU A 1 335 ? -14.936 -6.554 15.240 1.00 97.69 335 LEU A O 1
ATOM 2649 N N . PRO A 1 336 ? -16.940 -5.776 15.878 1.00 97.56 336 PRO A N 1
ATOM 2650 C CA . PRO A 1 336 ? -17.644 -7.029 15.586 1.00 97.56 336 PRO A CA 1
ATOM 2651 C C . PRO A 1 336 ? -17.633 -7.444 14.106 1.00 97.56 336 PRO A C 1
ATOM 2653 O O . PRO A 1 336 ? -17.956 -8.592 13.804 1.00 97.56 336 PRO A O 1
ATOM 2656 N N . HIS A 1 337 ? -17.295 -6.530 13.191 1.00 96.81 337 HIS A N 1
ATOM 2657 C CA . HIS A 1 337 ? -17.192 -6.792 11.754 1.00 96.81 337 HIS A CA 1
ATOM 2658 C C . HIS A 1 337 ? -15.819 -7.325 11.326 1.00 96.81 337 HIS A C 1
ATOM 2660 O O . HIS A 1 337 ? -15.656 -7.673 10.159 1.00 96.81 337 HIS A O 1
ATOM 2666 N N . ALA A 1 338 ? -14.840 -7.408 12.233 1.00 95.62 338 ALA A N 1
ATOM 2667 C CA . ALA A 1 338 ? -13.530 -7.965 11.914 1.00 95.62 338 ALA A CA 1
ATOM 2668 C C . ALA A 1 338 ? -13.651 -9.428 11.457 1.00 95.62 338 ALA A C 1
ATOM 2670 O O . ALA A 1 338 ? -14.314 -10.240 12.105 1.00 95.62 338 ALA A O 1
ATOM 2671 N N . ASN A 1 339 ? -12.976 -9.774 10.359 1.00 92.81 339 ASN A N 1
ATOM 2672 C CA . ASN A 1 339 ? -13.004 -11.128 9.793 1.00 92.81 339 ASN A CA 1
ATOM 2673 C C . ASN A 1 339 ? -11.839 -12.013 10.261 1.00 92.81 339 ASN A C 1
ATOM 2675 O O . ASN A 1 339 ? -11.868 -13.229 10.070 1.00 92.81 339 ASN A O 1
ATOM 2679 N N . SER A 1 340 ? -10.823 -11.423 10.890 1.00 92.25 340 SER A N 1
ATOM 2680 C CA . SER A 1 340 ? -9.676 -12.139 11.445 1.00 92.25 340 SER A CA 1
ATOM 2681 C C . SER A 1 340 ? -9.233 -11.540 12.778 1.00 92.25 340 SER A C 1
ATOM 2683 O O . SER A 1 340 ? -9.661 -10.454 13.184 1.00 92.25 340 SER A O 1
ATOM 2685 N N . ARG A 1 341 ? -8.367 -12.277 13.479 1.00 91.44 341 ARG A N 1
ATOM 2686 C CA . ARG A 1 341 ? -7.730 -11.813 14.715 1.00 91.44 341 ARG A CA 1
ATOM 2687 C C . ARG A 1 341 ? -6.844 -10.603 14.429 1.00 91.44 341 ARG A C 1
ATOM 2689 O O . ARG A 1 341 ? -6.831 -9.668 15.218 1.00 91.44 341 ARG A O 1
ATOM 2696 N N . GLU A 1 342 ? -6.130 -10.643 13.315 1.00 89.62 342 GLU A N 1
ATOM 2697 C CA . GLU A 1 342 ? -5.221 -9.612 12.831 1.00 89.62 342 GLU A CA 1
ATOM 2698 C C . GLU A 1 342 ? -5.996 -8.327 12.510 1.00 89.62 342 GLU A C 1
ATOM 2700 O O . GLU A 1 342 ? -5.707 -7.299 13.108 1.00 89.62 342 GLU A O 1
ATOM 2705 N N . SER A 1 343 ? -7.090 -8.413 11.738 1.00 91.62 343 SER A N 1
ATOM 2706 C CA . SER A 1 343 ? -7.962 -7.254 11.462 1.00 91.62 343 SER A CA 1
ATOM 2707 C C . SER A 1 343 ? -8.452 -6.579 12.747 1.00 91.62 343 SER A C 1
ATOM 2709 O O . SER A 1 343 ? -8.501 -5.355 12.858 1.00 91.62 343 SER A O 1
ATOM 2711 N N . MET A 1 344 ? -8.826 -7.383 13.748 1.00 94.19 344 MET A N 1
ATOM 2712 C CA . MET A 1 344 ? -9.264 -6.856 15.036 1.00 94.19 344 MET A CA 1
ATOM 2713 C C . MET A 1 344 ? -8.116 -6.231 15.828 1.00 94.19 344 MET A C 1
ATOM 2715 O O . MET A 1 344 ? -8.312 -5.203 16.471 1.00 94.19 344 MET A O 1
ATOM 2719 N N . GLN A 1 345 ? -6.936 -6.848 15.803 1.00 92.44 345 GLN A N 1
ATOM 2720 C CA . GLN A 1 345 ? -5.740 -6.320 16.450 1.00 92.44 345 GLN A CA 1
ATOM 2721 C C . GLN A 1 345 ? -5.386 -4.944 15.885 1.00 92.44 345 GLN A C 1
ATOM 2723 O O . GLN A 1 345 ? -5.183 -4.022 16.672 1.00 92.44 345 GLN A O 1
ATOM 2728 N N . ASP A 1 346 ? -5.382 -4.797 14.561 1.00 90.94 346 ASP A N 1
ATOM 2729 C CA . ASP A 1 346 ? -5.027 -3.553 13.876 1.00 90.94 346 ASP A CA 1
ATOM 2730 C C . ASP A 1 346 ? -6.056 -2.452 14.177 1.00 90.94 346 ASP A C 1
ATOM 2732 O O . ASP A 1 346 ? -5.702 -1.335 14.563 1.00 90.94 346 ASP A O 1
ATOM 2736 N N . ALA A 1 347 ? -7.352 -2.781 14.152 1.00 94.62 347 ALA A N 1
ATOM 2737 C CA . ALA A 1 347 ? -8.405 -1.847 14.553 1.00 94.62 347 ALA A CA 1
ATOM 2738 C C . ALA A 1 347 ? -8.262 -1.395 16.021 1.00 94.62 347 ALA A C 1
ATOM 2740 O O . ALA A 1 347 ? -8.365 -0.202 16.320 1.00 94.62 347 ALA A O 1
ATOM 2741 N N . VAL A 1 348 ? -7.993 -2.322 16.950 1.00 94.50 348 VAL A N 1
ATOM 2742 C CA . VAL A 1 348 ? -7.743 -1.993 18.365 1.00 94.50 348 VAL A CA 1
ATOM 2743 C C . VAL A 1 348 ? -6.482 -1.144 18.506 1.00 94.50 348 VAL A C 1
ATOM 2745 O O . VAL A 1 348 ? -6.471 -0.195 19.290 1.00 94.50 348 VAL A O 1
ATOM 2748 N N . GLU A 1 349 ? -5.432 -1.439 17.743 1.00 91.44 349 GLU A N 1
ATOM 2749 C CA . GLU A 1 349 ? -4.192 -0.672 17.740 1.00 91.44 349 GLU A CA 1
ATOM 2750 C C . GLU A 1 349 ? -4.435 0.793 17.370 1.00 91.44 349 GLU A C 1
ATOM 2752 O O . GLU A 1 349 ? -4.002 1.685 18.110 1.00 91.44 349 GLU A O 1
ATOM 2757 N N . ILE A 1 350 ? -5.183 1.038 16.291 1.00 91.62 350 ILE A N 1
ATOM 2758 C CA . ILE A 1 350 ? -5.575 2.382 15.853 1.00 91.62 350 ILE A CA 1
ATOM 2759 C C . ILE A 1 350 ? -6.401 3.075 16.937 1.00 91.62 350 ILE A C 1
ATOM 2761 O O . ILE A 1 350 ? -6.130 4.227 17.276 1.00 91.62 350 ILE A O 1
ATOM 2765 N N . VAL A 1 351 ? -7.370 2.385 17.550 1.00 93.38 351 VAL A N 1
ATOM 2766 C CA . VAL A 1 351 ? -8.173 2.961 18.639 1.00 93.38 351 VAL A CA 1
ATOM 2767 C C . VAL A 1 351 ? -7.290 3.394 19.806 1.00 93.38 351 VAL A C 1
ATOM 2769 O O . VAL A 1 351 ? -7.435 4.518 20.286 1.00 93.38 351 VAL A O 1
ATOM 2772 N N . LEU A 1 352 ? -6.373 2.548 20.279 1.00 91.62 352 LEU A N 1
ATOM 2773 C CA . LEU A 1 352 ? -5.474 2.892 21.390 1.00 91.62 352 LEU A CA 1
ATOM 2774 C C . LEU A 1 352 ? -4.540 4.047 21.017 1.00 91.62 352 LEU A C 1
ATOM 2776 O O . LEU A 1 352 ? -4.296 4.950 21.825 1.00 91.62 352 LEU A O 1
ATOM 2780 N N . ARG A 1 353 ? -4.040 4.040 19.779 1.00 88.00 353 ARG A N 1
ATOM 2781 C CA . ARG A 1 353 ? -3.198 5.102 19.236 1.00 88.00 353 ARG A CA 1
ATOM 2782 C C . ARG A 1 353 ? -3.953 6.423 19.183 1.00 88.00 353 ARG A C 1
ATOM 2784 O O . ARG A 1 353 ? -3.435 7.410 19.671 1.00 88.00 353 ARG A O 1
ATOM 2791 N N . GLU A 1 354 ? -5.187 6.480 18.704 1.00 89.25 354 GLU A N 1
ATOM 2792 C CA . GLU A 1 354 ? -5.849 7.767 18.460 1.00 89.25 354 GLU A CA 1
ATOM 2793 C C . GLU A 1 354 ? -6.726 8.266 19.617 1.00 89.25 354 GLU A C 1
ATOM 2795 O O . GLU A 1 354 ? -6.759 9.463 19.909 1.00 89.25 354 GLU A O 1
ATOM 2800 N N . SER A 1 355 ? -7.393 7.373 20.352 1.00 88.94 355 SER A N 1
ATOM 2801 C CA . SER A 1 355 ? -8.287 7.756 21.462 1.00 88.94 355 SER A CA 1
ATOM 2802 C C . SER A 1 355 ? -7.550 8.289 22.695 1.00 88.94 355 SER A C 1
ATOM 2804 O O . SER A 1 355 ? -8.142 8.995 23.512 1.00 88.94 355 SER A O 1
ATOM 2806 N N . GLY A 1 356 ? -6.262 7.964 22.836 1.00 82.62 356 GLY A N 1
ATOM 2807 C CA . GLY A 1 356 ? -5.480 8.249 24.037 1.00 82.62 356 GLY A CA 1
ATOM 2808 C C . GLY A 1 356 ? -5.665 7.249 25.173 1.00 82.62 356 GLY A C 1
ATOM 2809 O O . GLY A 1 356 ? -5.167 7.493 26.270 1.00 82.62 356 GLY A O 1
ATOM 2810 N N . ILE A 1 357 ? -6.321 6.114 24.921 1.00 88.50 357 ILE A N 1
ATOM 2811 C CA . ILE A 1 357 ? -6.257 4.970 25.828 1.00 88.50 357 ILE A CA 1
ATOM 2812 C C . ILE A 1 357 ? -4.827 4.418 25.792 1.00 88.50 357 ILE A C 1
ATOM 2814 O O . ILE A 1 357 ? -4.419 3.740 24.854 1.00 88.50 357 ILE A O 1
ATOM 2818 N N . GLU A 1 358 ? -4.061 4.683 26.847 1.00 87.88 358 GLU A N 1
ATOM 2819 C CA . GLU A 1 358 ? -2.658 4.254 26.939 1.00 87.88 358 GLU A CA 1
ATOM 2820 C C . GLU A 1 358 ? -2.506 2.731 27.020 1.00 87.88 358 GLU A C 1
ATOM 2822 O O . GLU A 1 358 ? -1.433 2.182 26.765 1.00 87.88 358 GLU A O 1
ATOM 2827 N N . LYS A 1 359 ? -3.556 2.019 27.440 1.00 91.25 359 LYS A N 1
ATOM 2828 C CA . LYS A 1 359 ? -3.444 0.604 27.771 1.00 91.25 359 LYS A CA 1
ATOM 2829 C C . LYS A 1 359 ? -4.762 -0.145 27.724 1.00 91.25 359 LYS A C 1
ATOM 2831 O O . LYS A 1 359 ? -5.720 0.250 28.381 1.00 91.25 359 LYS A O 1
ATOM 2836 N N . LEU A 1 360 ? -4.733 -1.312 27.086 1.00 92.25 360 LEU A N 1
ATOM 2837 C CA . LEU A 1 360 ? -5.783 -2.321 27.161 1.00 92.25 360 LEU A CA 1
ATOM 2838 C C . LEU A 1 360 ? -5.213 -3.607 27.757 1.00 92.25 360 LEU A C 1
ATOM 2840 O O . LEU A 1 360 ? -4.402 -4.303 27.145 1.00 92.25 360 LEU A O 1
ATOM 2844 N N . ARG A 1 361 ? -5.652 -3.920 28.978 1.00 92.94 361 ARG A N 1
ATOM 2845 C CA . ARG A 1 361 ? -5.394 -5.195 29.651 1.00 92.94 361 ARG A CA 1
ATOM 2846 C C . ARG A 1 361 ? -6.721 -5.879 29.902 1.00 92.94 361 ARG A C 1
ATOM 2848 O O . ARG A 1 361 ? -7.419 -5.518 30.844 1.00 92.94 361 ARG A O 1
ATOM 2855 N N . PHE A 1 362 ? -7.036 -6.871 29.084 1.00 91.25 362 PHE A N 1
ATOM 2856 C CA . PHE A 1 362 ? -8.324 -7.541 29.132 1.00 91.25 362 PHE A CA 1
ATOM 2857 C C . PHE A 1 362 ? -8.153 -9.057 29.116 1.00 91.25 362 PHE A C 1
ATOM 2859 O O . PHE A 1 362 ? -7.352 -9.603 28.355 1.00 91.25 362 PHE A O 1
ATOM 2866 N N . ARG A 1 363 ? -8.891 -9.739 29.993 1.00 91.12 363 ARG A N 1
ATOM 2867 C CA . ARG A 1 363 ? -8.936 -11.199 30.062 1.00 91.12 363 ARG A CA 1
ATOM 2868 C C . ARG A 1 363 ? -10.369 -11.651 30.270 1.00 91.12 363 ARG A C 1
ATOM 2870 O O . ARG A 1 363 ? -10.975 -11.308 31.282 1.00 91.12 363 ARG A O 1
ATOM 2877 N N . ALA A 1 364 ? -10.849 -12.460 29.342 1.00 90.50 364 ALA A N 1
ATOM 2878 C CA . ALA A 1 364 ? -12.115 -13.170 29.416 1.00 90.50 364 ALA A CA 1
ATOM 2879 C C . ALA A 1 364 ? -11.920 -14.591 28.869 1.00 90.50 364 ALA A C 1
ATOM 2881 O O . ALA A 1 364 ? -10.823 -14.965 28.443 1.00 90.50 364 ALA A O 1
ATOM 2882 N N . GLU A 1 365 ? -12.966 -15.410 28.905 1.00 87.88 365 GLU A N 1
ATOM 2883 C CA . GLU A 1 365 ? -12.918 -16.731 28.283 1.00 87.88 365 GLU A CA 1
ATOM 2884 C C . GLU A 1 365 ? -12.613 -16.594 26.782 1.00 87.88 365 GLU A C 1
ATOM 2886 O O . GLU A 1 365 ? -13.328 -15.911 26.058 1.00 87.88 365 GLU A O 1
ATOM 2891 N N . GLY A 1 366 ? -11.517 -17.205 26.322 1.00 86.94 366 GLY A N 1
ATOM 2892 C CA . GLY A 1 366 ? -11.095 -17.142 24.918 1.00 86.94 366 GLY A CA 1
ATOM 2893 C C . GLY A 1 366 ? -10.478 -15.812 24.461 1.00 86.94 366 GLY A C 1
ATOM 2894 O O . GLY A 1 366 ? -10.161 -15.702 23.280 1.00 86.94 366 GLY A O 1
ATOM 2895 N N . ILE A 1 367 ? -10.274 -14.836 25.360 1.00 91.50 367 ILE A N 1
ATOM 2896 C CA . ILE A 1 367 ? -9.702 -13.515 25.038 1.00 91.50 367 ILE A CA 1
ATOM 2897 C C . ILE A 1 367 ? -8.599 -13.153 26.038 1.00 91.50 367 ILE A C 1
ATOM 2899 O O . ILE A 1 367 ? -8.823 -13.104 27.250 1.00 91.50 367 ILE A O 1
ATOM 2903 N N . ASN A 1 368 ? -7.401 -12.841 25.543 1.00 92.25 368 ASN A N 1
ATOM 2904 C CA . ASN A 1 368 ? -6.289 -12.344 26.353 1.00 92.25 368 ASN A CA 1
ATOM 2905 C C . ASN A 1 368 ? -5.538 -11.244 25.605 1.00 92.25 368 ASN A C 1
ATOM 2907 O O . ASN A 1 368 ? -4.757 -11.514 24.694 1.00 92.25 368 ASN A O 1
ATOM 2911 N N . ILE A 1 369 ? -5.759 -10.001 26.018 1.00 91.56 369 ILE A N 1
ATOM 2912 C CA . ILE A 1 369 ? -5.211 -8.818 25.364 1.00 91.56 369 ILE A CA 1
ATOM 2913 C C . ILE A 1 369 ? -4.350 -8.047 26.361 1.00 91.56 369 ILE A C 1
ATOM 2915 O O . ILE A 1 369 ? -4.772 -7.743 27.480 1.00 91.56 369 ILE A O 1
ATOM 2919 N N . ASN A 1 370 ? -3.124 -7.732 25.952 1.00 90.12 370 ASN A N 1
ATOM 2920 C CA . ASN A 1 370 ? -2.225 -6.833 26.664 1.00 90.12 370 ASN A CA 1
ATOM 2921 C C . ASN A 1 370 ? -1.495 -5.950 25.649 1.00 90.12 370 ASN A C 1
ATOM 2923 O O . ASN A 1 370 ? -0.410 -6.302 25.163 1.00 90.12 370 ASN A O 1
ATOM 2927 N N . MET A 1 371 ? -2.121 -4.812 25.360 1.00 89.75 371 MET A N 1
ATOM 2928 C CA . MET A 1 371 ? -1.642 -3.784 24.442 1.00 89.75 371 MET A CA 1
ATOM 2929 C C . MET A 1 371 ? -1.404 -2.475 25.190 1.00 89.75 371 MET A C 1
ATOM 2931 O O . MET A 1 371 ? -2.110 -2.142 26.147 1.00 89.75 371 MET A O 1
ATOM 2935 N N . GLU A 1 372 ? -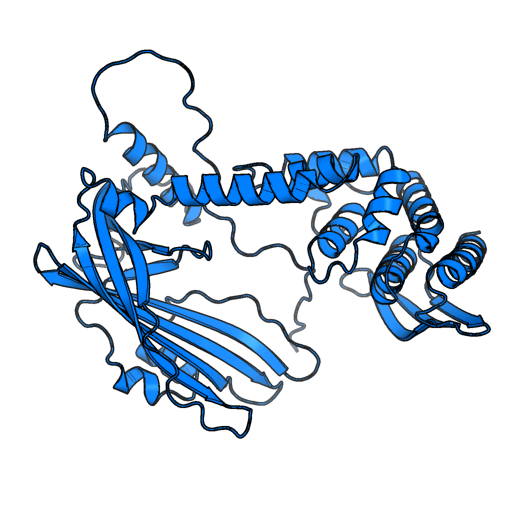0.403 -1.730 24.748 1.00 87.69 372 GLU A N 1
ATOM 2936 C CA . GLU A 1 372 ? -0.031 -0.426 25.279 1.00 87.69 372 GLU A CA 1
ATOM 2937 C C . GLU A 1 372 ? 0.215 0.538 24.121 1.00 87.69 372 GLU A C 1
ATOM 2939 O O . GLU A 1 372 ? 0.977 0.223 23.211 1.00 87.69 372 GLU A O 1
ATOM 2944 N N . SER A 1 373 ? -0.391 1.717 24.191 1.00 84.56 373 SER A N 1
ATOM 2945 C CA . SER A 1 373 ? -0.109 2.860 23.327 1.00 84.56 373 SER A CA 1
ATOM 2946 C C . SER A 1 373 ? 0.679 3.883 24.135 1.00 84.56 373 SER A C 1
ATOM 2948 O O . SER A 1 373 ? 0.345 4.189 25.282 1.00 84.56 373 SER A O 1
ATOM 2950 N N . ARG A 1 374 ? 1.778 4.385 23.574 1.00 80.12 374 ARG A N 1
ATOM 2951 C CA . ARG A 1 374 ? 2.639 5.374 24.225 1.00 80.12 374 ARG A CA 1
ATOM 2952 C C . ARG A 1 374 ? 3.001 6.480 23.251 1.00 80.12 374 ARG A C 1
ATOM 2954 O O . ARG A 1 374 ? 3.267 6.239 22.076 1.00 80.12 374 ARG A O 1
ATOM 2961 N N . TYR A 1 375 ? 3.098 7.696 23.774 1.00 67.12 375 TYR A N 1
ATOM 2962 C CA . TYR A 1 375 ? 3.772 8.773 23.063 1.00 67.12 375 TYR A CA 1
ATOM 2963 C C . TYR A 1 375 ? 5.275 8.511 23.023 1.00 67.12 375 TYR A C 1
ATOM 2965 O O . TYR A 1 375 ? 5.909 8.243 24.045 1.00 67.12 375 TYR A O 1
ATOM 2973 N N . THR A 1 376 ? 5.840 8.613 21.831 1.00 61.56 376 THR A N 1
ATOM 2974 C CA . THR A 1 376 ? 7.278 8.612 21.583 1.00 61.56 376 THR A CA 1
ATOM 2975 C C . THR A 1 376 ? 7.694 9.969 21.017 1.00 61.56 376 THR A C 1
ATOM 2977 O O . THR A 1 376 ? 6.852 10.801 20.683 1.00 61.56 376 THR A O 1
ATOM 2980 N N . GLU A 1 377 ? 9.001 10.208 20.898 1.00 45.69 377 GLU A N 1
ATOM 2981 C CA . GLU A 1 377 ? 9.544 11.426 20.273 1.00 45.69 377 GLU A CA 1
ATOM 2982 C C . GLU A 1 377 ? 9.121 11.593 18.799 1.00 45.69 377 GLU A C 1
ATOM 2984 O O . GLU A 1 377 ? 9.248 12.686 18.257 1.00 45.69 377 GLU A O 1
ATOM 2989 N N . THR A 1 378 ? 8.642 10.524 18.153 1.00 53.50 378 THR A N 1
ATOM 2990 C CA . THR A 1 378 ? 8.263 10.475 16.731 1.00 53.50 378 THR A CA 1
ATOM 2991 C C . THR A 1 378 ? 6.764 10.222 16.526 1.00 53.50 378 THR A C 1
ATOM 2993 O O . THR A 1 378 ? 6.390 9.650 15.509 1.00 53.50 378 THR A O 1
ATOM 2996 N N . GLY A 1 379 ? 5.933 10.546 17.521 1.00 61.78 379 GLY A N 1
ATOM 2997 C CA . GLY A 1 379 ? 4.482 10.325 17.487 1.00 61.78 379 GLY A CA 1
ATOM 2998 C C . GLY A 1 379 ? 4.021 9.196 18.413 1.00 61.78 379 GLY A C 1
ATOM 2999 O O . GLY A 1 379 ? 4.783 8.700 19.252 1.00 61.78 379 GLY A O 1
ATOM 3000 N N . ARG A 1 380 ? 2.752 8.785 18.316 1.00 63.97 380 ARG A N 1
ATOM 3001 C CA . ARG A 1 380 ? 2.225 7.664 19.113 1.00 63.97 380 ARG A CA 1
ATOM 3002 C C . ARG A 1 380 ? 2.581 6.319 18.482 1.00 63.97 380 ARG A C 1
ATOM 3004 O O . ARG A 1 380 ? 2.320 6.085 17.309 1.00 63.97 380 ARG A O 1
ATOM 3011 N N . SER A 1 381 ? 3.141 5.426 19.291 1.00 65.62 381 SER A N 1
ATOM 3012 C CA . SER A 1 381 ? 3.425 4.038 18.931 1.00 65.62 381 SER A CA 1
ATOM 3013 C C . SER A 1 381 ? 2.644 3.116 19.852 1.00 65.62 381 SER A C 1
ATOM 3015 O O . SER A 1 381 ? 2.619 3.311 21.070 1.00 65.62 381 SER A O 1
ATOM 3017 N N . SER A 1 382 ? 2.048 2.089 19.263 1.00 64.00 382 SER A N 1
ATOM 3018 C CA . SER A 1 382 ? 1.455 0.987 20.000 1.00 64.00 382 SER A CA 1
ATOM 3019 C C . SER A 1 382 ? 2.408 -0.205 20.019 1.00 64.00 382 SER A C 1
ATOM 3021 O O . SER A 1 382 ? 3.258 -0.389 19.148 1.00 64.00 382 SER A O 1
ATOM 3023 N N . SER A 1 383 ? 2.317 -0.994 21.079 1.00 73.50 383 SER A N 1
ATOM 3024 C CA . SER A 1 383 ? 3.031 -2.253 21.232 1.00 73.50 383 SER A CA 1
ATOM 3025 C C . SER A 1 383 ? 2.138 -3.233 21.969 1.00 73.50 383 SER A C 1
ATOM 3027 O O . SER A 1 383 ? 1.353 -2.849 22.839 1.00 73.50 383 SER A O 1
ATOM 3029 N N . TYR A 1 384 ? 2.270 -4.514 21.659 1.00 71.94 384 TYR A N 1
ATOM 3030 C CA . TYR A 1 384 ? 1.544 -5.552 22.364 1.00 71.94 384 TYR A CA 1
ATOM 3031 C C . TYR A 1 384 ? 2.482 -6.666 22.788 1.00 71.94 384 TYR A C 1
ATOM 3033 O O . TYR A 1 384 ? 3.471 -6.984 22.135 1.00 71.94 384 TYR A O 1
ATOM 3041 N N . THR A 1 385 ? 2.161 -7.255 23.933 1.00 72.69 385 THR A N 1
ATOM 3042 C CA . THR A 1 385 ? 2.833 -8.475 24.406 1.00 72.69 385 THR A CA 1
ATOM 3043 C C . THR A 1 385 ? 1.969 -9.706 24.182 1.00 72.69 385 THR A C 1
ATOM 3045 O O . THR A 1 385 ? 2.478 -10.825 24.224 1.00 72.69 385 THR A O 1
ATOM 3048 N N . ARG A 1 386 ? 0.660 -9.508 23.976 1.00 82.81 386 ARG A N 1
ATOM 3049 C CA . ARG A 1 386 ? -0.303 -10.575 23.726 1.00 82.81 386 ARG A CA 1
ATOM 3050 C C . ARG A 1 386 ? -1.587 -10.027 23.105 1.00 82.81 386 ARG A C 1
ATOM 3052 O O . ARG A 1 386 ? -2.117 -9.034 23.605 1.00 82.81 386 ARG A O 1
ATOM 3059 N N . PHE A 1 387 ? -2.078 -10.713 22.079 1.00 87.38 387 PHE A N 1
ATOM 3060 C CA . PHE A 1 387 ? -3.395 -10.509 21.483 1.00 87.38 387 PHE A CA 1
ATOM 3061 C C . PHE A 1 387 ? -3.931 -11.875 21.039 1.00 87.38 387 PHE A C 1
ATOM 3063 O O . PHE A 1 387 ? -3.762 -12.300 19.892 1.00 87.38 387 PHE A O 1
ATOM 3070 N N . ASP A 1 388 ? -4.496 -12.602 22.001 1.00 89.50 388 ASP A N 1
ATOM 3071 C CA . ASP A 1 388 ? -5.026 -13.945 21.784 1.00 89.50 388 ASP A CA 1
ATOM 3072 C C . ASP A 1 388 ? -6.549 -13.881 21.782 1.00 89.50 388 ASP A C 1
ATOM 3074 O O . ASP A 1 388 ? -7.160 -13.452 22.766 1.00 89.50 388 ASP A O 1
ATOM 3078 N N . ILE A 1 389 ? -7.144 -14.329 20.681 1.00 88.88 389 ILE A N 1
ATOM 3079 C CA . ILE A 1 389 ? -8.586 -14.459 20.505 1.00 88.88 389 ILE A CA 1
ATOM 3080 C C . ILE A 1 389 ? -8.853 -15.822 19.873 1.00 88.88 389 ILE A C 1
ATOM 3082 O O . ILE A 1 389 ? -8.142 -16.227 18.950 1.00 88.88 389 ILE A O 1
ATOM 3086 N N . SER A 1 390 ? -9.861 -16.535 20.372 1.00 85.06 390 SER A N 1
ATOM 3087 C CA . SER A 1 390 ? -10.305 -17.790 19.762 1.00 85.06 390 SER A CA 1
ATOM 3088 C C . SER A 1 390 ? -10.860 -17.529 18.359 1.00 85.06 390 SER A C 1
ATOM 3090 O O . SER A 1 390 ? -11.781 -16.729 18.188 1.00 85.06 390 SER A O 1
ATOM 3092 N N . SER A 1 391 ? -10.304 -18.191 17.344 1.00 77.94 391 SER A N 1
ATOM 3093 C CA . SER A 1 391 ? -10.635 -17.937 15.933 1.00 77.94 391 SER A CA 1
ATOM 3094 C C . SER A 1 391 ? -12.079 -18.289 15.559 1.00 77.94 391 SER A C 1
ATOM 3096 O O . SER A 1 391 ? -12.614 -17.747 14.598 1.00 77.94 391 SER A O 1
ATOM 3098 N N . ASP A 1 392 ? -12.740 -19.155 16.324 1.00 86.69 392 ASP A N 1
ATOM 3099 C CA . ASP A 1 392 ? -14.158 -19.502 16.183 1.00 86.69 392 ASP A CA 1
ATOM 3100 C C . ASP A 1 392 ? -15.108 -18.474 16.828 1.00 86.69 392 ASP A C 1
ATOM 3102 O O . ASP A 1 392 ? -16.321 -18.554 16.640 1.00 86.69 392 ASP A O 1
ATOM 3106 N N . LYS A 1 393 ? -14.569 -17.487 17.557 1.00 89.88 393 LYS A N 1
ATOM 3107 C CA . LYS A 1 393 ? -15.330 -16.483 18.316 1.00 89.88 393 LYS A CA 1
ATOM 3108 C C . LYS A 1 393 ? -14.944 -15.044 17.977 1.00 89.88 393 LYS A C 1
ATOM 3110 O O . LYS A 1 393 ? -15.107 -14.163 18.820 1.00 89.88 393 LYS A O 1
ATOM 3115 N N . ILE A 1 394 ? -14.441 -14.777 16.768 1.00 92.50 394 ILE A N 1
ATOM 3116 C CA . ILE A 1 394 ? -14.004 -13.425 16.369 1.00 92.50 394 ILE A CA 1
ATOM 3117 C C . ILE A 1 394 ? -15.123 -12.402 16.591 1.00 92.50 394 ILE A C 1
ATOM 3119 O O . ILE A 1 394 ? -14.935 -11.462 17.350 1.00 92.50 394 ILE A O 1
ATOM 3123 N N . ARG A 1 395 ? -16.324 -12.622 16.048 1.00 93.62 395 ARG A N 1
ATOM 3124 C CA . ARG A 1 395 ? -17.439 -11.675 16.213 1.00 93.62 395 ARG A CA 1
ATOM 3125 C C . ARG A 1 395 ? -17.802 -11.405 17.681 1.00 93.62 395 ARG A C 1
ATOM 3127 O O . ARG A 1 395 ? -17.881 -10.248 18.078 1.00 93.62 395 ARG A O 1
ATOM 3134 N N . GLU A 1 396 ? -17.994 -12.457 18.480 1.00 94.88 396 GLU A N 1
ATOM 3135 C CA . GLU A 1 396 ? -18.313 -12.348 19.918 1.00 94.88 396 GLU A CA 1
ATOM 3136 C C . GLU A 1 396 ? -17.206 -11.598 20.674 1.00 94.88 396 GLU A C 1
ATOM 3138 O O . GLU A 1 396 ? -17.472 -10.718 21.491 1.00 94.88 396 GLU A O 1
ATOM 3143 N N . SER A 1 397 ? -15.947 -11.889 20.347 1.00 95.00 397 SER A N 1
ATOM 3144 C CA . SER A 1 397 ? -14.800 -11.201 20.937 1.00 95.00 397 SER A CA 1
ATOM 3145 C C . SER A 1 397 ? -14.768 -9.725 20.555 1.00 95.00 397 SER A C 1
ATOM 3147 O O . SER A 1 397 ? -14.490 -8.889 21.411 1.00 95.00 397 SER A O 1
ATOM 3149 N N . GLY A 1 398 ? -15.122 -9.392 19.312 1.00 95.75 398 GLY A N 1
ATOM 3150 C CA . GLY A 1 398 ? -15.268 -8.015 18.848 1.00 95.75 398 GLY A CA 1
ATOM 3151 C C . GLY A 1 398 ? -16.329 -7.244 19.633 1.00 95.75 398 GLY A C 1
ATOM 3152 O O . GLY A 1 398 ? -16.081 -6.107 20.023 1.00 95.75 398 GLY A O 1
ATOM 3153 N N . GLU A 1 399 ? -17.471 -7.868 19.942 1.00 96.94 399 GLU A N 1
ATOM 3154 C CA . GLU A 1 399 ? -18.525 -7.270 20.780 1.00 96.94 399 GLU A CA 1
ATOM 3155 C C . GLU A 1 399 ? -18.034 -7.012 22.214 1.00 96.94 399 GLU A C 1
ATOM 3157 O O . GLU A 1 399 ? -18.218 -5.916 22.747 1.00 96.94 399 GLU A O 1
ATOM 3162 N N . ILE A 1 400 ? -17.340 -7.981 22.818 1.00 96.12 400 ILE A N 1
ATOM 3163 C CA . ILE A 1 400 ? -16.787 -7.856 24.175 1.00 96.12 400 ILE A CA 1
ATOM 3164 C C . ILE A 1 400 ? -15.722 -6.749 24.245 1.00 96.12 400 ILE A C 1
ATOM 3166 O O . ILE A 1 400 ? -15.716 -5.935 25.171 1.00 96.12 400 ILE A O 1
ATOM 3170 N N . ILE A 1 401 ? -14.810 -6.710 23.271 1.00 95.81 401 ILE A N 1
ATOM 3171 C CA . ILE A 1 401 ? -13.722 -5.725 23.225 1.00 95.81 401 ILE A CA 1
ATOM 3172 C C . ILE A 1 401 ? -14.275 -4.327 22.943 1.00 95.81 401 ILE A C 1
ATOM 3174 O O . ILE A 1 401 ? -13.816 -3.366 23.563 1.00 95.81 401 ILE A O 1
ATOM 3178 N N . ARG A 1 402 ? -15.287 -4.208 22.073 1.00 97.19 402 ARG A N 1
ATOM 3179 C CA . ARG A 1 402 ? -16.015 -2.954 21.846 1.00 97.19 402 ARG A CA 1
ATOM 3180 C C . ARG A 1 402 ? -16.539 -2.387 23.158 1.00 97.19 402 ARG A C 1
ATOM 3182 O O . ARG A 1 402 ? -16.255 -1.234 23.480 1.00 97.19 402 ARG A O 1
ATOM 3189 N N . ASP A 1 403 ? -17.272 -3.191 23.922 1.00 96.56 403 ASP A N 1
ATOM 3190 C CA . ASP A 1 403 ? -17.898 -2.742 25.167 1.00 96.56 403 ASP A CA 1
ATOM 3191 C C . ASP A 1 403 ? -16.849 -2.281 26.193 1.00 96.56 403 ASP A C 1
ATOM 3193 O O . ASP A 1 403 ? -17.030 -1.257 26.863 1.00 96.56 403 ASP A O 1
ATOM 3197 N N . GLU A 1 404 ? -15.713 -2.980 26.273 1.00 96.06 404 GLU A N 1
ATOM 3198 C CA . GLU A 1 404 ? -14.601 -2.598 27.145 1.00 96.06 404 GLU A CA 1
ATOM 3199 C C . GLU A 1 404 ? -13.914 -1.299 26.693 1.00 96.06 404 GLU A C 1
ATOM 3201 O O . GLU A 1 404 ? -13.644 -0.422 27.516 1.00 96.06 404 GLU A O 1
ATOM 3206 N N . LEU A 1 405 ? -13.664 -1.118 25.394 1.00 95.88 405 LEU A N 1
ATOM 3207 C CA . LEU A 1 405 ? -13.066 0.113 24.870 1.00 95.88 405 LEU A CA 1
ATOM 3208 C C . LEU A 1 405 ? -13.998 1.319 25.042 1.00 95.88 405 LEU A C 1
ATOM 3210 O O . LEU A 1 405 ? -13.548 2.386 25.464 1.00 95.88 405 LEU A O 1
ATOM 3214 N N . LEU A 1 406 ? -15.305 1.152 24.816 1.00 95.25 406 LEU A N 1
ATOM 3215 C CA . LEU A 1 406 ? -16.302 2.192 25.097 1.00 95.25 406 LEU A CA 1
ATOM 3216 C C . LEU A 1 406 ? -16.350 2.553 26.585 1.00 95.25 406 LEU A C 1
ATOM 3218 O O . LEU A 1 406 ? -16.584 3.714 26.926 1.00 95.25 406 LEU A O 1
ATOM 3222 N N . ARG A 1 407 ? -16.127 1.585 27.484 1.00 95.38 407 ARG A N 1
ATOM 3223 C CA . ARG A 1 407 ? -16.011 1.835 28.927 1.00 95.38 407 ARG A CA 1
ATOM 3224 C C . ARG A 1 407 ? -14.762 2.652 29.259 1.00 95.38 407 ARG A C 1
ATOM 3226 O O . ARG A 1 407 ? -14.851 3.522 30.118 1.00 95.38 407 ARG A O 1
ATOM 3233 N N . LEU A 1 408 ? -13.633 2.380 28.603 1.00 93.44 408 LEU A N 1
ATOM 3234 C CA . LEU A 1 408 ? -12.361 3.088 28.804 1.00 93.44 408 LEU A CA 1
ATOM 3235 C C . LEU A 1 408 ? -12.335 4.496 28.186 1.00 93.44 408 LEU A C 1
ATOM 3237 O O . LEU A 1 408 ? -11.570 5.336 28.648 1.00 93.44 408 LEU A O 1
ATOM 3241 N N . MET A 1 409 ? -13.154 4.764 27.164 1.00 90.31 409 MET A N 1
ATOM 3242 C CA . MET A 1 409 ? -13.283 6.093 26.545 1.00 90.31 409 MET A CA 1
ATOM 3243 C C . MET A 1 409 ? -14.160 7.088 27.329 1.00 90.31 409 MET A C 1
ATOM 3245 O O . MET A 1 409 ? -14.218 8.260 26.944 1.00 90.31 409 MET A O 1
ATOM 3249 N N . LYS A 1 410 ? -14.896 6.633 28.352 1.00 84.31 410 LYS A N 1
ATOM 3250 C CA . LYS A 1 410 ? -15.699 7.492 29.243 1.00 84.31 410 LYS A CA 1
ATOM 3251 C C . LYS A 1 410 ? -14.812 8.145 30.291 1.00 84.31 410 LYS A C 1
ATOM 3253 O O . LYS A 1 410 ? -15.033 9.353 30.532 1.00 84.31 410 LYS A O 1
#

Radius of gyration: 25.69 Å; chains: 1; bounding box: 54×53×70 Å

Foldseek 3Di:
DDDDDDDPDDDPDDDPFADDPPDPDDDDDDDPDPPVQQVNQVSVCVVVPDDDDPDKRKGFDFKWKDWWWWDDKDADDDPDPDDPPDRDIWIKIKGKIFTPDPDPDDPGKIKIWIDTPDDPDTDIATEDQDDDDPVCQVVDFAPVSVCVVPHPRWDKADWDDDDFKIKIKTKHKYWYDPDPFKIKIKIKMFIWMDGPPDGIGGRIIIIIIDMIGTDDPPDPVSCVSHPDPVVVVVVVLVVQLVVLVVADPPLSQLSCLCSPGNPPVSLSNLVVLLVCLVPPDLVNLLSLLQCCPVVDNVSLVSLCSSQPCDPCCVSNNDHDLVSLLVNLLSLLVSQLSHLFLVSNVSSVQSSCQRLVVQWDADDDVQFGWTKGWDQDPNGIDIDTPDTTHDNVCRNVVSVVSSVVSVVSSD

Secondary structure (DSSP, 8-state):
-PPPP------S---S--SSS--------S--SHHHHHHHHHHHHHHTT----S----EEEEEEEEEEEEEEEEE-SSS---------EEEEEEEEEE----SSS-S---EEEEEETTT---EEEEE-SSPPPHHHHHT--SHHHHHHHH-S--EEPPPB-STTEEEEEEEEEEEEEEETTEEEEEEEEEEEEEETTS--EEEEEEEEEEEEEE--TT-HHHHHHS--HHHHHHHHHHHHHHHHTTSPTTHHHHHHHHT-TT-TT-HHHHHHHHHHHHS--HHHHHHHHHHTTSSSSHHHHHHHHHH--TTTHHHH-PPPHHHHHHHHHHHHHHGGG-SSHHHHHHHHHHHHHHH---EEEEEETTEEEEEEEEEETTEEEEEEEEEEE-GGGHHHHHHHHHHHHHHHT-

Sequence (410 aa):
MLKQLRLPFIHSLVVVSALLSSLSAAEEPTQNDASVNTALAEKLVEMSGGGTKKGHSWTLKRHWVGELKEVVTTGGYQEGEFLASDNKTTPVRLNVFDESLGFGGSKERYAALIAMGNRGFSTFAMHRETLPTNTDMRDSEKVDAILADFGNQHGFTDGWGLGEVMHWTEGWSWFTIVDKDQIRMLRFFAHVSKKKEKPKQIDHLLVREGFLRLSDPSDAGELKRFPLASTEEDERQNEIDAKDALHPEPLRSLLKASHTPGDSELKAYFAAIRQFREQPNAELLNQLVANLDERTCEFDGIADCLFGSEVFEDKIGKWNPDKLREACKLLIEALPHANSRESMQDAVEIVLRESGIEKLRFRAEGININMESRYTETGRSSSYTRFDISSDKIRESGEIIRDELLRLMK

Organism: NCBI:txid2527966